Protein AF-C3YFE3-F1 (afdb_monomer)

Nearest PDB structures (foldseek):
  8gus-assembly1_R  TM=7.938E-01  e=3.347E-06  Homo sapiens
  6pt0-assembly1_R  TM=7.634E-01  e=8.789E-06  Homo sapiens
  9iya-assembly1_A  TM=7.754E-01  e=4.484E-03  Homo sapiens
  8zx5-assembly1_R  TM=6.875E-01  e=1.640E-03  Homo sapiens
  9iy8-assembly1_R  TM=5.965E-01  e=1.238E-03  Homo sapiens

Foldseek 3Di:
DDDDDDDDDDDDDPVPPPPVVPPDDDDDPLRVLLVVLQVVLVVLVVDVCCVVPVVLQCDAWEEEEDQCQLNNVQSNSCVSNVNHQAGEYEDQDPVSLVSNLVSCCVNPVPNSVRYHYYYDDQQDDCPVVCVVRNAGPYYDYDPHDLDPVCVVSNVVRVCNRPDPDDDDDDPDDPPDPDPDDDDLCLQVVQLVVQCLVPVDDSVVSSSVSSPPDPVSSVVLLVLLVVLLVQLVCLQVVLVVLLVCLVPDPPNQDLVSVLSNLLSVLSNLVSVLSNVSSCSSPVDDDPLCPPLVNQLSVLLSLLSNLVSLLLVLVLLLCCQVPVVCCVPPPDSVVSNVVNVVSNVVSNCLSCVLVVVPQPPPDPPVCSSPDDDLVSLVVSLVSSVVSLVSSVVSLVVRLVSLVVVLVVLDQDDDDDPPDDPVVVVVNVVSNVVNVVSVVSNVVSVVSVVSSVVSCVVCVVVSVVSVVSSVVVVVVVVVVPPPPPDD

Mean predicted aligned error: 18.57 Å

Solvent-accessible surface area (backbone atoms only — not comparable to full-atom values): 27680 Å² total; per-residue (Å²): 140,89,86,87,81,84,83,76,86,76,80,81,60,84,79,64,78,74,54,76,83,69,80,66,79,88,70,54,74,65,55,50,52,48,46,53,46,50,54,53,48,51,53,56,67,75,47,70,50,66,80,80,39,51,73,60,31,67,34,67,43,28,37,33,20,48,51,29,56,76,29,56,69,53,53,43,47,54,64,53,14,70,49,42,66,33,40,36,38,21,30,72,46,74,70,40,50,52,47,30,53,54,36,41,52,72,75,34,68,93,53,50,87,36,53,44,76,43,82,47,57,68,61,53,81,56,65,66,54,36,73,75,70,49,77,57,80,41,81,45,71,64,92,62,74,92,46,78,81,50,45,63,24,43,52,50,36,51,50,60,65,72,50,92,68,95,74,80,86,79,91,67,86,82,83,86,83,67,101,67,94,77,65,95,63,71,45,47,69,64,16,49,49,51,17,72,74,64,77,48,60,63,72,57,22,39,66,63,40,68,72,57,66,70,67,60,47,54,44,44,48,50,49,18,53,50,26,38,52,51,11,50,53,32,33,52,55,24,48,48,53,37,49,53,55,75,70,39,88,84,60,79,52,61,68,47,58,55,51,38,50,51,25,52,45,42,28,50,42,12,52,48,24,38,48,50,17,38,59,56,72,61,78,58,62,74,71,58,44,60,58,43,50,52,26,52,51,48,26,45,50,49,47,46,46,51,51,52,37,52,52,44,50,53,52,40,37,54,70,77,38,46,68,57,34,72,75,69,60,47,60,66,58,53,53,50,54,52,64,50,48,53,58,52,35,46,53,67,33,42,32,60,83,75,48,65,49,42,81,88,44,62,83,87,60,26,67,79,51,82,52,67,68,56,55,51,50,54,52,49,53,52,50,53,43,51,53,48,39,53,52,49,49,51,54,46,50,55,53,50,52,55,53,48,70,70,47,64,83,76,74,79,84,66,86,90,54,61,71,68,58,54,51,53,50,54,49,53,50,49,50,42,53,50,51,52,51,53,46,54,56,48,49,51,52,47,52,53,50,49,51,51,49,67,72,43,48,63,57,55,50,53,51,53,51,49,54,53,50,53,52,54,53,46,59,76,66,58,70,78,84,79,80,129

pLDDT: mean 74.75, std 19.51, range [27.84, 97.0]

Structure (mmCIF, N/CA/C/O backbone):
data_AF-C3YFE3-F1
#
_entry.id   AF-C3YFE3-F1
#
loop_
_atom_site.group_PDB
_atom_site.id
_atom_site.type_symbol
_atom_site.label_atom_id
_atom_site.label_alt_id
_atom_site.label_comp_id
_atom_site.label_asym_id
_atom_site.label_entity_id
_atom_site.label_seq_id
_atom_site.pdbx_PDB_ins_code
_atom_site.Cartn_x
_atom_site.Cartn_y
_atom_site.Cartn_z
_atom_site.occupancy
_atom_site.B_iso_or_equiv
_atom_site.auth_seq_id
_atom_site.auth_comp_id
_atom_site.auth_asym_id
_atom_site.auth_atom_id
_atom_site.pdbx_PDB_model_num
ATOM 1 N N . MET A 1 1 ? 7.284 -58.960 -45.337 1.00 30.89 1 MET A N 1
ATOM 2 C CA . MET A 1 1 ? 8.679 -58.760 -44.885 1.00 30.89 1 MET A CA 1
ATOM 3 C C . MET A 1 1 ? 8.989 -57.273 -45.052 1.00 30.89 1 MET A C 1
ATOM 5 O O . MET A 1 1 ? 9.173 -56.844 -46.174 1.00 30.89 1 MET A O 1
ATOM 9 N N . THR A 1 2 ? 8.575 -56.422 -44.105 1.00 31.69 2 THR A N 1
ATOM 10 C CA . THR A 1 2 ? 9.277 -55.948 -42.880 1.00 31.69 2 THR A CA 1
ATOM 11 C C . THR A 1 2 ? 10.215 -54.760 -43.121 1.00 31.69 2 THR A C 1
ATOM 13 O O . THR A 1 2 ? 11.301 -54.973 -43.641 1.00 31.69 2 THR A O 1
ATOM 16 N N . ALA A 1 3 ? 9.804 -53.566 -42.658 1.00 27.84 3 ALA A N 1
ATOM 17 C CA . ALA A 1 3 ? 10.580 -52.558 -41.894 1.00 27.84 3 ALA A CA 1
ATOM 18 C C . ALA A 1 3 ? 9.772 -51.234 -41.851 1.00 27.84 3 ALA A C 1
ATOM 20 O O . ALA A 1 3 ? 9.566 -50.616 -42.883 1.00 27.84 3 ALA A O 1
ATOM 21 N N . LYS A 1 4 ? 9.058 -50.950 -40.751 1.00 29.31 4 LYS A N 1
ATOM 22 C CA . LYS A 1 4 ? 9.417 -50.020 -39.649 1.00 29.31 4 LYS A CA 1
ATOM 23 C C . LYS A 1 4 ? 9.135 -48.538 -39.972 1.00 29.31 4 LYS A C 1
ATOM 25 O O . LYS A 1 4 ? 10.030 -47.815 -40.383 1.00 29.31 4 LYS A O 1
ATOM 30 N N . ASP A 1 5 ? 7.905 -48.111 -39.672 1.00 30.06 5 ASP A N 1
ATOM 31 C CA . ASP A 1 5 ? 7.547 -46.705 -39.447 1.00 30.06 5 ASP A CA 1
ATOM 32 C C . ASP A 1 5 ? 7.595 -46.397 -37.943 1.00 30.06 5 ASP A C 1
ATOM 34 O O . ASP A 1 5 ? 6.895 -47.024 -37.138 1.00 30.06 5 ASP A O 1
ATOM 38 N N . ASP A 1 6 ? 8.419 -45.421 -37.565 1.00 30.69 6 ASP A N 1
ATOM 39 C CA . ASP A 1 6 ? 8.490 -44.866 -36.216 1.00 30.69 6 ASP A CA 1
ATOM 40 C C . ASP A 1 6 ? 7.228 -44.046 -35.902 1.00 30.69 6 ASP A C 1
ATOM 42 O O . ASP A 1 6 ? 7.024 -42.931 -36.390 1.00 30.69 6 ASP A O 1
ATOM 46 N N . LYS A 1 7 ? 6.379 -44.577 -35.016 1.00 34.97 7 LYS A N 1
ATOM 47 C CA . LYS A 1 7 ? 5.304 -43.817 -34.366 1.00 34.97 7 LYS A CA 1
ATOM 48 C C . LYS A 1 7 ? 5.904 -42.809 -33.381 1.00 34.97 7 LYS A C 1
ATOM 50 O O . LYS A 1 7 ? 6.183 -43.155 -32.235 1.00 34.97 7 LYS A O 1
ATOM 55 N N . LYS A 1 8 ? 6.009 -41.537 -33.776 1.00 33.34 8 LYS A N 1
ATOM 56 C CA . LYS A 1 8 ? 6.052 -40.422 -32.815 1.00 33.34 8 LYS A CA 1
ATOM 57 C C . LYS A 1 8 ? 4.634 -40.101 -32.339 1.00 33.34 8 LYS A C 1
ATOM 59 O O . LYS A 1 8 ? 3.749 -39.785 -33.131 1.00 33.34 8 LYS A O 1
ATOM 64 N N . SER A 1 9 ? 4.428 -40.195 -31.029 1.00 33.53 9 SER A N 1
ATOM 65 C CA . SER A 1 9 ? 3.211 -39.802 -30.322 1.00 33.53 9 SER A CA 1
ATOM 66 C C . SER A 1 9 ? 2.971 -38.297 -30.455 1.00 33.53 9 SER A C 1
ATOM 68 O O . SER A 1 9 ? 3.574 -37.494 -29.745 1.00 33.53 9 SER A O 1
ATOM 70 N N . GLY A 1 10 ? 2.087 -37.917 -31.375 1.00 30.39 10 GLY A N 1
ATOM 71 C CA . GLY A 1 10 ? 1.547 -36.567 -31.464 1.00 30.39 10 GLY A CA 1
ATOM 72 C C . GLY A 1 10 ? 0.571 -36.312 -30.320 1.00 30.39 10 GLY A C 1
ATOM 73 O O . GLY A 1 10 ? -0.540 -36.842 -30.312 1.00 30.39 10 GLY A O 1
ATOM 74 N N . THR A 1 11 ? 0.976 -35.490 -29.358 1.00 35.22 11 THR A N 1
ATOM 75 C CA . THR A 1 11 ? 0.054 -34.806 -28.452 1.00 35.22 11 THR A CA 1
ATOM 76 C C . THR A 1 11 ? -0.843 -33.903 -29.294 1.00 35.22 11 THR A C 1
ATOM 78 O O . THR A 1 11 ? -0.368 -32.946 -29.904 1.00 35.22 11 THR A O 1
ATOM 81 N N . LYS A 1 12 ? -2.133 -34.243 -29.386 1.00 37.22 12 LYS A N 1
ATOM 82 C CA . LYS A 1 12 ? -3.136 -33.406 -30.050 1.00 37.22 12 LYS A CA 1
ATOM 83 C C . LYS A 1 12 ? -3.337 -32.135 -29.229 1.00 37.22 12 LYS A C 1
ATOM 85 O O . LYS A 1 12 ? -3.839 -32.193 -28.113 1.00 37.22 12 LYS A O 1
ATOM 90 N N . ASP A 1 13 ? -2.938 -31.013 -29.806 1.00 41.84 13 ASP A N 1
ATOM 91 C CA . ASP A 1 13 ? -3.161 -29.670 -29.282 1.00 41.84 13 ASP A CA 1
ATOM 92 C C . ASP A 1 13 ? -4.669 -29.317 -29.382 1.00 41.84 13 ASP A C 1
ATOM 94 O O . ASP A 1 13 ? -5.228 -29.422 -30.487 1.00 41.84 13 ASP A O 1
ATOM 98 N N . PRO A 1 14 ? -5.364 -28.933 -28.287 1.00 39.03 14 PRO A N 1
ATOM 99 C CA . PRO A 1 14 ? -6.819 -28.717 -28.273 1.00 39.03 14 PRO A CA 1
ATOM 100 C C . PRO A 1 14 ? -7.299 -27.647 -29.264 1.00 39.03 14 PRO A C 1
ATOM 102 O O . PRO A 1 14 ? -8.443 -27.682 -29.720 1.00 39.03 14 PRO A O 1
ATOM 105 N N . TRP A 1 15 ? -6.406 -26.742 -29.671 1.00 35.97 15 TRP A N 1
ATOM 106 C CA . TRP A 1 15 ? -6.685 -25.647 -30.602 1.00 35.97 15 TRP A CA 1
ATOM 107 C C . TRP A 1 15 ? -6.762 -26.067 -32.077 1.00 35.97 15 TRP A C 1
ATOM 109 O O . TRP A 1 15 ? -7.195 -25.285 -32.922 1.00 35.97 15 TRP A O 1
ATOM 119 N N . THR A 1 16 ? -6.352 -27.291 -32.422 1.00 4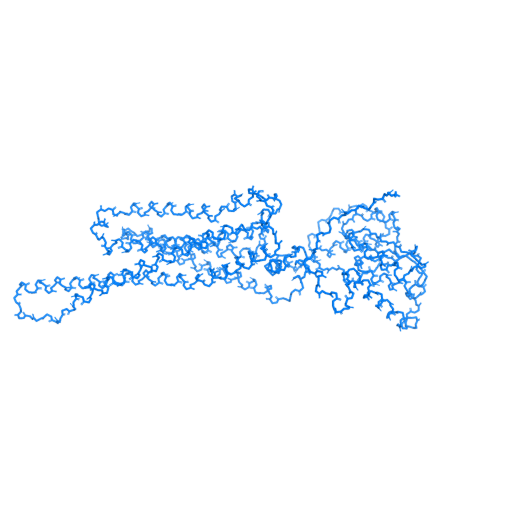3.19 16 THR A N 1
ATOM 120 C CA . THR A 1 16 ? -6.249 -27.736 -33.827 1.00 43.19 16 THR A CA 1
ATOM 121 C C . THR A 1 16 ? -7.542 -28.319 -34.402 1.00 43.19 16 THR A C 1
ATOM 123 O O . THR A 1 16 ? -7.688 -28.391 -35.620 1.00 43.19 16 THR A O 1
ATOM 126 N N . SER A 1 17 ? -8.512 -28.698 -33.563 1.00 43.72 17 SER A N 1
ATOM 127 C CA . SER A 1 17 ? -9.689 -29.458 -34.020 1.00 43.72 17 SER A CA 1
ATOM 128 C C . SER A 1 17 ? -10.833 -28.609 -34.596 1.00 43.72 17 SER A C 1
ATOM 130 O O . SER A 1 17 ? -11.623 -29.122 -35.387 1.00 43.72 17 SER A O 1
ATOM 132 N N . ASN A 1 18 ? -10.902 -27.311 -34.272 1.00 42.28 18 ASN A N 1
ATOM 133 C CA . ASN A 1 18 ? -12.036 -26.453 -34.650 1.00 42.28 18 ASN A CA 1
ATOM 134 C C . ASN A 1 18 ? -11.746 -25.416 -35.748 1.00 42.28 18 ASN A C 1
ATOM 136 O O . ASN A 1 18 ? -12.683 -24.822 -36.274 1.00 42.28 18 ASN A O 1
ATOM 140 N N . LEU A 1 19 ? -10.488 -25.221 -36.155 1.00 39.66 19 LEU A N 1
ATOM 141 C CA . LEU A 1 19 ? -10.120 -24.209 -37.162 1.00 39.66 19 LEU A CA 1
ATOM 142 C C . LEU A 1 19 ? -10.112 -24.738 -38.608 1.00 39.66 19 LEU A C 1
ATOM 144 O O . LEU A 1 19 ? -10.235 -23.958 -39.548 1.00 39.66 19 LEU A O 1
ATOM 148 N N . GLY A 1 20 ? -10.056 -26.060 -38.808 1.00 38.69 20 GLY A N 1
ATOM 149 C CA . GLY A 1 20 ? -10.066 -26.676 -40.144 1.00 38.69 20 GLY A CA 1
ATOM 150 C C . GLY A 1 20 ? -11.391 -26.549 -40.911 1.00 38.69 20 GLY A C 1
ATOM 151 O O . GLY A 1 20 ? -11.437 -26.859 -42.096 1.00 38.69 20 GLY A O 1
ATOM 152 N N . LYS A 1 21 ? -12.470 -26.079 -40.267 1.00 40.50 21 LYS A N 1
ATOM 153 C CA . LYS A 1 21 ? -13.803 -25.946 -40.883 1.00 40.50 21 LYS A CA 1
ATOM 154 C C . LYS A 1 21 ? -14.034 -24.624 -41.634 1.00 40.50 21 LYS A C 1
ATOM 156 O O . LYS A 1 21 ? -15.066 -24.503 -42.281 1.00 40.50 21 LYS A O 1
ATOM 161 N N . ILE A 1 22 ? -13.108 -23.656 -41.571 1.00 39.94 22 ILE A N 1
ATOM 162 C CA . ILE A 1 22 ? -13.320 -22.287 -42.102 1.00 39.94 22 ILE A CA 1
ATOM 163 C C . ILE A 1 22 ? -12.329 -21.909 -43.226 1.00 39.94 22 ILE A C 1
ATOM 165 O O . ILE A 1 22 ? -12.280 -20.764 -43.652 1.00 39.94 22 ILE A O 1
ATOM 169 N N . GLY A 1 23 ? -11.520 -22.842 -43.742 1.00 34.34 23 GLY A N 1
ATOM 170 C CA . GLY A 1 23 ? -10.684 -22.589 -44.933 1.00 34.34 23 GLY A CA 1
ATOM 171 C C . GLY A 1 23 ? -9.624 -21.477 -44.803 1.00 34.34 23 GLY A C 1
ATOM 172 O O . GLY A 1 23 ? -9.032 -21.082 -45.803 1.00 34.34 23 GLY A O 1
ATOM 173 N N . LEU A 1 24 ? -9.355 -20.977 -43.596 1.00 37.06 24 LEU A N 1
ATOM 174 C CA . LEU A 1 24 ? -8.315 -19.983 -43.334 1.00 37.06 24 LEU A CA 1
ATOM 175 C C . LEU A 1 24 ? -6.954 -20.681 -43.225 1.00 37.06 24 LEU A C 1
ATOM 177 O O . LEU A 1 24 ? -6.703 -21.427 -42.277 1.00 37.06 24 LEU A O 1
ATOM 181 N N . GLN A 1 25 ? -6.063 -20.437 -44.190 1.00 45.88 25 GLN A N 1
ATOM 182 C CA . GLN A 1 25 ? -4.653 -20.806 -44.049 1.00 45.88 25 GLN A CA 1
ATOM 183 C C . GLN A 1 25 ? -4.036 -20.007 -42.889 1.00 45.88 25 GLN A C 1
ATOM 185 O O . GLN A 1 25 ? -4.155 -18.784 -42.831 1.00 45.88 25 GLN A O 1
ATOM 190 N N . ARG A 1 26 ? -3.390 -20.705 -41.946 1.00 43.44 26 ARG A N 1
ATOM 191 C CA . ARG A 1 26 ? -2.615 -20.084 -40.862 1.00 43.44 26 ARG A CA 1
ATOM 192 C C . ARG A 1 26 ? -1.360 -19.454 -41.469 1.00 43.44 26 ARG A C 1
ATOM 194 O O . ARG A 1 26 ? -0.535 -20.188 -41.999 1.00 43.44 26 ARG A O 1
ATOM 201 N N . TYR A 1 27 ? -1.214 -18.137 -41.346 1.00 51.31 27 TYR A N 1
ATOM 202 C CA . TYR A 1 27 ? 0.054 -17.450 -41.586 1.00 51.31 27 TYR A CA 1
ATOM 203 C C . TYR A 1 27 ? 0.729 -17.153 -40.246 1.00 51.31 27 TYR A C 1
ATOM 205 O O . TYR A 1 27 ? 0.085 -16.716 -39.292 1.00 51.31 27 TYR A O 1
ATOM 213 N N . THR A 1 28 ? 2.028 -17.398 -40.169 1.00 58.72 28 THR A N 1
ATOM 214 C CA . THR A 1 28 ? 2.896 -16.922 -39.089 1.00 58.72 28 THR A CA 1
ATOM 215 C C . THR A 1 28 ? 3.059 -15.401 -39.170 1.00 58.72 28 THR A C 1
ATOM 217 O O . THR A 1 28 ? 2.891 -14.803 -40.234 1.00 58.72 28 THR A O 1
ATOM 220 N N . VAL A 1 29 ? 3.421 -14.753 -38.057 1.00 52.81 29 VAL A N 1
ATOM 221 C CA . VAL A 1 29 ? 3.684 -13.298 -38.023 1.00 52.81 29 VAL A CA 1
ATOM 222 C C . VAL A 1 29 ? 4.753 -12.903 -39.053 1.00 52.81 29 VAL A C 1
ATOM 224 O O . VAL A 1 29 ? 4.610 -11.894 -39.738 1.00 52.81 29 VAL A O 1
ATOM 227 N N . GLU A 1 30 ? 5.776 -13.744 -39.236 1.00 55.56 30 GLU A N 1
ATOM 228 C CA . GLU A 1 30 ? 6.811 -13.562 -40.260 1.00 55.56 30 GLU A CA 1
ATOM 229 C C . GLU A 1 30 ? 6.243 -13.598 -41.687 1.00 55.56 30 GLU A C 1
ATOM 231 O O . GLU A 1 30 ? 6.643 -12.802 -42.531 1.00 55.56 30 GLU A O 1
ATOM 236 N N . GLU A 1 31 ? 5.299 -14.498 -41.974 1.00 62.97 31 GLU A N 1
ATOM 237 C CA . GLU A 1 31 ? 4.666 -14.602 -43.295 1.00 62.97 31 GLU A CA 1
ATOM 238 C C . GLU A 1 31 ? 3.743 -13.418 -43.592 1.00 62.97 31 GLU A C 1
ATOM 240 O O . GLU A 1 31 ? 3.683 -12.966 -44.738 1.00 62.97 31 GLU A O 1
ATOM 245 N N . ILE A 1 32 ? 3.061 -12.888 -42.573 1.00 63.72 32 ILE A N 1
ATOM 246 C CA . ILE A 1 32 ? 2.241 -11.676 -42.692 1.00 63.72 32 ILE A CA 1
ATOM 247 C C . ILE A 1 32 ? 3.140 -10.469 -42.973 1.00 63.72 32 ILE A C 1
ATOM 249 O O . ILE A 1 32 ? 2.903 -9.756 -43.948 1.00 63.72 32 ILE A O 1
ATOM 253 N N . ALA A 1 33 ? 4.210 -10.287 -42.194 1.00 60.25 33 ALA A N 1
ATOM 254 C CA . ALA A 1 33 ? 5.170 -9.204 -42.398 1.00 60.25 33 ALA A CA 1
ATOM 255 C C . ALA A 1 33 ? 5.833 -9.287 -43.784 1.00 60.25 33 ALA A C 1
ATOM 257 O O . ALA A 1 33 ? 5.888 -8.302 -44.516 1.00 60.25 33 ALA A O 1
ATOM 258 N N . ALA A 1 34 ? 6.252 -10.482 -44.206 1.00 66.06 34 ALA A N 1
ATOM 259 C CA . ALA A 1 34 ? 6.830 -10.703 -45.530 1.00 66.06 34 ALA A CA 1
ATOM 260 C C . ALA A 1 34 ? 5.838 -10.489 -46.683 1.00 66.06 34 ALA A C 1
ATOM 262 O O . ALA A 1 34 ? 6.226 -10.259 -47.832 1.00 66.06 34 ALA A O 1
ATOM 263 N N . ARG A 1 35 ? 4.535 -10.636 -46.431 1.00 66.88 35 ARG A N 1
ATOM 264 C CA . ARG A 1 35 ? 3.488 -10.330 -47.410 1.00 66.88 35 ARG A CA 1
ATOM 265 C C . ARG A 1 35 ? 3.233 -8.830 -47.501 1.00 66.88 35 ARG A C 1
ATOM 267 O O . ARG A 1 35 ? 3.154 -8.338 -48.619 1.00 66.88 35 ARG A O 1
ATOM 274 N N . ASP A 1 36 ? 3.164 -8.132 -46.374 1.00 70.00 36 ASP A N 1
ATOM 275 C CA . ASP A 1 36 ? 2.994 -6.676 -46.335 1.00 70.00 36 ASP A CA 1
ATOM 276 C C . ASP A 1 36 ? 4.154 -5.948 -47.033 1.00 70.00 36 ASP A C 1
ATOM 278 O O . ASP A 1 36 ? 3.926 -5.139 -47.929 1.00 70.00 36 ASP A O 1
ATOM 282 N N . VAL A 1 37 ? 5.401 -6.323 -46.722 1.00 76.81 37 VAL A N 1
ATOM 283 C CA . VAL A 1 37 ? 6.593 -5.769 -47.391 1.00 76.81 37 VAL A CA 1
ATOM 284 C C . VAL A 1 37 ? 6.538 -5.997 -48.895 1.00 76.81 37 VAL A C 1
ATOM 286 O O . VAL A 1 37 ? 6.772 -5.070 -49.658 1.00 76.81 37 VAL A O 1
ATOM 289 N N . HIS A 1 38 ? 6.202 -7.212 -49.333 1.00 75.50 38 HIS A N 1
ATOM 290 C CA . HIS A 1 38 ? 6.117 -7.530 -50.758 1.00 75.50 38 HIS A CA 1
ATOM 291 C C . HIS A 1 38 ? 5.093 -6.653 -51.489 1.00 75.50 38 HIS A C 1
ATOM 293 O O . HIS A 1 38 ? 5.396 -6.126 -52.554 1.00 75.50 38 HIS A O 1
ATOM 299 N N . LEU A 1 39 ? 3.910 -6.447 -50.899 1.00 76.44 39 LEU A N 1
ATOM 300 C CA . LEU A 1 39 ? 2.877 -5.586 -51.479 1.00 76.44 39 LEU A CA 1
ATOM 301 C C . LEU A 1 39 ? 3.322 -4.120 -51.545 1.00 76.44 39 LEU A C 1
ATOM 303 O O . LEU A 1 39 ? 3.084 -3.455 -52.547 1.00 76.44 39 LEU A O 1
ATOM 307 N N . LYS A 1 40 ? 4.000 -3.619 -50.508 1.00 81.12 40 LYS A N 1
ATOM 308 C CA . LYS A 1 40 ? 4.531 -2.247 -50.490 1.00 81.12 40 LYS A CA 1
ATOM 309 C C . LYS A 1 40 ? 5.659 -2.052 -51.501 1.00 81.12 40 LYS A C 1
ATOM 311 O O . LYS A 1 40 ? 5.695 -1.029 -52.170 1.00 81.12 40 LYS A O 1
ATOM 316 N N . ILE A 1 41 ? 6.537 -3.039 -51.663 1.00 80.81 41 ILE A N 1
ATOM 317 C CA . ILE A 1 41 ? 7.592 -3.023 -52.685 1.00 80.81 41 ILE A CA 1
ATOM 318 C C . ILE A 1 41 ? 7.000 -3.048 -54.099 1.00 80.81 41 ILE A C 1
ATOM 320 O O . ILE A 1 41 ? 7.461 -2.309 -54.966 1.00 80.81 41 ILE A O 1
ATOM 324 N N . GLN A 1 42 ? 5.944 -3.832 -54.328 1.00 79.94 42 GLN A N 1
ATOM 325 C CA . GLN A 1 42 ? 5.198 -3.785 -55.587 1.00 79.94 42 GLN A CA 1
ATOM 326 C C . GLN A 1 42 ? 4.569 -2.409 -55.816 1.00 79.94 42 GLN A C 1
ATOM 328 O O . GLN A 1 42 ? 4.734 -1.848 -56.887 1.00 79.94 42 GLN A O 1
ATOM 333 N N . ALA A 1 43 ? 3.947 -1.810 -54.800 1.00 78.81 43 ALA A N 1
ATOM 334 C CA . ALA A 1 43 ? 3.387 -0.466 -54.930 1.00 78.81 43 ALA A CA 1
ATOM 335 C C . ALA A 1 43 ? 4.457 0.592 -55.263 1.00 78.81 43 ALA A C 1
ATOM 337 O O . ALA A 1 43 ? 4.190 1.495 -56.044 1.00 78.81 43 ALA A O 1
ATOM 338 N N . VAL A 1 44 ? 5.678 0.465 -54.726 1.00 75.56 44 VAL A N 1
ATOM 339 C CA . VAL A 1 44 ? 6.809 1.342 -55.081 1.00 75.56 44 VAL A CA 1
ATOM 340 C C . VAL A 1 44 ? 7.219 1.187 -56.549 1.00 75.56 44 VAL A C 1
ATOM 342 O O . VAL A 1 44 ? 7.638 2.166 -57.154 1.00 75.56 44 VAL A O 1
ATOM 345 N N . HIS A 1 45 ? 7.080 -0.005 -57.141 1.00 71.25 45 HIS A N 1
ATOM 346 C CA . HIS A 1 45 ? 7.307 -0.208 -58.580 1.00 71.25 45 HIS A CA 1
ATOM 347 C C . HIS A 1 45 ? 6.327 0.608 -59.433 1.00 71.25 45 HIS A C 1
ATOM 349 O O . HIS A 1 45 ? 6.680 1.073 -60.512 1.00 71.25 45 HIS A O 1
ATOM 355 N N . ASP A 1 46 ? 5.099 0.767 -58.946 1.00 72.81 46 ASP A N 1
ATOM 356 C CA . ASP A 1 46 ? 4.027 1.449 -59.667 1.00 72.81 46 ASP A CA 1
ATOM 357 C C . ASP A 1 46 ? 4.093 2.981 -59.511 1.00 72.81 46 ASP A C 1
ATOM 359 O O . ASP A 1 46 ? 3.361 3.708 -60.186 1.00 72.81 46 ASP A O 1
ATOM 363 N N . LEU A 1 47 ? 4.976 3.487 -58.641 1.00 71.94 47 LEU A N 1
ATOM 364 C CA . LEU A 1 47 ? 5.269 4.912 -58.520 1.00 71.94 47 LEU A CA 1
ATOM 365 C C . LEU A 1 47 ? 6.252 5.327 -59.621 1.00 71.94 47 LEU A C 1
ATOM 367 O O . LEU A 1 47 ? 7.318 4.736 -59.779 1.00 71.94 47 LEU A O 1
ATOM 371 N N . ASN A 1 48 ? 5.921 6.390 -60.354 1.00 68.62 48 ASN A N 1
ATOM 372 C CA . ASN A 1 48 ? 6.706 6.905 -61.479 1.00 68.62 48 ASN A CA 1
ATOM 373 C C . ASN A 1 48 ? 7.944 7.717 -61.027 1.00 68.62 48 ASN A C 1
ATOM 375 O O . ASN A 1 48 ? 8.192 8.830 -61.486 1.00 68.62 48 ASN A O 1
ATOM 379 N N . ILE A 1 49 ? 8.711 7.161 -60.085 1.00 67.62 49 ILE A N 1
ATOM 380 C CA . ILE A 1 49 ? 9.866 7.806 -59.437 1.00 67.62 49 ILE A CA 1
ATOM 381 C C . ILE A 1 49 ? 10.979 8.103 -60.456 1.00 67.62 49 ILE A C 1
ATOM 383 O O . ILE A 1 49 ? 11.731 9.058 -60.282 1.00 67.62 49 ILE A O 1
ATOM 387 N N . GLU A 1 50 ? 11.054 7.329 -61.544 1.00 64.69 50 GLU A N 1
ATOM 388 C CA . GLU A 1 50 ? 12.008 7.546 -62.641 1.00 64.69 50 GLU A CA 1
ATOM 389 C C . GLU A 1 50 ? 11.830 8.906 -63.333 1.00 64.69 50 GLU A C 1
ATOM 391 O O . GLU A 1 50 ? 12.817 9.485 -63.786 1.00 64.69 50 GLU A O 1
ATOM 396 N N . GLU A 1 51 ? 10.603 9.436 -63.386 1.00 65.56 51 GLU A N 1
ATOM 397 C CA . GLU A 1 51 ? 10.313 10.720 -64.032 1.00 65.56 51 GLU A CA 1
ATOM 398 C C . GLU A 1 51 ? 10.509 11.910 -63.075 1.00 65.56 51 GLU A C 1
ATOM 400 O O . GLU A 1 51 ? 10.956 12.976 -63.498 1.00 65.56 51 GLU A O 1
ATOM 405 N N . GLU A 1 52 ? 10.233 11.726 -61.779 1.00 66.62 52 GLU A N 1
ATOM 406 C CA . GLU A 1 52 ? 10.365 12.786 -60.766 1.00 66.62 52 GLU A CA 1
ATOM 407 C C . GLU A 1 52 ? 11.800 12.951 -60.231 1.00 66.62 52 GLU A C 1
ATOM 409 O O . GLU A 1 52 ? 12.211 14.073 -59.927 1.00 66.62 52 GLU A O 1
ATOM 414 N N . HIS A 1 53 ? 12.576 11.863 -60.132 1.00 68.25 53 HIS A N 1
ATOM 415 C CA . HIS A 1 53 ? 13.898 11.841 -59.485 1.00 68.25 53 HIS A CA 1
ATOM 416 C C . HIS A 1 53 ? 14.924 10.970 -60.248 1.00 68.25 53 HIS A C 1
ATOM 418 O O . HIS A 1 53 ? 15.371 9.930 -59.746 1.00 68.25 53 HIS A O 1
ATOM 424 N N . PRO A 1 54 ? 15.329 11.372 -61.470 1.00 65.50 54 PRO A N 1
ATOM 425 C CA . PRO A 1 54 ? 16.216 10.577 -62.331 1.00 65.50 54 PRO A CA 1
ATOM 426 C C . PRO A 1 54 ? 17.631 10.384 -61.754 1.00 65.50 54 PRO A C 1
ATOM 428 O O . PRO A 1 54 ? 18.305 9.400 -62.055 1.00 65.50 54 PRO A O 1
ATOM 431 N N . ASP A 1 55 ? 18.075 11.300 -60.896 1.00 65.81 55 ASP A N 1
ATOM 432 C CA . ASP A 1 55 ? 19.347 11.264 -60.172 1.00 65.81 55 ASP A CA 1
ATOM 433 C C . ASP A 1 55 ? 19.405 10.156 -59.108 1.00 65.81 55 ASP A C 1
ATOM 435 O O . ASP A 1 55 ? 20.459 9.557 -58.891 1.00 65.81 55 ASP A O 1
ATOM 439 N N . VAL A 1 56 ? 18.269 9.834 -58.484 1.00 64.44 56 VAL A N 1
ATOM 440 C CA . VAL A 1 56 ? 18.156 8.755 -57.488 1.00 64.44 56 VAL A CA 1
ATOM 441 C C . VAL A 1 56 ? 18.133 7.378 -58.159 1.00 64.44 56 VAL A C 1
ATOM 443 O O . VAL A 1 56 ? 18.683 6.412 -57.628 1.00 64.44 56 VAL A O 1
ATOM 446 N N . VAL A 1 57 ? 17.526 7.272 -59.342 1.00 64.31 57 VAL A N 1
ATOM 447 C CA . VAL A 1 57 ? 17.401 6.006 -60.085 1.00 64.31 57 VAL A CA 1
ATOM 448 C C . VAL A 1 57 ? 18.733 5.553 -60.680 1.00 64.31 57 VAL A C 1
ATOM 450 O O . VAL A 1 57 ? 19.034 4.355 -60.676 1.00 64.31 57 VAL A O 1
ATOM 453 N N . ASP A 1 58 ? 19.563 6.497 -61.134 1.00 66.00 58 ASP A N 1
ATOM 454 C CA . ASP A 1 58 ? 20.866 6.189 -61.735 1.00 66.00 58 ASP A CA 1
ATOM 455 C C . ASP A 1 58 ? 22.011 6.038 -60.718 1.00 66.00 58 ASP A C 1
ATOM 457 O O . ASP A 1 58 ? 23.178 5.898 -61.091 1.00 66.00 58 ASP A O 1
ATOM 461 N N . PHE A 1 59 ? 21.683 6.025 -59.423 1.00 73.94 59 PHE A N 1
ATOM 462 C CA . PHE A 1 59 ? 22.648 5.868 -58.345 1.00 73.94 59 PHE A CA 1
ATOM 463 C C . PHE A 1 59 ? 23.387 4.519 -58.426 1.00 73.94 59 PHE A C 1
ATOM 465 O O . PHE A 1 59 ? 22.802 3.444 -58.247 1.00 73.94 59 PHE A O 1
ATOM 472 N N . ALA A 1 60 ? 24.700 4.587 -58.662 1.00 65.75 60 ALA A N 1
ATOM 473 C CA . ALA A 1 60 ? 25.632 3.471 -58.554 1.00 65.75 60 ALA A CA 1
ATOM 474 C C . ALA A 1 60 ? 26.429 3.615 -57.253 1.00 65.75 60 ALA A C 1
ATOM 476 O O . ALA A 1 60 ? 27.133 4.606 -57.061 1.00 65.75 60 ALA A O 1
ATOM 477 N N . GLY A 1 61 ? 26.302 2.642 -56.353 1.00 80.75 61 GLY A N 1
ATOM 478 C CA . GLY A 1 61 ? 26.972 2.689 -55.060 1.00 80.75 61 GLY A CA 1
ATOM 479 C C . GLY A 1 61 ? 26.478 1.643 -54.071 1.00 80.75 61 GLY A C 1
ATOM 480 O O . GLY A 1 61 ? 25.711 0.731 -54.399 1.00 80.75 61 GLY A O 1
ATOM 481 N N . SER A 1 62 ? 26.952 1.787 -52.843 1.00 88.50 62 SER A N 1
ATOM 482 C CA . SER A 1 62 ? 26.700 0.901 -51.716 1.00 88.50 62 SER A CA 1
ATOM 483 C C . SER A 1 62 ? 25.739 1.543 -50.715 1.00 88.50 62 SER A C 1
ATOM 485 O O . SER A 1 62 ? 25.959 2.654 -50.233 1.00 88.50 62 SER A O 1
ATOM 487 N N . VAL A 1 63 ? 24.664 0.831 -50.387 1.00 91.31 63 VAL A N 1
ATOM 488 C CA . VAL A 1 63 ? 23.606 1.302 -49.486 1.00 91.31 63 VAL A CA 1
ATOM 489 C C . VAL A 1 63 ? 23.657 0.512 -48.185 1.00 91.31 63 VAL A C 1
ATOM 491 O O . VAL A 1 63 ? 23.757 -0.716 -48.211 1.00 91.31 63 VAL A O 1
ATOM 494 N N . LEU A 1 64 ? 23.560 1.200 -47.051 1.00 93.56 64 LEU A N 1
ATOM 495 C CA . LEU A 1 64 ? 23.324 0.598 -45.742 1.00 93.56 64 LEU A CA 1
ATOM 496 C C . LEU A 1 64 ? 21.981 1.057 -45.194 1.00 93.56 64 LEU A C 1
ATOM 498 O O . LEU A 1 64 ? 21.752 2.248 -45.051 1.00 93.56 64 LEU A O 1
ATOM 502 N N . GLU A 1 65 ? 21.133 0.124 -44.796 1.00 94.50 65 GLU A N 1
ATOM 503 C CA . GLU A 1 65 ? 19.980 0.402 -43.951 1.00 94.50 65 GLU A CA 1
ATOM 504 C C . GLU A 1 65 ? 20.329 0.100 -42.486 1.00 94.50 65 GLU A C 1
ATOM 506 O O . GLU A 1 65 ? 20.717 -1.024 -42.137 1.00 94.50 65 GLU A O 1
ATOM 511 N N . LEU A 1 66 ? 20.218 1.115 -41.630 1.00 92.81 66 LEU A N 1
ATOM 512 C CA . LEU A 1 66 ? 20.308 0.973 -40.176 1.00 92.81 66 LEU A CA 1
ATOM 513 C C . LEU A 1 66 ? 18.939 0.589 -39.622 1.00 92.81 66 LEU A C 1
ATOM 515 O O . LEU A 1 66 ? 17.948 1.129 -40.086 1.00 92.81 66 LEU A O 1
ATOM 519 N N . GLY A 1 67 ? 18.878 -0.316 -38.639 1.00 91.31 67 GLY A N 1
ATOM 520 C CA . GLY A 1 67 ? 17.616 -0.700 -37.986 1.00 91.31 67 GLY A CA 1
ATOM 521 C C . GLY A 1 67 ? 16.554 -1.182 -38.971 1.00 91.31 67 GLY A C 1
ATOM 522 O O . GLY A 1 67 ? 15.422 -0.712 -38.943 1.00 91.31 67 GLY A O 1
ATOM 523 N N . ALA A 1 68 ? 16.941 -2.071 -39.885 1.00 89.06 68 ALA A N 1
ATOM 524 C CA . ALA A 1 68 ? 16.155 -2.377 -41.071 1.00 89.06 68 ALA A CA 1
ATOM 525 C C . ALA A 1 68 ? 14.795 -3.021 -40.763 1.00 89.06 68 ALA A C 1
ATOM 527 O O . ALA A 1 68 ? 13.881 -2.935 -41.584 1.00 89.06 68 ALA A O 1
ATOM 528 N N . GLY A 1 69 ? 14.635 -3.699 -39.617 1.00 87.62 69 GLY A N 1
ATOM 529 C CA . GLY A 1 69 ? 13.377 -4.363 -39.293 1.00 87.62 69 GLY A CA 1
ATOM 530 C C . GLY A 1 69 ? 12.958 -5.322 -40.424 1.00 87.62 69 GLY A C 1
ATOM 531 O O . GLY A 1 69 ? 13.701 -6.238 -40.779 1.00 87.62 69 GLY A O 1
ATOM 532 N N . PRO A 1 70 ? 11.785 -5.135 -41.052 1.00 85.00 70 PRO A N 1
ATOM 533 C CA . PRO A 1 70 ? 11.368 -5.955 -42.185 1.00 85.00 70 PRO A CA 1
ATOM 534 C C . PRO A 1 70 ? 12.086 -5.624 -43.519 1.00 85.00 70 PRO A C 1
ATOM 536 O O . PRO A 1 70 ? 11.938 -6.388 -44.475 1.00 85.00 70 PRO A O 1
ATOM 539 N N . GLY A 1 71 ? 12.872 -4.543 -43.594 1.00 88.44 71 GLY A N 1
ATOM 540 C CA . GLY A 1 71 ? 13.777 -4.196 -44.703 1.00 88.44 71 GLY A CA 1
ATOM 541 C C . GLY A 1 71 ? 13.150 -3.400 -45.841 1.00 88.44 71 GLY A C 1
ATOM 542 O O . GLY A 1 71 ? 13.634 -3.454 -46.968 1.00 88.44 71 GLY A O 1
ATOM 543 N N . LEU A 1 72 ? 12.021 -2.731 -45.595 1.00 85.31 72 LEU A N 1
ATOM 544 C CA . LEU A 1 72 ? 11.272 -2.043 -46.647 1.00 85.31 72 LEU A CA 1
ATOM 545 C C . LEU A 1 72 ? 12.094 -0.916 -47.317 1.00 85.31 72 LEU A C 1
ATOM 547 O O . LEU A 1 72 ? 12.196 -0.958 -48.543 1.00 85.31 72 LEU A O 1
ATOM 551 N N . PRO A 1 73 ? 12.710 0.038 -46.587 1.00 88.25 73 PRO A N 1
ATOM 552 C CA . PRO A 1 73 ? 13.579 1.054 -47.185 1.00 88.25 73 PRO A CA 1
ATOM 553 C C . PRO A 1 73 ? 14.729 0.488 -48.025 1.00 88.25 73 PRO A C 1
ATOM 555 O O . PRO A 1 73 ? 14.929 0.938 -49.151 1.00 88.25 73 PRO A O 1
ATOM 558 N N . GLY A 1 74 ? 15.465 -0.510 -47.531 1.00 88.69 74 GLY A N 1
ATOM 559 C CA . GLY A 1 74 ? 16.596 -1.098 -48.250 1.00 88.69 74 GLY A CA 1
ATOM 560 C C . GLY A 1 74 ? 16.169 -1.870 -49.497 1.00 88.69 74 GLY A C 1
ATOM 561 O O . GLY A 1 74 ? 16.808 -1.762 -50.545 1.00 88.69 74 GLY A O 1
ATOM 562 N N . LEU A 1 75 ? 15.058 -2.607 -49.426 1.00 90.50 75 LEU A N 1
ATOM 563 C CA . LEU A 1 75 ? 14.480 -3.298 -50.583 1.00 90.50 75 LEU A CA 1
ATOM 564 C C . LEU A 1 75 ? 13.919 -2.307 -51.615 1.00 90.50 75 LEU A C 1
ATOM 566 O O . LEU A 1 75 ? 14.104 -2.512 -52.813 1.00 90.50 75 LEU A O 1
ATOM 570 N N . ALA A 1 76 ? 13.283 -1.221 -51.169 1.00 87.38 76 ALA A N 1
ATOM 571 C CA . ALA A 1 76 ? 12.786 -0.168 -52.051 1.00 87.38 76 ALA A CA 1
ATOM 572 C C . ALA A 1 76 ? 13.947 0.554 -52.746 1.00 87.38 76 ALA A C 1
ATOM 574 O O . ALA A 1 76 ? 13.925 0.719 -53.964 1.00 87.38 76 ALA A O 1
ATOM 575 N N . ALA A 1 77 ? 15.004 0.892 -52.003 1.00 85.38 77 ALA A N 1
ATOM 576 C CA . ALA A 1 77 ? 16.218 1.479 -52.558 1.00 85.38 77 ALA A CA 1
ATOM 577 C C . ALA A 1 77 ? 16.874 0.558 -53.594 1.00 85.38 77 ALA A C 1
ATOM 579 O O . ALA A 1 77 ? 17.284 1.022 -54.649 1.00 85.38 77 ALA A O 1
ATOM 580 N N . ALA A 1 78 ? 16.913 -0.757 -53.359 1.00 87.44 78 ALA A N 1
ATOM 581 C CA . ALA A 1 78 ? 17.446 -1.708 -54.336 1.00 87.44 78 ALA A CA 1
ATOM 582 C C . ALA A 1 78 ? 16.627 -1.785 -55.638 1.00 87.44 78 ALA A C 1
ATOM 584 O O . ALA A 1 78 ? 17.187 -2.095 -56.694 1.00 87.44 78 ALA A O 1
ATOM 585 N N . GLN A 1 79 ? 15.314 -1.538 -55.551 1.00 83.81 79 GLN A N 1
ATOM 586 C CA . GLN A 1 79 ? 14.398 -1.538 -56.691 1.00 83.81 79 GLN A CA 1
ATOM 587 C C . GLN A 1 79 ? 14.475 -0.242 -57.502 1.00 83.81 79 GLN A C 1
ATOM 589 O O . GLN A 1 79 ? 14.470 -0.293 -58.732 1.00 83.81 79 GLN A O 1
ATOM 594 N N . ILE A 1 80 ? 14.544 0.899 -56.810 1.00 80.88 80 ILE A N 1
ATOM 595 C CA . ILE A 1 80 ? 14.625 2.234 -57.414 1.00 80.88 80 ILE A CA 1
ATOM 596 C C . ILE A 1 80 ? 16.031 2.454 -57.986 1.00 80.88 80 ILE A C 1
ATOM 598 O O . ILE A 1 80 ? 16.183 2.807 -59.151 1.00 80.88 80 ILE A O 1
ATOM 602 N N . CYS A 1 81 ? 17.073 2.170 -57.204 1.00 77.88 81 CYS A N 1
ATOM 603 C CA . CYS A 1 81 ? 18.468 2.329 -57.603 1.00 77.88 81 CYS A CA 1
ATOM 604 C C . CYS A 1 81 ? 18.962 1.049 -58.295 1.00 77.88 81 CYS A C 1
ATOM 606 O O . CYS A 1 81 ? 19.660 0.212 -57.708 1.00 77.88 81 CYS A O 1
ATOM 608 N N . ARG A 1 82 ? 18.601 0.875 -59.572 1.00 70.19 82 ARG A N 1
ATOM 609 C CA . ARG A 1 82 ? 18.927 -0.339 -60.350 1.00 70.19 82 ARG A CA 1
ATOM 610 C C . ARG A 1 82 ? 20.432 -0.593 -60.491 1.00 70.19 82 ARG A C 1
ATOM 612 O O . ARG A 1 82 ? 20.836 -1.738 -60.671 1.00 70.19 82 ARG A O 1
ATOM 619 N N . LYS A 1 83 ? 21.256 0.454 -60.372 1.00 71.00 83 LYS A N 1
ATOM 620 C CA . LYS A 1 83 ? 22.725 0.381 -60.414 1.00 71.00 83 LYS A CA 1
ATOM 621 C C . LYS A 1 83 ? 23.391 0.213 -59.043 1.00 71.00 83 LYS A C 1
ATOM 623 O O . LYS A 1 83 ? 24.612 0.091 -58.996 1.00 71.00 83 LYS A O 1
ATOM 628 N N . ALA A 1 84 ? 22.642 0.169 -57.936 1.00 74.38 84 ALA A N 1
ATOM 629 C CA . ALA A 1 84 ? 23.236 -0.058 -56.619 1.00 74.38 84 ALA A CA 1
ATOM 630 C C . ALA A 1 84 ? 23.925 -1.434 -56.578 1.00 74.38 84 ALA A C 1
ATOM 632 O O . ALA A 1 84 ? 23.275 -2.476 -56.718 1.00 74.38 84 ALA A O 1
ATOM 633 N N . GLU A 1 85 ? 25.243 -1.444 -56.386 1.00 81.19 85 GLU A N 1
ATOM 634 C CA . GLU A 1 85 ? 26.067 -2.657 -56.451 1.00 81.19 85 GLU A CA 1
ATOM 635 C C . GLU A 1 85 ? 25.842 -3.556 -55.233 1.00 81.19 85 GLU A C 1
ATOM 637 O O . GLU A 1 85 ? 25.952 -4.782 -55.314 1.00 81.19 85 GLU A O 1
ATOM 642 N N . LYS A 1 86 ? 25.514 -2.940 -54.091 1.00 90.75 86 LYS A N 1
ATOM 643 C CA . LYS A 1 86 ? 25.416 -3.621 -52.805 1.00 90.75 86 LYS A CA 1
ATOM 644 C C . LYS A 1 86 ? 24.423 -2.937 -51.876 1.00 90.75 86 LYS A C 1
ATOM 646 O O . LYS A 1 86 ? 24.518 -1.736 -51.647 1.00 90.75 86 LYS A O 1
ATOM 651 N N . VAL A 1 87 ? 23.549 -3.728 -51.259 1.00 94.06 87 VAL A N 1
ATOM 652 C CA . VAL A 1 87 ? 22.619 -3.274 -50.219 1.00 94.06 87 VAL A CA 1
ATOM 653 C C . VAL A 1 87 ? 22.831 -4.099 -48.956 1.00 94.06 87 VAL A C 1
ATOM 655 O O . VAL A 1 87 ? 22.658 -5.318 -48.941 1.00 94.06 87 VAL A O 1
ATOM 658 N N . VAL A 1 88 ? 23.241 -3.442 -47.878 1.00 95.31 88 VAL A N 1
ATOM 659 C CA . VAL A 1 88 ? 23.411 -4.054 -46.561 1.00 95.31 88 VAL A CA 1
ATOM 660 C C . VAL A 1 88 ? 22.265 -3.603 -45.677 1.00 95.31 88 VAL A C 1
ATOM 662 O O . VAL A 1 88 ? 22.026 -2.414 -45.541 1.00 95.31 88 VAL A O 1
ATOM 665 N N . MET A 1 89 ? 21.557 -4.543 -45.067 1.00 95.75 89 MET A N 1
ATOM 666 C CA . MET A 1 89 ? 20.476 -4.255 -44.125 1.00 95.75 89 MET A CA 1
ATOM 667 C C . MET A 1 89 ? 20.882 -4.772 -42.755 1.00 95.75 89 MET A C 1
ATOM 669 O O . MET A 1 89 ? 21.224 -5.954 -42.613 1.00 95.75 89 MET A O 1
ATOM 673 N N . SER A 1 90 ? 20.901 -3.876 -41.771 1.00 95.31 90 SER A N 1
ATOM 674 C CA . SER A 1 90 ? 21.440 -4.156 -40.445 1.00 95.31 90 SER A CA 1
ATOM 675 C C . SER A 1 90 ? 20.403 -4.054 -39.338 1.00 95.31 90 SER A C 1
ATOM 677 O O . SER A 1 90 ? 19.539 -3.183 -39.372 1.00 95.31 90 SER A O 1
ATOM 679 N N . ASP A 1 91 ? 20.493 -4.961 -38.367 1.00 92.75 91 ASP A N 1
ATOM 680 C CA . ASP A 1 91 ? 19.619 -5.006 -37.192 1.00 92.75 91 ASP A CA 1
ATOM 681 C C . ASP A 1 91 ? 20.329 -5.721 -36.025 1.00 92.75 91 ASP A C 1
ATOM 683 O O . ASP A 1 91 ? 21.325 -6.418 -36.244 1.00 92.75 91 ASP A O 1
ATOM 687 N N . ASN A 1 92 ? 19.828 -5.579 -34.797 1.00 87.69 92 ASN A N 1
ATOM 688 C CA . ASN A 1 92 ? 20.395 -6.203 -33.598 1.00 87.69 92 ASN A CA 1
ATOM 689 C C . ASN A 1 92 ? 19.653 -7.473 -33.144 1.00 87.69 92 ASN A C 1
ATOM 691 O O . ASN A 1 92 ? 20.050 -8.104 -32.164 1.00 87.69 92 ASN A O 1
ATOM 695 N N . LYS A 1 93 ? 18.560 -7.865 -33.814 1.00 82.12 93 LYS A N 1
ATOM 696 C CA . LYS A 1 93 ? 17.812 -9.089 -33.483 1.00 82.12 93 LYS A CA 1
ATOM 697 C C . LYS A 1 93 ? 17.977 -10.164 -34.554 1.00 82.12 93 LYS A C 1
ATOM 699 O O . LYS A 1 93 ? 17.565 -10.006 -35.702 1.00 82.12 93 LYS A O 1
ATOM 704 N N . ASP A 1 94 ? 18.429 -11.353 -34.155 1.00 81.25 94 ASP A N 1
ATOM 705 C CA . ASP A 1 94 ? 18.567 -12.508 -35.061 1.00 81.25 94 ASP A CA 1
ATOM 706 C C . ASP A 1 94 ? 17.253 -12.932 -35.736 1.00 81.25 94 ASP A C 1
ATOM 708 O O . ASP A 1 94 ? 17.247 -13.422 -36.870 1.00 81.25 94 ASP A O 1
ATOM 712 N N . LEU A 1 95 ? 16.119 -12.755 -35.049 1.00 75.50 95 LEU A N 1
ATOM 713 C CA . LEU A 1 95 ? 14.797 -13.006 -35.624 1.00 75.50 95 LEU A CA 1
ATOM 714 C C . LEU A 1 95 ? 14.525 -12.077 -36.815 1.00 75.50 95 LEU A C 1
ATOM 716 O O . LEU A 1 95 ? 14.099 -12.542 -37.871 1.00 75.50 95 LEU A O 1
ATOM 720 N N . VAL A 1 96 ? 14.852 -10.795 -36.669 1.00 83.31 96 VAL A N 1
ATOM 721 C CA . VAL A 1 96 ? 14.699 -9.785 -37.717 1.00 83.31 96 VAL A CA 1
ATOM 722 C C . VAL A 1 96 ? 15.632 -10.087 -38.889 1.00 83.31 96 VAL A C 1
ATOM 724 O O . VAL A 1 96 ? 15.195 -10.129 -40.035 1.00 83.31 96 VAL A O 1
ATOM 727 N N . LEU A 1 97 ? 16.887 -10.461 -38.621 1.00 88.69 97 LEU A N 1
ATOM 728 C CA . LEU A 1 97 ? 17.824 -10.882 -39.671 1.00 88.69 97 LEU A CA 1
ATOM 729 C C . LEU A 1 97 ? 17.347 -12.128 -40.443 1.00 88.69 97 LEU A C 1
ATOM 731 O O . LEU A 1 97 ? 17.687 -12.302 -41.616 1.00 88.69 97 LEU A O 1
ATOM 735 N N . ARG A 1 98 ? 16.587 -13.039 -39.819 1.00 83.56 98 ARG A N 1
ATOM 736 C CA . ARG A 1 98 ? 15.952 -14.169 -40.526 1.00 83.56 98 ARG A CA 1
ATOM 737 C C . ARG A 1 98 ? 14.790 -13.706 -41.404 1.00 83.56 98 ARG A C 1
ATOM 739 O O . ARG A 1 98 ? 14.689 -14.174 -42.539 1.00 83.56 98 ARG A O 1
ATOM 746 N N . LEU A 1 99 ? 13.964 -12.781 -40.915 1.00 85.06 99 LEU A N 1
ATOM 747 C CA . LEU A 1 99 ? 12.877 -12.174 -41.686 1.00 85.06 99 LEU A CA 1
ATOM 748 C C . LEU A 1 99 ? 13.407 -11.411 -42.910 1.00 85.06 99 LEU A C 1
ATOM 750 O O . LEU A 1 99 ? 12.928 -11.637 -44.018 1.00 85.06 99 LEU A O 1
ATOM 754 N N . LEU A 1 100 ? 14.453 -10.597 -42.742 1.00 89.94 100 LEU A N 1
ATOM 755 C CA . LEU A 1 100 ? 15.106 -9.868 -43.834 1.00 89.94 100 LEU A CA 1
ATOM 756 C C . LEU A 1 100 ? 15.561 -10.802 -44.957 1.00 89.94 100 LEU A C 1
ATOM 758 O O . LEU A 1 100 ? 15.273 -10.551 -46.126 1.00 89.94 100 LEU A O 1
ATOM 762 N N . ARG A 1 101 ? 16.208 -11.927 -44.619 1.00 92.88 101 ARG A N 1
ATOM 763 C CA . ARG A 1 101 ? 16.639 -12.921 -45.618 1.00 92.88 101 ARG A CA 1
ATOM 764 C C . ARG A 1 101 ? 15.466 -13.477 -46.419 1.00 92.88 101 ARG A C 1
ATOM 766 O O . ARG A 1 101 ? 15.589 -13.581 -47.639 1.00 92.88 101 ARG A O 1
ATOM 773 N N . LYS A 1 102 ? 14.345 -13.785 -45.752 1.00 86.00 102 LYS A N 1
ATOM 774 C CA . LYS A 1 102 ? 13.108 -14.242 -46.407 1.00 86.00 102 LYS A CA 1
ATOM 775 C C . LYS A 1 102 ? 12.522 -13.164 -47.323 1.00 86.00 102 LYS A C 1
ATOM 777 O O . LYS A 1 102 ? 12.090 -13.481 -48.428 1.00 86.00 102 LYS A O 1
ATOM 782 N N . ASN A 1 103 ? 12.538 -11.901 -46.899 1.00 90.56 103 ASN A N 1
ATOM 783 C CA . ASN A 1 103 ? 12.033 -10.788 -47.704 1.00 90.56 103 ASN A CA 1
ATOM 784 C C . ASN A 1 103 ? 12.901 -10.530 -48.939 1.00 90.56 103 ASN A C 1
ATOM 786 O O . ASN A 1 103 ? 12.355 -10.302 -50.017 1.00 90.56 103 ASN A O 1
ATOM 790 N N . ILE A 1 104 ? 14.225 -10.657 -48.822 1.00 92.94 104 ILE A N 1
ATOM 791 C CA . ILE A 1 104 ? 15.133 -10.624 -49.977 1.00 92.94 104 ILE A CA 1
ATOM 792 C C . ILE A 1 104 ? 14.821 -11.778 -50.933 1.00 92.94 104 ILE A C 1
ATOM 794 O O . ILE A 1 104 ? 14.637 -11.541 -52.121 1.00 92.94 104 ILE A O 1
ATOM 798 N N . ASP A 1 105 ? 14.736 -13.017 -50.428 1.00 90.88 105 ASP A N 1
ATOM 799 C CA . ASP A 1 105 ? 14.464 -14.207 -51.254 1.00 90.88 105 ASP A CA 1
ATOM 800 C C . ASP A 1 105 ? 13.166 -14.070 -52.054 1.00 90.88 105 ASP A C 1
ATOM 802 O O . ASP A 1 105 ? 13.083 -14.488 -53.207 1.00 90.88 105 ASP A O 1
ATOM 806 N N . LYS A 1 106 ? 12.152 -13.463 -51.435 1.00 88.38 106 LYS A N 1
ATOM 807 C CA . LYS A 1 106 ? 10.831 -13.291 -52.029 1.00 88.38 106 LYS A CA 1
ATOM 808 C C . LYS A 1 106 ? 10.778 -12.188 -53.087 1.00 88.38 106 LYS A C 1
ATOM 810 O O . LYS A 1 106 ? 10.083 -12.359 -54.083 1.00 88.38 106 LYS A O 1
ATOM 815 N N . ASN A 1 107 ? 11.466 -11.067 -52.868 1.00 88.94 107 ASN A N 1
ATOM 816 C CA . ASN A 1 107 ? 11.381 -9.897 -53.751 1.00 88.94 107 ASN A CA 1
ATOM 817 C C . ASN A 1 107 ? 12.483 -9.872 -54.822 1.00 88.94 107 ASN A C 1
ATOM 819 O O . ASN A 1 107 ? 12.239 -9.417 -55.933 1.00 88.94 107 ASN A O 1
ATOM 823 N N . PHE A 1 108 ? 13.667 -10.416 -54.526 1.00 90.50 108 PHE A N 1
ATOM 824 C CA . PHE A 1 108 ? 14.843 -10.376 -55.403 1.00 90.50 108 PHE A CA 1
ATOM 825 C C . PHE A 1 108 ? 15.486 -11.764 -55.591 1.00 90.50 108 PHE A C 1
ATOM 827 O O . PHE A 1 108 ? 16.688 -11.933 -55.362 1.00 90.50 108 PHE A O 1
ATOM 834 N N . PRO A 1 109 ? 14.737 -12.788 -56.048 1.00 89.06 109 PRO A N 1
ATOM 835 C CA . PRO A 1 109 ? 15.243 -14.163 -56.133 1.00 89.06 109 PRO A CA 1
ATOM 836 C C . PRO A 1 109 ? 16.435 -14.325 -57.091 1.00 89.06 109 PRO A C 1
ATOM 838 O O . PRO A 1 109 ? 17.289 -15.182 -56.874 1.00 89.06 109 PRO A O 1
ATOM 841 N N . LYS A 1 110 ? 16.518 -13.500 -58.145 1.00 88.44 110 LYS A N 1
ATOM 842 C CA . LYS A 1 110 ? 17.605 -13.534 -59.146 1.00 88.44 110 LYS A CA 1
ATOM 843 C C . LYS A 1 110 ? 18.817 -12.685 -58.760 1.00 88.44 110 LYS A C 1
ATOM 845 O O . LYS A 1 110 ? 19.892 -12.861 -59.319 1.00 88.44 110 LYS A O 1
ATOM 850 N N . GLU A 1 111 ? 18.644 -11.785 -57.799 1.00 88.00 111 GLU A N 1
ATOM 851 C CA . GLU A 1 111 ? 19.603 -10.729 -57.462 1.00 88.00 111 GLU A CA 1
ATOM 852 C C . GLU A 1 111 ? 20.022 -10.774 -55.989 1.00 88.00 111 GLU A C 1
ATOM 854 O O . GLU A 1 111 ? 20.636 -9.844 -55.472 1.00 88.00 111 GLU A O 1
ATOM 859 N N . ARG A 1 112 ? 19.750 -11.895 -55.309 1.00 86.75 112 ARG A N 1
ATOM 860 C CA . ARG A 1 112 ? 20.063 -12.109 -53.891 1.00 86.75 112 ARG A CA 1
ATOM 861 C C . ARG A 1 112 ? 21.511 -11.777 -53.526 1.00 86.75 112 ARG A C 1
ATOM 863 O O . ARG A 1 112 ? 21.757 -11.309 -52.420 1.00 86.75 112 ARG A O 1
ATOM 870 N N . ALA A 1 113 ? 22.456 -11.999 -54.440 1.00 87.06 113 ALA A N 1
ATOM 871 C CA . ALA A 1 113 ? 23.875 -11.713 -54.229 1.00 87.06 113 ALA A CA 1
ATOM 872 C C . ALA A 1 113 ? 24.179 -10.221 -53.975 1.00 87.06 113 ALA A C 1
ATOM 874 O O . ALA A 1 113 ? 25.206 -9.919 -53.368 1.00 87.06 113 ALA A O 1
ATOM 875 N N . ARG A 1 114 ? 23.286 -9.303 -54.381 1.00 89.44 114 ARG A N 1
ATOM 876 C CA . ARG A 1 114 ? 23.393 -7.858 -54.108 1.00 89.44 114 ARG A CA 1
ATOM 877 C C . ARG A 1 114 ? 23.137 -7.513 -52.636 1.00 89.44 114 ARG A C 1
ATOM 879 O O . ARG A 1 114 ? 23.543 -6.444 -52.186 1.00 89.44 114 ARG A O 1
ATOM 886 N N . PHE A 1 115 ? 22.490 -8.399 -51.875 1.00 94.12 115 PHE A N 1
ATOM 887 C CA . PHE A 1 115 ? 22.031 -8.113 -50.517 1.00 94.12 115 PHE A CA 1
ATOM 888 C C . PHE A 1 115 ? 22.871 -8.807 -49.444 1.00 94.12 115 PHE A C 1
ATOM 890 O O . PHE A 1 115 ? 23.265 -9.966 -49.582 1.00 94.12 115 PHE A O 1
ATOM 897 N N . GLN A 1 116 ? 23.084 -8.127 -48.316 1.00 94.75 116 GLN A N 1
ATOM 898 C CA . GLN A 1 116 ? 23.659 -8.730 -47.111 1.00 94.75 116 GLN A CA 1
ATOM 899 C C . GLN A 1 116 ? 22.846 -8.337 -45.878 1.00 94.75 116 GLN A C 1
ATOM 901 O O . GLN A 1 116 ? 22.606 -7.160 -45.636 1.00 94.75 116 GLN A O 1
ATOM 906 N N . CYS A 1 117 ? 22.468 -9.322 -45.063 1.00 95.25 117 CYS A N 1
ATOM 907 C CA . CYS A 1 117 ? 21.916 -9.072 -43.731 1.00 95.25 117 CYS A CA 1
ATOM 908 C C . CYS A 1 117 ? 23.054 -9.104 -42.713 1.00 95.25 117 CYS A C 1
ATOM 910 O O . CYS A 1 117 ? 23.766 -10.112 -42.626 1.00 95.25 117 CYS A O 1
ATOM 912 N N . ALA A 1 118 ? 23.217 -8.029 -41.949 1.00 94.94 118 ALA A N 1
ATOM 913 C CA . ALA A 1 118 ? 24.322 -7.873 -41.015 1.00 94.94 118 ALA A CA 1
ATOM 914 C C . ALA A 1 118 ? 23.813 -7.584 -39.601 1.00 94.94 118 ALA A C 1
ATOM 916 O O . ALA A 1 118 ? 22.881 -6.813 -39.418 1.00 94.94 118 ALA A O 1
ATOM 917 N N . HIS A 1 119 ? 24.431 -8.198 -38.596 1.00 94.31 119 HIS A N 1
ATOM 918 C CA . HIS A 1 119 ? 24.143 -7.835 -37.214 1.00 94.31 119 HIS A CA 1
ATOM 919 C C . HIS A 1 119 ? 24.872 -6.532 -36.872 1.00 94.31 119 HIS A C 1
ATOM 921 O O . HIS A 1 119 ? 26.082 -6.446 -37.098 1.00 94.31 119 HIS A O 1
ATOM 927 N N . LEU A 1 120 ? 24.161 -5.549 -36.324 1.00 92.00 120 LEU A N 1
ATOM 928 C CA . LEU A 1 120 ? 24.737 -4.299 -35.832 1.00 92.00 120 LEU A CA 1
ATOM 929 C C . LEU A 1 120 ? 23.915 -3.788 -34.648 1.00 92.00 120 LEU A C 1
ATOM 931 O O . LEU A 1 120 ? 22.729 -3.504 -34.794 1.00 92.00 120 LEU A O 1
ATOM 935 N N . GLN A 1 121 ? 24.560 -3.658 -33.492 1.00 89.50 121 GLN A N 1
ATOM 936 C CA . GLN A 1 121 ? 24.010 -2.964 -32.334 1.00 89.50 121 GLN A CA 1
ATOM 937 C C . GLN A 1 121 ? 24.500 -1.515 -32.371 1.00 89.50 121 GLN A C 1
ATOM 939 O O . GLN A 1 121 ? 25.678 -1.258 -32.618 1.00 89.50 121 GLN A O 1
ATOM 944 N N . TRP A 1 122 ? 23.603 -0.556 -32.156 1.00 89.19 122 TRP A N 1
ATOM 945 C CA . TRP A 1 122 ? 24.005 0.847 -32.100 1.00 89.19 122 TRP A CA 1
ATOM 946 C C . TRP A 1 122 ? 24.833 1.124 -30.845 1.00 89.19 122 TRP A C 1
ATOM 948 O O . TRP A 1 122 ? 24.497 0.6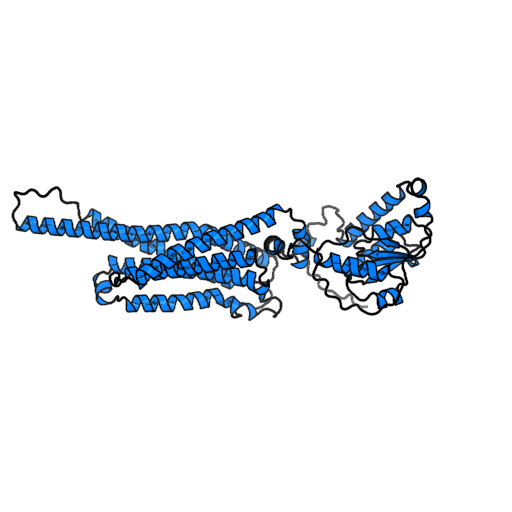50 -29.760 1.00 89.19 122 TRP A O 1
ATOM 958 N N . GLY A 1 123 ? 25.899 1.906 -31.007 1.00 81.75 123 GLY A N 1
ATOM 959 C CA . GLY A 1 123 ? 26.887 2.211 -29.972 1.00 81.75 123 GLY A CA 1
ATOM 960 C C . GLY A 1 123 ? 28.083 1.254 -29.947 1.00 81.75 123 GLY A C 1
ATOM 961 O O . GLY A 1 123 ? 29.050 1.520 -29.235 1.00 81.75 123 GLY A O 1
ATOM 962 N N . ASP A 1 124 ? 28.047 0.164 -30.719 1.00 85.50 124 ASP A N 1
ATOM 963 C CA . ASP A 1 124 ? 29.194 -0.732 -30.872 1.00 85.50 124 ASP A CA 1
ATOM 964 C C . ASP A 1 124 ? 30.262 -0.139 -31.805 1.00 85.50 124 ASP A C 1
ATOM 966 O O . ASP A 1 124 ? 29.961 0.606 -32.737 1.00 85.50 124 ASP A O 1
ATOM 970 N N . ASP A 1 125 ? 31.517 -0.566 -31.614 1.00 85.00 125 ASP A N 1
ATOM 971 C CA . ASP A 1 125 ? 32.624 -0.235 -32.519 1.00 85.00 125 ASP A CA 1
ATOM 972 C C . ASP A 1 125 ? 32.375 -0.788 -33.933 1.00 85.00 125 ASP A C 1
ATOM 974 O O . ASP A 1 125 ? 32.450 -1.998 -34.196 1.00 85.00 125 ASP A O 1
ATOM 978 N N . VAL A 1 126 ? 32.157 0.122 -34.883 1.00 89.94 126 VAL A N 1
ATOM 979 C CA . VAL A 1 126 ? 31.852 -0.219 -36.279 1.00 89.94 126 VAL A CA 1
ATOM 980 C C . VAL A 1 126 ? 33.077 -0.665 -37.085 1.00 89.94 126 VAL A C 1
ATOM 982 O O . VAL A 1 126 ? 32.950 -0.996 -38.266 1.00 89.94 126 VAL A O 1
ATOM 985 N N . THR A 1 127 ? 34.277 -0.711 -36.495 1.00 87.19 127 THR A N 1
ATOM 986 C CA . THR A 1 127 ? 35.515 -1.091 -37.199 1.00 87.19 127 THR A CA 1
ATOM 987 C C . THR A 1 127 ? 35.424 -2.494 -37.801 1.00 87.19 127 THR A C 1
ATOM 989 O O . THR A 1 127 ? 35.766 -2.696 -38.971 1.00 87.19 127 THR A O 1
ATOM 992 N N . SER A 1 128 ? 34.931 -3.465 -37.027 1.00 85.44 128 SER A N 1
ATOM 993 C CA . SER A 1 128 ? 34.754 -4.851 -37.486 1.00 85.44 128 SER A CA 1
ATOM 994 C C . SER A 1 128 ? 33.655 -4.964 -38.550 1.00 85.44 128 SER A C 1
ATOM 996 O O . SER A 1 128 ? 33.820 -5.665 -39.554 1.00 85.44 128 SER A O 1
ATOM 998 N N . PHE A 1 129 ? 32.574 -4.200 -38.377 1.00 91.25 129 PHE A N 1
ATOM 999 C CA . PHE A 1 129 ? 31.467 -4.111 -39.322 1.00 91.25 129 PHE A CA 1
ATOM 1000 C C . PHE A 1 129 ? 31.938 -3.564 -40.674 1.00 91.25 129 PHE A C 1
ATOM 1002 O O . PHE A 1 129 ? 31.697 -4.180 -41.711 1.00 91.25 129 PHE A O 1
ATOM 1009 N N . ARG A 1 130 ? 32.705 -2.469 -40.669 1.00 89.44 130 ARG A N 1
ATOM 1010 C CA . ARG A 1 130 ? 33.292 -1.851 -41.866 1.00 89.44 130 ARG A CA 1
ATOM 1011 C C . ARG A 1 130 ? 34.332 -2.748 -42.534 1.00 89.44 130 ARG A C 1
ATOM 1013 O O . ARG A 1 130 ? 34.379 -2.809 -43.758 1.00 89.44 130 ARG A O 1
ATOM 1020 N N . ALA A 1 131 ? 35.145 -3.471 -41.762 1.00 87.50 131 ALA A N 1
ATOM 1021 C CA . ALA A 1 131 ? 36.102 -4.429 -42.320 1.00 87.50 131 ALA A CA 1
ATOM 1022 C C . ALA A 1 131 ? 35.403 -5.561 -43.091 1.00 87.50 131 ALA A C 1
ATOM 1024 O O . ALA A 1 131 ? 35.912 -6.025 -44.108 1.00 87.50 131 ALA A O 1
ATOM 1025 N N . LYS A 1 132 ? 34.224 -5.986 -42.623 1.00 90.69 132 LYS A N 1
ATOM 1026 C CA . LYS A 1 132 ? 33.449 -7.078 -43.220 1.00 90.69 132 LYS A CA 1
ATOM 1027 C C . LYS A 1 132 ? 32.528 -6.626 -44.354 1.00 90.69 132 LYS A C 1
ATOM 1029 O O . LYS A 1 132 ? 32.379 -7.338 -45.345 1.00 90.69 132 LYS A O 1
ATOM 1034 N N . HIS A 1 133 ? 31.888 -5.470 -44.206 1.00 90.56 133 HIS A N 1
ATOM 1035 C CA . HIS A 1 133 ? 30.831 -5.013 -45.107 1.00 90.56 133 HIS A CA 1
ATOM 1036 C C . HIS A 1 133 ? 31.229 -3.815 -45.978 1.00 90.56 133 HIS A C 1
ATOM 1038 O O . HIS A 1 133 ? 30.495 -3.497 -46.911 1.00 90.56 133 HIS A O 1
ATOM 1044 N N . GLY A 1 134 ? 32.414 -3.240 -45.784 1.00 87.44 134 GLY A N 1
ATOM 1045 C CA . GLY A 1 134 ? 32.906 -2.112 -46.569 1.00 87.44 134 GLY A CA 1
ATOM 1046 C C . GLY A 1 134 ? 32.366 -0.768 -46.084 1.00 87.44 134 GLY A C 1
ATOM 1047 O O . GLY A 1 134 ? 31.856 -0.645 -44.969 1.00 87.44 134 GLY A O 1
ATOM 1048 N N . ARG A 1 135 ? 32.544 0.258 -46.918 1.00 87.69 135 ARG A N 1
ATOM 1049 C CA . ARG A 1 135 ? 31.947 1.586 -46.728 1.00 87.69 135 ARG A CA 1
ATOM 1050 C C . ARG A 1 135 ? 30.626 1.672 -47.485 1.00 87.69 135 ARG A C 1
ATOM 1052 O O . ARG A 1 135 ? 30.347 0.800 -48.304 1.00 87.69 135 ARG A O 1
ATOM 1059 N N . PHE A 1 136 ? 29.854 2.701 -47.157 1.00 87.94 136 PHE A N 1
ATOM 1060 C CA . PHE A 1 136 ? 28.538 2.951 -47.722 1.00 87.94 136 PHE A CA 1
ATOM 1061 C C . PHE A 1 136 ? 28.463 4.380 -48.218 1.00 87.94 136 PHE A C 1
ATOM 1063 O O . PHE A 1 136 ? 28.865 5.301 -47.508 1.00 87.94 136 PHE A O 1
ATOM 1070 N N . ASP A 1 137 ? 27.951 4.530 -49.427 1.00 83.56 137 ASP A N 1
ATOM 1071 C CA . ASP A 1 137 ? 27.744 5.812 -50.091 1.00 83.56 137 ASP A CA 1
ATOM 1072 C C . ASP A 1 137 ? 26.427 6.448 -49.624 1.00 83.56 137 ASP A C 1
ATOM 1074 O O . ASP A 1 137 ? 26.315 7.668 -49.523 1.00 83.56 137 ASP A O 1
ATOM 1078 N N . VAL A 1 138 ? 25.440 5.613 -49.276 1.00 84.62 138 VAL A N 1
ATOM 1079 C CA . VAL A 1 138 ? 24.147 6.038 -48.729 1.00 84.62 138 VAL A CA 1
ATOM 1080 C C . VAL A 1 138 ? 23.826 5.235 -47.474 1.00 84.62 138 VAL A C 1
ATOM 1082 O O . VAL A 1 138 ? 23.894 4.005 -47.473 1.00 84.62 138 VAL A O 1
ATOM 1085 N N . ILE A 1 139 ? 23.433 5.939 -46.411 1.00 88.06 139 ILE A N 1
ATOM 1086 C CA . ILE A 1 139 ? 22.871 5.335 -45.203 1.00 88.06 139 ILE A CA 1
ATOM 1087 C C . ILE A 1 139 ? 21.401 5.730 -45.108 1.00 88.06 139 ILE A C 1
ATOM 1089 O O . ILE A 1 139 ? 21.067 6.912 -45.076 1.00 88.06 139 ILE A O 1
ATOM 1093 N N . LEU A 1 140 ? 20.535 4.726 -45.062 1.00 87.69 140 LEU A N 1
ATOM 1094 C CA . LEU A 1 140 ? 19.096 4.852 -44.930 1.00 87.69 140 LEU A CA 1
ATOM 1095 C C . LEU A 1 140 ? 18.660 4.459 -43.525 1.00 87.69 140 LEU A C 1
ATOM 1097 O O . LEU A 1 140 ? 19.264 3.606 -42.870 1.00 87.69 140 LEU A O 1
ATOM 1101 N N . GLY A 1 141 ? 17.551 5.048 -43.106 1.00 84.50 141 GLY A N 1
ATOM 1102 C CA . GLY A 1 141 ? 16.835 4.609 -41.931 1.00 84.50 141 GLY A CA 1
ATOM 1103 C C . GLY A 1 141 ? 15.448 5.224 -41.887 1.00 84.50 141 GLY A C 1
ATOM 1104 O O . GLY A 1 141 ? 15.295 6.433 -42.056 1.00 84.50 141 GLY A O 1
ATOM 1105 N N . ALA A 1 142 ? 14.445 4.383 -41.678 1.00 81.06 142 ALA A N 1
ATOM 1106 C CA . ALA A 1 142 ? 13.063 4.791 -41.481 1.00 81.06 142 ALA A CA 1
ATOM 1107 C C . ALA A 1 142 ? 12.567 4.134 -40.198 1.00 81.06 142 ALA A C 1
ATOM 1109 O O . ALA A 1 142 ? 12.894 2.978 -39.948 1.00 81.06 142 ALA A O 1
ATOM 1110 N N . ASP A 1 143 ? 11.822 4.882 -39.387 1.00 78.62 143 ASP A N 1
ATOM 1111 C CA . ASP A 1 143 ? 11.253 4.386 -38.130 1.00 78.62 143 ASP A CA 1
ATOM 1112 C C . ASP A 1 143 ? 12.305 3.691 -37.239 1.00 78.62 143 ASP A C 1
ATOM 1114 O O . ASP A 1 143 ? 12.168 2.535 -36.856 1.00 78.62 143 ASP A O 1
ATOM 1118 N N . LEU A 1 144 ? 13.413 4.386 -36.961 1.00 72.88 144 LEU A N 1
ATOM 1119 C CA . LEU A 1 144 ? 14.588 3.796 -36.306 1.00 72.88 144 LEU A CA 1
ATOM 1120 C C . LEU A 1 144 ? 14.473 3.756 -34.780 1.00 72.88 144 LEU A C 1
ATOM 1122 O O . LEU A 1 144 ? 14.655 2.719 -34.150 1.00 72.88 144 LEU A O 1
ATOM 1126 N N . ALA A 1 145 ? 14.220 4.903 -34.157 1.00 67.88 145 ALA A N 1
ATOM 1127 C CA . ALA A 1 145 ? 14.343 5.040 -32.712 1.00 67.88 145 ALA A CA 1
ATOM 1128 C C . ALA A 1 145 ? 12.973 4.975 -32.032 1.00 67.88 145 ALA A C 1
ATOM 1130 O O . ALA A 1 145 ? 12.258 5.972 -31.952 1.00 67.88 145 ALA A O 1
ATOM 1131 N N . TYR A 1 146 ? 12.642 3.799 -31.502 1.00 57.25 146 TYR A N 1
ATOM 1132 C CA . TYR A 1 146 ? 11.454 3.579 -30.668 1.00 57.25 146 TYR A CA 1
ATOM 1133 C C . TYR A 1 146 ? 11.718 3.876 -29.183 1.00 57.25 146 TYR A C 1
ATOM 1135 O O . TYR A 1 146 ? 10.783 4.102 -28.415 1.00 57.25 146 TYR A O 1
ATOM 1143 N N . PHE A 1 147 ? 12.996 3.922 -28.789 1.00 50.50 147 PHE A N 1
ATOM 1144 C CA . PHE A 1 147 ? 13.449 4.213 -27.432 1.00 50.50 147 PHE A CA 1
ATOM 1145 C C . PHE A 1 147 ? 14.409 5.404 -27.424 1.00 50.50 147 PHE A C 1
ATOM 1147 O O . PHE A 1 147 ? 15.356 5.489 -28.203 1.00 50.50 147 PHE A O 1
ATOM 1154 N N . ARG A 1 148 ? 14.171 6.350 -26.510 1.00 53.12 148 ARG A N 1
ATOM 1155 C CA . ARG A 1 148 ? 14.971 7.578 -26.379 1.00 53.12 148 ARG A CA 1
ATOM 1156 C C . ARG A 1 148 ? 16.469 7.346 -26.072 1.00 53.12 148 ARG A C 1
ATOM 1158 O O . ARG A 1 148 ? 17.271 8.099 -26.622 1.00 53.12 148 ARG A O 1
ATOM 1165 N N . PRO A 1 149 ? 16.871 6.352 -25.252 1.00 57.22 149 PRO A N 1
ATOM 1166 C CA . PRO A 1 149 ? 18.283 6.042 -24.987 1.00 57.22 149 PRO A CA 1
ATOM 1167 C C . PRO A 1 149 ? 19.061 5.577 -26.220 1.00 57.22 149 PRO A C 1
ATOM 1169 O O . PRO A 1 149 ? 20.270 5.777 -26.288 1.00 57.22 149 PRO A O 1
ATOM 1172 N N . ASP A 1 150 ? 18.372 5.015 -27.214 1.00 67.62 150 ASP A N 1
ATOM 1173 C CA . ASP A 1 150 ? 19.001 4.521 -28.439 1.00 67.62 150 ASP A CA 1
ATOM 1174 C C . ASP A 1 150 ? 19.343 5.656 -29.410 1.00 67.62 150 ASP A C 1
ATOM 1176 O O . ASP A 1 150 ? 20.188 5.487 -30.282 1.00 67.62 150 ASP A O 1
ATOM 1180 N N . ILE A 1 151 ? 18.739 6.841 -29.253 1.00 74.25 151 ILE A N 1
ATOM 1181 C CA . ILE A 1 151 ? 18.987 8.011 -30.108 1.00 74.25 151 ILE A CA 1
ATOM 1182 C C . ILE A 1 151 ? 20.466 8.440 -30.101 1.00 74.25 151 ILE A C 1
ATOM 1184 O O . ILE A 1 151 ? 21.032 8.577 -31.188 1.00 74.25 151 ILE A O 1
ATOM 1188 N N . PRO A 1 152 ? 21.132 8.672 -28.949 1.00 65.88 152 PRO A N 1
ATOM 1189 C CA . PRO A 1 152 ? 22.552 9.018 -28.950 1.00 65.88 152 PRO A CA 1
ATOM 1190 C C . PRO A 1 152 ? 23.421 7.912 -29.563 1.00 65.88 152 PRO A C 1
ATOM 1192 O O . PRO A 1 152 ? 24.315 8.234 -30.342 1.00 65.88 152 PRO A O 1
ATOM 1195 N N . LEU A 1 153 ? 23.117 6.637 -29.292 1.00 79.81 153 LEU A N 1
ATOM 1196 C CA . LEU A 1 153 ? 23.850 5.488 -29.836 1.00 79.81 153 LEU A CA 1
ATOM 1197 C C . LEU A 1 153 ? 23.683 5.372 -31.357 1.00 79.81 153 LEU A C 1
ATOM 1199 O O . LEU A 1 153 ? 24.650 5.132 -32.078 1.00 79.81 153 LEU A O 1
ATOM 1203 N N . LEU A 1 154 ? 22.469 5.591 -31.867 1.00 83.81 154 LEU A N 1
ATOM 1204 C CA . LEU A 1 154 ? 22.157 5.648 -33.293 1.00 83.81 154 LEU A CA 1
ATOM 1205 C C . LEU A 1 154 ? 22.931 6.779 -33.976 1.00 83.81 154 LEU A C 1
ATOM 1207 O O . LEU A 1 154 ? 23.550 6.560 -35.016 1.00 83.81 154 LEU A O 1
ATOM 1211 N N . ILE A 1 155 ? 22.922 7.980 -33.388 1.00 80.56 155 ILE A N 1
ATOM 1212 C CA . ILE A 1 155 ? 23.638 9.143 -33.928 1.00 80.56 155 ILE A CA 1
ATOM 1213 C C . ILE A 1 155 ? 25.149 8.894 -33.931 1.00 80.56 155 ILE A C 1
ATOM 1215 O O . ILE A 1 155 ? 25.815 9.243 -34.905 1.00 80.56 155 ILE A O 1
ATOM 1219 N N . GLU A 1 156 ? 25.697 8.311 -32.866 1.00 82.38 156 GLU A N 1
ATOM 1220 C CA . GLU A 1 156 ? 27.112 7.944 -32.777 1.00 82.38 156 GLU A CA 1
ATOM 1221 C C . GLU A 1 156 ? 27.480 6.919 -33.851 1.00 82.38 156 GLU A C 1
ATOM 1223 O O . GLU A 1 156 ? 28.362 7.179 -34.665 1.00 82.38 156 GLU A O 1
ATOM 1228 N N . THR A 1 157 ? 26.715 5.832 -33.955 1.00 89.00 157 THR A N 1
ATOM 1229 C CA . THR A 1 157 ? 26.913 4.787 -34.971 1.00 89.00 157 THR A CA 1
ATOM 1230 C C . THR A 1 157 ? 26.846 5.361 -36.386 1.00 89.00 157 THR A C 1
ATOM 1232 O O . THR A 1 157 ? 27.716 5.090 -37.212 1.00 89.00 157 THR A O 1
ATOM 1235 N N . ALA A 1 158 ? 25.848 6.201 -36.680 1.00 87.19 158 ALA A N 1
ATOM 1236 C CA . ALA A 1 158 ? 25.713 6.847 -37.981 1.00 87.19 158 ALA A CA 1
ATOM 1237 C C . ALA A 1 158 ? 26.900 7.778 -38.277 1.00 87.19 158 ALA A C 1
ATOM 1239 O O . ALA A 1 158 ? 27.456 7.734 -39.373 1.00 87.19 158 ALA A O 1
ATOM 1240 N N . LYS A 1 159 ? 27.349 8.578 -37.299 1.00 83.44 159 LYS A N 1
ATOM 1241 C CA . LYS A 1 159 ? 28.544 9.428 -37.438 1.00 83.44 159 LYS A CA 1
ATOM 1242 C C . LYS A 1 159 ? 29.800 8.601 -37.695 1.00 83.44 159 LYS A C 1
ATOM 1244 O O . LYS A 1 159 ? 30.587 8.942 -38.577 1.00 83.44 159 LYS A O 1
ATOM 1249 N N . GLU A 1 160 ? 30.001 7.515 -36.960 1.00 86.12 160 GLU A N 1
ATOM 1250 C CA . GLU A 1 160 ? 31.149 6.637 -37.170 1.00 86.12 160 GLU A CA 1
ATOM 1251 C C . GLU A 1 160 ? 31.113 5.993 -38.556 1.00 86.12 160 GLU A C 1
ATOM 1253 O O . GLU A 1 160 ? 32.133 5.965 -39.244 1.00 86.12 160 GLU A O 1
ATOM 1258 N N . LEU A 1 161 ? 29.940 5.558 -39.021 1.00 87.31 161 LEU A N 1
ATOM 1259 C CA . LEU A 1 161 ? 29.765 4.981 -40.352 1.00 87.31 161 LEU A CA 1
ATOM 1260 C C . LEU A 1 161 ? 29.982 5.998 -41.482 1.00 87.31 161 LEU A C 1
ATOM 1262 O O . LEU A 1 161 ? 30.565 5.612 -42.497 1.00 87.31 161 LEU A O 1
ATOM 1266 N N . LEU A 1 162 ? 29.608 7.267 -41.280 1.00 82.62 162 LEU A N 1
ATOM 1267 C CA . LEU A 1 162 ? 29.789 8.370 -42.237 1.00 82.62 162 LEU A CA 1
ATOM 1268 C C . LEU A 1 162 ? 31.209 8.966 -42.253 1.00 82.62 162 LEU A C 1
ATOM 1270 O O . LEU A 1 162 ? 31.588 9.629 -43.215 1.00 82.62 162 LEU A O 1
ATOM 1274 N N . THR A 1 163 ? 32.015 8.776 -41.204 1.00 77.75 163 THR A N 1
ATOM 1275 C CA . THR A 1 163 ? 33.346 9.408 -41.113 1.00 77.75 163 THR A CA 1
ATOM 1276 C C . THR A 1 163 ? 34.429 8.671 -41.911 1.00 77.75 163 THR A C 1
ATOM 1278 O O . THR A 1 163 ? 34.619 7.454 -41.814 1.00 77.75 163 THR A O 1
ATOM 1281 N N . GLU A 1 164 ? 35.218 9.442 -42.671 1.00 59.53 164 GLU A N 1
ATOM 1282 C CA . GLU A 1 164 ? 36.244 8.929 -43.592 1.00 59.53 164 GLU A CA 1
ATOM 1283 C C . GLU A 1 164 ? 37.584 8.548 -42.932 1.00 59.53 164 GLU A C 1
ATOM 1285 O O . GLU A 1 164 ? 38.389 7.838 -43.548 1.00 59.53 164 GLU A O 1
ATOM 1290 N N . LYS A 1 165 ? 37.847 8.971 -41.687 1.00 44.06 165 LYS A N 1
ATOM 1291 C CA . LYS A 1 165 ? 39.143 8.782 -41.008 1.00 44.06 165 LYS A CA 1
ATOM 1292 C C . LYS A 1 165 ? 39.091 7.717 -39.911 1.00 44.06 165 LYS A C 1
ATOM 1294 O O . LYS A 1 165 ? 38.212 7.736 -39.060 1.00 44.06 165 LYS A O 1
ATOM 1299 N N . LYS A 1 166 ? 40.112 6.850 -39.866 1.00 46.84 166 LYS A N 1
ATOM 1300 C CA . LYS A 1 166 ? 40.484 6.126 -38.638 1.00 46.84 166 LYS A CA 1
ATOM 1301 C C . LYS A 1 166 ? 40.959 7.164 -37.620 1.00 46.84 166 LYS A C 1
ATOM 1303 O O . LYS A 1 166 ? 42.025 7.736 -37.828 1.00 46.84 166 LYS A O 1
ATOM 1308 N N . HIS A 1 167 ? 40.219 7.398 -36.541 1.00 38.94 167 HIS A N 1
ATOM 1309 C CA . HIS A 1 167 ? 40.771 8.091 -35.380 1.00 38.94 167 HIS A CA 1
ATOM 1310 C C . HIS A 1 167 ? 40.304 7.474 -34.066 1.00 38.94 167 HIS A C 1
ATOM 1312 O O . HIS A 1 167 ? 39.170 7.038 -33.918 1.00 38.94 167 HIS A O 1
ATOM 1318 N N . HIS A 1 168 ? 41.266 7.422 -33.148 1.00 39.94 168 HIS A N 1
ATOM 1319 C CA . HIS A 1 168 ? 41.184 6.899 -31.797 1.00 39.94 168 HIS A CA 1
ATOM 1320 C C . HIS A 1 168 ? 39.982 7.419 -31.000 1.00 39.94 168 HIS A C 1
ATOM 1322 O O . HIS A 1 168 ? 39.720 8.619 -30.964 1.00 39.94 168 HIS A O 1
ATOM 1328 N N . LYS A 1 169 ? 39.358 6.469 -30.296 1.00 35.66 169 LYS A N 1
ATOM 1329 C CA . LYS A 1 169 ? 38.418 6.595 -29.175 1.00 35.66 169 LYS A CA 1
ATOM 1330 C C . LYS A 1 169 ? 38.545 7.937 -28.430 1.00 35.66 169 LYS A C 1
ATOM 1332 O O . LYS A 1 169 ? 39.540 8.168 -27.741 1.00 35.66 169 LYS A O 1
ATOM 1337 N N . MET A 1 170 ? 37.533 8.801 -28.537 1.00 32.91 170 MET A N 1
ATOM 1338 C CA . MET A 1 170 ? 37.392 9.962 -27.655 1.00 32.91 170 MET A CA 1
ATOM 1339 C C . MET A 1 170 ? 36.673 9.533 -26.376 1.00 32.91 170 MET A C 1
ATOM 1341 O O . MET A 1 170 ? 35.466 9.329 -26.365 1.00 32.91 170 MET A O 1
ATOM 1345 N N . ASN A 1 171 ? 37.421 9.447 -25.277 1.00 38.75 171 ASN A N 1
ATOM 1346 C CA . ASN A 1 171 ? 36.844 9.572 -23.943 1.00 38.75 171 ASN A CA 1
ATOM 1347 C C . ASN A 1 171 ? 36.451 11.044 -23.749 1.00 38.75 171 ASN A C 1
ATOM 1349 O O . ASN A 1 171 ? 37.315 11.886 -23.511 1.00 38.75 171 ASN A O 1
ATOM 1353 N N . GLY A 1 172 ? 35.164 11.358 -23.867 1.00 34.47 172 GLY A N 1
ATOM 1354 C CA . GLY A 1 172 ? 34.630 12.688 -23.596 1.00 34.47 172 GLY A CA 1
ATOM 1355 C C . GLY A 1 172 ? 33.229 12.582 -23.015 1.00 34.47 172 GLY A C 1
ATOM 1356 O O . GLY A 1 172 ? 32.303 12.186 -23.712 1.00 34.47 172 GLY A O 1
ATOM 1357 N N . ASN A 1 173 ? 33.087 12.919 -21.731 1.00 35.88 173 ASN A N 1
ATOM 1358 C CA . ASN A 1 173 ? 31.807 13.000 -21.031 1.00 35.88 173 ASN A CA 1
ATOM 1359 C C . ASN A 1 173 ? 30.816 13.875 -21.813 1.00 35.88 173 ASN A C 1
ATOM 1361 O O . ASN A 1 173 ? 30.947 15.098 -21.833 1.00 35.88 173 ASN A O 1
ATOM 1365 N N . MET A 1 174 ? 29.787 13.255 -22.392 1.00 31.23 174 MET A N 1
ATOM 1366 C CA . MET A 1 174 ? 28.658 13.945 -23.021 1.00 31.23 174 MET A CA 1
ATOM 1367 C C . MET A 1 174 ? 27.547 14.231 -22.000 1.00 31.23 174 MET A C 1
ATOM 1369 O O . MET A 1 174 ? 26.369 13.987 -22.235 1.00 31.23 174 MET A O 1
ATOM 1373 N N . SER A 1 175 ? 27.916 14.764 -20.839 1.00 33.41 175 SER A N 1
ATOM 1374 C CA . SER A 1 175 ? 26.973 15.397 -19.922 1.00 33.41 175 SER A CA 1
ATOM 1375 C C . SER A 1 175 ? 26.967 16.889 -20.245 1.00 33.41 175 SER A C 1
ATOM 1377 O O . SER A 1 175 ? 27.836 17.586 -19.732 1.00 33.41 175 SER A O 1
ATOM 1379 N N . ASN A 1 176 ? 26.101 17.347 -21.166 1.00 29.80 176 ASN A N 1
ATOM 1380 C CA . ASN A 1 176 ? 25.554 18.728 -21.215 1.00 29.80 176 ASN A CA 1
ATOM 1381 C C . ASN A 1 176 ? 24.752 19.085 -22.490 1.00 29.80 176 ASN A C 1
ATOM 1383 O O . ASN A 1 176 ? 24.715 20.250 -22.872 1.00 29.80 176 ASN A O 1
ATOM 1387 N N . PHE A 1 177 ? 24.056 18.147 -23.145 1.00 29.88 177 PHE A N 1
ATOM 1388 C CA . PHE A 1 177 ? 23.125 18.522 -24.226 1.00 29.88 177 PHE A CA 1
ATOM 1389 C C . PHE A 1 177 ? 21.815 17.722 -24.224 1.00 29.88 177 PHE A C 1
ATOM 1391 O O . PHE A 1 177 ? 21.404 17.162 -25.230 1.00 29.88 177 PHE A O 1
ATOM 1398 N N . THR A 1 178 ? 21.109 17.727 -23.092 1.00 34.47 178 THR A N 1
ATOM 1399 C CA . THR A 1 178 ? 19.669 17.421 -23.036 1.00 34.47 178 THR A CA 1
ATOM 1400 C C . THR A 1 178 ? 19.007 18.278 -21.958 1.00 34.47 178 THR A C 1
ATOM 1402 O O . THR A 1 178 ? 18.776 17.848 -20.835 1.00 34.47 178 THR A O 1
ATOM 1405 N N . GLY A 1 179 ? 18.664 19.520 -22.301 1.00 29.81 179 GLY A N 1
ATOM 1406 C CA . GLY A 1 179 ? 17.879 20.419 -21.445 1.00 29.81 179 GLY A CA 1
ATOM 1407 C C . GLY A 1 179 ? 16.403 20.028 -21.296 1.00 29.81 179 GLY A C 1
ATOM 1408 O O . GLY A 1 179 ? 15.569 20.919 -21.201 1.00 29.81 179 GLY A O 1
ATOM 1409 N N . VAL A 1 180 ? 16.066 18.732 -21.314 1.00 34.06 180 VAL A N 1
ATOM 1410 C CA . VAL A 1 180 ? 14.735 18.214 -20.966 1.00 34.06 180 VAL A CA 1
ATOM 1411 C C . VAL A 1 180 ? 14.879 16.789 -20.407 1.00 34.06 180 VAL A C 1
ATOM 1413 O O . VAL A 1 180 ? 15.074 15.829 -21.166 1.00 34.06 180 VAL A O 1
ATOM 1416 N N . ASN A 1 181 ? 14.800 16.674 -19.077 1.00 32.94 181 ASN A N 1
ATOM 1417 C CA . ASN A 1 181 ? 14.697 15.414 -18.338 1.00 32.94 181 ASN A CA 1
ATOM 1418 C C . ASN A 1 181 ? 13.317 14.795 -18.589 1.00 32.94 181 ASN A C 1
ATOM 1420 O O . ASN A 1 181 ? 12.328 15.257 -18.032 1.00 32.94 181 ASN A O 1
ATOM 1424 N N . TRP A 1 182 ? 13.271 13.747 -19.402 1.00 37.22 182 TRP A N 1
ATOM 1425 C CA . TRP A 1 182 ? 12.206 12.748 -19.350 1.00 37.22 182 TRP A CA 1
ATOM 1426 C C . TRP A 1 182 ? 12.918 11.420 -19.164 1.00 37.22 182 TRP A C 1
ATOM 1428 O O . TRP A 1 182 ? 13.786 11.079 -19.975 1.00 37.22 182 TRP A O 1
ATOM 1438 N N . THR A 1 183 ? 12.634 10.742 -18.063 1.00 38.12 183 THR A N 1
ATOM 1439 C CA . THR A 1 183 ? 13.348 9.537 -17.652 1.00 38.12 183 THR A CA 1
ATOM 1440 C C . THR A 1 183 ? 12.558 8.287 -18.010 1.00 38.12 183 THR A C 1
ATOM 1442 O O . THR A 1 183 ? 11.333 8.300 -18.104 1.00 38.12 183 THR A O 1
ATOM 1445 N N . GLU A 1 184 ? 13.279 7.194 -18.267 1.00 39.84 184 GLU A N 1
ATOM 1446 C CA . GLU A 1 184 ? 12.792 5.911 -18.808 1.00 39.84 184 GLU A CA 1
ATOM 1447 C C . GLU A 1 184 ? 11.659 5.235 -18.003 1.00 39.84 184 GLU A C 1
ATOM 1449 O O . GLU A 1 184 ? 11.139 4.198 -18.408 1.00 39.84 184 GLU A O 1
ATOM 1454 N N . HIS A 1 185 ? 11.258 5.789 -16.859 1.00 43.75 185 HIS A N 1
ATOM 1455 C CA . HIS A 1 185 ? 10.388 5.140 -15.875 1.00 43.75 185 HIS A CA 1
ATOM 1456 C C . HIS A 1 185 ? 8.978 5.720 -15.784 1.00 43.75 185 HIS A C 1
ATOM 1458 O O . HIS A 1 185 ? 8.120 5.176 -15.088 1.00 43.75 185 HIS A O 1
ATOM 1464 N N . GLU A 1 186 ? 8.696 6.759 -16.559 1.00 41.72 186 GLU A N 1
ATOM 1465 C CA . GLU A 1 186 ? 7.369 7.353 -16.678 1.00 41.72 186 GLU A CA 1
ATOM 1466 C C . GLU A 1 186 ? 6.309 6.390 -17.269 1.00 41.72 186 GLU A C 1
ATOM 1468 O O . GLU A 1 186 ? 5.103 6.574 -17.077 1.00 41.72 186 GLU A O 1
ATOM 1473 N N . THR A 1 187 ? 6.758 5.306 -17.911 1.00 48.31 187 THR A N 1
ATOM 1474 C CA . THR A 1 187 ? 5.939 4.251 -18.526 1.00 48.31 187 THR A CA 1
ATOM 1475 C C . THR A 1 187 ? 5.797 2.989 -17.657 1.00 48.31 187 THR A C 1
ATOM 1477 O O . THR A 1 187 ? 5.014 2.106 -18.000 1.00 48.31 187 THR A O 1
ATOM 1480 N N . PHE A 1 188 ? 6.464 2.890 -16.495 1.00 49.00 188 PHE A N 1
ATOM 1481 C CA . PHE A 1 188 ? 6.553 1.646 -15.707 1.00 49.00 188 PHE A CA 1
ATOM 1482 C C . PHE A 1 188 ? 5.188 1.046 -15.331 1.00 49.00 188 PHE A C 1
ATOM 1484 O O . PHE A 1 188 ? 4.946 -0.134 -15.579 1.00 49.00 188 PHE A O 1
ATOM 1491 N N . TRP A 1 189 ? 4.271 1.829 -14.751 1.00 50.78 189 TRP A N 1
ATOM 1492 C CA . TRP A 1 189 ? 2.975 1.305 -14.288 1.00 50.78 189 TRP A CA 1
ATOM 1493 C C . TRP A 1 189 ? 2.037 0.884 -15.437 1.00 50.78 189 TRP A C 1
ATOM 1495 O O . TRP A 1 189 ? 1.463 -0.204 -15.355 1.00 50.78 189 TRP A O 1
ATOM 1505 N N . PRO A 1 190 ? 1.915 1.665 -16.532 1.00 52.41 190 PRO A N 1
ATOM 1506 C CA . PRO A 1 190 ? 1.205 1.238 -17.739 1.00 52.41 190 PRO A CA 1
ATOM 1507 C C . PRO A 1 190 ? 1.795 -0.021 -18.392 1.00 52.41 190 PRO A C 1
ATOM 1509 O O . PRO A 1 190 ? 1.048 -0.962 -18.653 1.00 52.41 190 PRO A O 1
ATOM 1512 N N . CYS A 1 191 ? 3.120 -0.080 -18.582 1.00 53.66 191 CYS A N 1
ATOM 1513 C CA . CYS A 1 191 ? 3.809 -1.232 -19.178 1.00 53.66 191 CYS A CA 1
ATOM 1514 C C . CYS A 1 191 ? 3.663 -2.483 -18.314 1.00 53.66 191 CYS A C 1
ATOM 1516 O O . CYS A 1 191 ? 3.407 -3.566 -18.824 1.00 53.66 191 CYS A O 1
ATOM 1518 N N . THR A 1 192 ? 3.792 -2.332 -16.993 1.00 52.38 192 THR A N 1
ATOM 1519 C CA . THR A 1 192 ? 3.664 -3.442 -16.043 1.00 52.38 192 THR A CA 1
ATOM 1520 C C . THR A 1 192 ? 2.226 -3.944 -15.984 1.00 52.38 192 THR A C 1
ATOM 1522 O O . THR A 1 192 ? 2.007 -5.149 -15.962 1.00 52.38 192 THR A O 1
ATOM 1525 N N . ARG A 1 193 ? 1.223 -3.055 -16.013 1.00 54.72 193 ARG A N 1
ATOM 1526 C CA . ARG A 1 193 ? -0.184 -3.470 -16.100 1.00 54.72 193 ARG A CA 1
ATOM 1527 C C . ARG A 1 193 ? -0.451 -4.229 -17.397 1.00 54.72 193 ARG A C 1
ATOM 1529 O O . ARG A 1 193 ? -1.034 -5.303 -17.346 1.00 54.72 193 ARG A O 1
ATOM 1536 N N . TRP A 1 194 ? 0.014 -3.711 -18.532 1.00 52.78 194 TRP A N 1
ATOM 1537 C CA . TRP A 1 194 ? -0.191 -4.350 -19.831 1.00 52.78 194 TRP A CA 1
ATOM 1538 C C . TRP A 1 194 ? 0.557 -5.689 -19.943 1.00 52.78 194 TRP A C 1
ATOM 1540 O O . TRP A 1 194 ? -0.007 -6.659 -20.444 1.00 52.78 194 TRP A O 1
ATOM 1550 N N . HIS A 1 195 ? 1.769 -5.775 -19.381 1.00 56.53 195 HIS A N 1
ATOM 1551 C CA . HIS A 1 195 ? 2.528 -7.014 -19.178 1.00 56.53 195 HIS A CA 1
ATOM 1552 C C . HIS A 1 195 ? 1.728 -8.042 -18.369 1.00 56.53 195 HIS A C 1
ATOM 1554 O O . HIS A 1 195 ? 1.556 -9.172 -18.812 1.00 56.53 195 HIS A O 1
ATOM 1560 N N . LEU A 1 196 ? 1.196 -7.639 -17.210 1.00 52.28 196 LEU A N 1
ATOM 1561 C CA . LEU A 1 196 ? 0.433 -8.518 -16.319 1.00 52.28 196 LEU A CA 1
ATOM 1562 C C . LEU A 1 196 ? -0.917 -8.945 -16.914 1.00 52.28 196 LEU A C 1
ATOM 1564 O O . LEU A 1 196 ? -1.381 -10.047 -16.638 1.00 52.28 196 LEU A O 1
ATOM 1568 N N . GLU A 1 197 ? -1.556 -8.088 -17.712 1.00 54.59 197 GLU A N 1
ATOM 1569 C CA . GLU A 1 197 ? -2.833 -8.389 -18.367 1.00 54.59 197 GLU A CA 1
ATOM 1570 C C . GLU A 1 197 ? -2.676 -9.302 -19.590 1.00 54.59 197 GLU A C 1
ATOM 1572 O O . GLU A 1 197 ? -3.584 -10.083 -19.873 1.00 54.59 197 GLU A O 1
ATOM 1577 N N . ASN A 1 198 ? -1.547 -9.221 -20.305 1.00 54.81 198 ASN A N 1
ATOM 1578 C CA . ASN A 1 198 ? -1.358 -9.896 -21.595 1.00 54.81 198 ASN A CA 1
ATOM 1579 C C . ASN A 1 198 ? -0.281 -10.995 -21.591 1.00 54.81 198 ASN A C 1
ATOM 1581 O O . ASN A 1 198 ? -0.116 -11.654 -22.613 1.00 54.81 198 ASN A O 1
ATOM 1585 N N . ASP A 1 199 ? 0.415 -11.216 -20.470 1.00 49.97 199 ASP A N 1
ATOM 1586 C CA . ASP A 1 199 ? 1.427 -12.275 -20.279 1.00 49.97 199 ASP A CA 1
ATOM 1587 C C . ASP A 1 199 ? 2.511 -12.301 -21.380 1.00 49.97 199 ASP A C 1
ATOM 1589 O O . ASP A 1 199 ? 2.893 -13.334 -21.923 1.00 49.97 199 ASP A O 1
ATOM 1593 N N . ILE A 1 200 ? 2.973 -11.111 -21.757 1.00 55.38 200 ILE A N 1
ATOM 1594 C CA . ILE A 1 200 ? 3.975 -10.842 -22.805 1.00 55.38 200 ILE A CA 1
ATOM 1595 C C . ILE A 1 200 ? 5.313 -10.468 -22.172 1.00 55.38 200 ILE A C 1
ATOM 1597 O O . ILE A 1 200 ? 5.322 -9.980 -21.055 1.00 55.38 200 ILE A O 1
ATOM 1601 N N . ASP A 1 201 ? 6.448 -10.605 -22.857 1.00 49.25 201 ASP A N 1
ATOM 1602 C CA . ASP A 1 201 ? 7.733 -10.171 -22.285 1.00 49.25 201 ASP A CA 1
ATOM 1603 C C . ASP A 1 201 ? 7.728 -8.685 -21.897 1.00 49.25 201 ASP A C 1
ATOM 1605 O O . ASP A 1 201 ? 7.196 -7.844 -22.621 1.00 49.25 201 ASP A O 1
ATOM 1609 N N . TYR A 1 202 ? 8.329 -8.352 -20.752 1.00 47.25 202 TYR A N 1
ATOM 1610 C CA . TYR A 1 202 ? 8.327 -6.983 -20.220 1.00 47.25 202 TYR A CA 1
ATOM 1611 C C . TYR A 1 202 ? 8.947 -5.981 -21.207 1.00 47.25 202 TYR A C 1
ATOM 1613 O O . TYR A 1 202 ? 8.413 -4.891 -21.382 1.00 47.25 202 TYR A O 1
ATOM 1621 N N . ASP A 1 203 ? 9.989 -6.381 -21.939 1.00 45.47 203 ASP A N 1
ATOM 1622 C CA . ASP A 1 203 ? 10.621 -5.547 -22.970 1.00 45.47 203 ASP A CA 1
ATOM 1623 C C . ASP A 1 203 ? 9.669 -5.262 -24.146 1.00 45.47 203 ASP A C 1
ATOM 1625 O O . ASP A 1 203 ? 9.642 -4.157 -24.689 1.00 45.47 203 ASP A O 1
ATOM 1629 N N . LEU A 1 204 ? 8.819 -6.233 -24.499 1.00 48.25 204 LEU A N 1
ATOM 1630 C CA . LEU A 1 204 ? 7.772 -6.078 -25.511 1.00 48.25 204 LEU A CA 1
ATOM 1631 C C . LEU A 1 204 ? 6.594 -5.247 -24.978 1.00 48.25 204 LEU A C 1
ATOM 1633 O O . LEU A 1 204 ? 5.990 -4.472 -25.719 1.00 48.25 204 LEU A O 1
ATOM 1637 N N . ALA A 1 205 ? 6.294 -5.369 -23.683 1.00 50.28 205 ALA A N 1
ATOM 1638 C CA . ALA A 1 205 ? 5.291 -4.557 -23.011 1.00 50.28 205 ALA A CA 1
ATOM 1639 C C . ALA A 1 205 ? 5.697 -3.081 -22.952 1.00 50.28 205 ALA A C 1
ATOM 1641 O O . ALA A 1 205 ? 4.871 -2.209 -23.211 1.00 50.28 205 ALA A O 1
ATOM 1642 N N . ILE A 1 206 ? 6.978 -2.799 -22.695 1.00 50.22 206 ILE A N 1
ATOM 1643 C CA . ILE A 1 206 ? 7.532 -1.446 -22.775 1.00 50.22 206 ILE A CA 1
ATOM 1644 C C . ILE A 1 206 ? 7.469 -0.922 -24.210 1.00 50.22 206 ILE A C 1
ATOM 1646 O O . ILE A 1 206 ? 7.035 0.210 -24.402 1.00 50.22 206 ILE A O 1
ATOM 1650 N N . ALA A 1 207 ? 7.833 -1.733 -25.210 1.00 52.00 207 ALA A N 1
ATOM 1651 C CA . ALA A 1 207 ? 7.789 -1.337 -26.621 1.00 52.00 207 ALA A CA 1
ATOM 1652 C C . ALA A 1 207 ? 6.382 -0.938 -27.101 1.00 52.00 207 ALA A C 1
ATOM 1654 O O . ALA A 1 207 ? 6.235 -0.050 -27.934 1.00 52.00 207 ALA A O 1
ATOM 1655 N N . ALA A 1 208 ? 5.335 -1.581 -26.583 1.00 45.50 208 ALA A N 1
ATOM 1656 C CA . ALA A 1 208 ? 3.959 -1.241 -26.932 1.00 45.50 208 ALA A CA 1
ATOM 1657 C C . ALA A 1 208 ? 3.406 -0.067 -26.114 1.00 45.50 208 ALA A C 1
ATOM 1659 O O . ALA A 1 208 ? 2.597 0.718 -26.612 1.00 45.50 208 ALA A O 1
ATOM 1660 N N . CYS A 1 209 ? 3.822 0.057 -24.852 1.00 51.03 209 CYS A N 1
ATOM 1661 C CA . CYS A 1 209 ? 3.307 1.077 -23.947 1.00 51.03 209 CYS A CA 1
ATOM 1662 C C . CYS A 1 209 ? 4.076 2.407 -23.993 1.00 51.03 209 CYS A C 1
ATOM 1664 O O . CYS A 1 209 ? 3.546 3.420 -23.538 1.00 51.03 209 CYS A O 1
ATOM 1666 N N . SER A 1 210 ? 5.274 2.442 -24.586 1.00 46.62 210 SER A N 1
ATOM 1667 C CA . SER A 1 210 ? 6.045 3.665 -24.860 1.00 46.62 210 SER A CA 1
ATOM 1668 C C . SER A 1 210 ? 5.334 4.630 -25.817 1.00 46.62 210 SER A C 1
ATOM 1670 O O . SER A 1 210 ? 5.640 5.821 -25.828 1.00 46.62 210 SER A O 1
ATOM 1672 N N . HIS A 1 211 ? 4.349 4.137 -26.574 1.00 45.97 211 HIS A N 1
ATOM 1673 C CA . HIS A 1 211 ? 3.505 4.920 -27.476 1.00 45.97 211 HIS A CA 1
ATOM 1674 C C . HIS A 1 211 ? 2.184 5.401 -26.843 1.00 45.97 211 HIS A C 1
ATOM 1676 O O . HIS A 1 211 ? 1.370 6.011 -27.542 1.00 45.97 211 HIS A O 1
ATOM 1682 N N . LEU A 1 212 ? 1.931 5.152 -25.545 1.00 42.91 212 LEU A N 1
ATOM 1683 C CA . LEU A 1 212 ? 0.735 5.699 -24.895 1.00 42.91 212 LEU A CA 1
ATOM 1684 C C . LEU A 1 212 ? 0.819 7.235 -24.827 1.00 42.91 212 LEU A C 1
ATOM 1686 O O . LEU A 1 212 ? 1.870 7.791 -24.505 1.00 42.91 212 LEU A O 1
ATOM 1690 N N . PRO A 1 213 ? -0.287 7.944 -25.103 1.00 40.84 213 PRO A N 1
ATOM 1691 C CA . PRO A 1 213 ? -0.279 9.394 -25.139 1.00 40.84 213 PRO A CA 1
ATOM 1692 C C . PRO A 1 213 ? 0.021 9.976 -23.742 1.00 40.84 213 PRO A C 1
ATOM 1694 O O . PRO A 1 213 ? -0.367 9.422 -22.709 1.00 40.84 213 PRO A O 1
ATOM 1697 N N . THR A 1 214 ? 0.662 11.150 -23.742 1.00 51.84 214 THR A N 1
ATOM 1698 C CA . THR A 1 214 ? 0.972 12.061 -22.616 1.00 51.84 214 THR A CA 1
ATOM 1699 C C . THR A 1 214 ? -0.004 12.124 -21.412 1.00 51.84 214 THR A C 1
ATOM 1701 O O . THR A 1 214 ? 0.490 12.348 -20.304 1.00 51.84 214 THR A O 1
ATOM 1704 N N . PRO A 1 215 ? -1.336 11.904 -21.516 1.00 48.09 215 PRO A N 1
ATOM 1705 C CA . PRO A 1 215 ? -2.258 11.824 -20.375 1.00 48.09 215 PRO A CA 1
ATOM 1706 C C . PRO A 1 215 ? -1.861 10.892 -19.218 1.00 48.09 215 PRO A C 1
ATOM 1708 O O . PRO A 1 215 ? -2.054 11.276 -18.067 1.00 48.09 215 PRO A O 1
ATOM 1711 N N . PHE A 1 216 ? -1.296 9.705 -19.465 1.00 45.09 216 PHE A N 1
ATOM 1712 C CA . PHE A 1 216 ? -0.986 8.737 -18.385 1.00 45.09 216 PHE A CA 1
ATOM 1713 C C . PHE A 1 216 ? 0.196 9.158 -17.511 1.00 45.09 216 PHE A C 1
ATOM 1715 O O . PHE A 1 216 ? 0.265 8.909 -16.308 1.00 45.09 216 PHE A O 1
ATOM 1722 N N . LEU A 1 217 ? 1.130 9.831 -18.153 1.00 51.72 217 LEU A N 1
ATOM 1723 C CA . LEU A 1 217 ? 2.335 10.369 -17.570 1.00 51.72 217 LEU A CA 1
ATOM 1724 C C . LEU A 1 217 ? 2.005 11.547 -16.643 1.00 51.72 217 LEU A C 1
ATOM 1726 O O . LEU A 1 217 ? 2.478 11.664 -15.509 1.00 51.72 217 LEU A O 1
ATOM 1730 N N . GLU A 1 218 ? 1.072 12.372 -17.108 1.00 60.31 218 GLU A N 1
ATOM 1731 C CA . GLU A 1 218 ? 0.463 13.421 -16.316 1.00 60.31 218 GLU A CA 1
ATOM 1732 C C . GLU A 1 218 ? -0.383 12.865 -15.155 1.00 60.31 218 GLU A C 1
ATOM 1734 O O . GLU A 1 218 ? -0.380 13.453 -14.072 1.00 60.31 218 GLU A O 1
ATOM 1739 N N . GLU A 1 219 ? -1.063 11.726 -15.334 1.00 64.62 219 GLU A N 1
ATOM 1740 C CA . GLU A 1 219 ? -1.775 11.022 -14.257 1.00 64.62 219 GLU A CA 1
ATOM 1741 C C . GLU A 1 219 ? -0.834 10.506 -13.166 1.00 64.62 219 GLU A C 1
ATOM 1743 O O . GLU A 1 219 ? -1.075 10.794 -11.996 1.00 64.62 219 GLU A O 1
ATOM 1748 N N . ASN A 1 220 ? 0.262 9.818 -13.502 1.00 67.88 220 ASN A N 1
ATOM 1749 C CA . ASN A 1 220 ? 1.230 9.338 -12.505 1.00 67.88 220 ASN A CA 1
ATOM 1750 C C . ASN A 1 220 ? 1.831 10.498 -11.703 1.00 67.88 220 ASN A C 1
ATOM 1752 O O . ASN A 1 220 ? 1.940 10.423 -10.476 1.00 67.88 220 ASN A O 1
ATOM 1756 N N . ARG A 1 221 ? 2.131 11.618 -12.373 1.00 73.38 221 ARG A N 1
ATOM 1757 C CA . ARG A 1 221 ? 2.574 12.849 -11.711 1.00 73.38 221 ARG A CA 1
ATOM 1758 C C . ARG A 1 221 ? 1.502 13.401 -10.768 1.00 73.38 221 ARG A C 1
ATOM 1760 O O . ARG A 1 221 ? 1.822 13.744 -9.630 1.00 73.38 221 ARG A O 1
ATOM 1767 N N . LYS A 1 222 ? 0.235 13.461 -11.201 1.00 79.06 222 LYS A N 1
ATOM 1768 C CA . LYS A 1 222 ? -0.907 13.891 -10.367 1.00 79.06 222 LYS A CA 1
ATOM 1769 C C . LYS A 1 222 ? -1.086 12.984 -9.147 1.00 79.06 222 LYS A C 1
ATOM 1771 O O . LYS A 1 222 ? -1.247 13.497 -8.042 1.00 79.06 222 LYS A O 1
ATOM 1776 N N . VAL A 1 223 ? -1.002 11.664 -9.322 1.00 81.06 223 VAL A N 1
ATOM 1777 C CA . VAL A 1 223 ? -1.105 10.673 -8.239 1.00 81.06 223 VAL A CA 1
ATOM 1778 C C . VAL A 1 223 ? 0.069 10.796 -7.269 1.00 81.06 223 VAL A C 1
ATOM 1780 O O . VAL A 1 223 ? -0.154 10.804 -6.063 1.00 81.06 223 VAL A O 1
ATOM 1783 N N . GLY A 1 224 ? 1.298 10.967 -7.761 1.00 84.00 224 GLY A N 1
ATOM 1784 C CA . GLY A 1 224 ? 2.476 11.193 -6.920 1.00 84.00 224 GLY A CA 1
ATOM 1785 C C . GLY A 1 224 ? 2.353 12.463 -6.073 1.00 84.00 224 GLY A C 1
ATOM 1786 O O . GLY A 1 224 ? 2.553 12.417 -4.861 1.00 84.00 224 GLY A O 1
ATOM 1787 N N . ILE A 1 225 ? 1.922 13.580 -6.675 1.00 86.12 225 ILE A N 1
ATOM 1788 C CA . ILE A 1 225 ? 1.667 14.836 -5.948 1.00 86.12 225 ILE A CA 1
ATOM 1789 C C . ILE A 1 225 ? 0.560 14.637 -4.905 1.00 86.12 225 ILE A C 1
ATOM 1791 O O . ILE A 1 225 ? 0.717 15.043 -3.754 1.00 86.12 225 ILE A O 1
ATOM 1795 N N . ALA A 1 226 ? -0.545 13.984 -5.273 1.00 89.06 226 ALA A N 1
ATOM 1796 C CA . ALA A 1 226 ? -1.627 13.684 -4.340 1.00 89.06 226 ALA A CA 1
ATOM 1797 C C . ALA A 1 226 ? -1.141 12.809 -3.170 1.00 89.06 226 ALA A C 1
ATOM 1799 O O . ALA A 1 226 ? -1.462 13.097 -2.017 1.00 89.06 226 ALA A O 1
ATOM 1800 N N . ALA A 1 227 ? -0.311 11.798 -3.439 1.00 89.44 227 ALA A N 1
ATOM 1801 C CA . ALA A 1 227 ? 0.289 10.939 -2.424 1.00 89.44 227 ALA A CA 1
ATOM 1802 C C . ALA A 1 227 ? 1.224 11.721 -1.485 1.00 89.44 227 ALA A C 1
ATOM 1804 O O . ALA A 1 227 ? 1.189 11.500 -0.273 1.00 89.44 227 ALA A O 1
ATOM 1805 N N . ALA A 1 228 ? 2.001 12.683 -1.990 1.00 91.56 228 ALA A N 1
ATOM 1806 C CA . ALA A 1 228 ? 2.808 13.570 -1.149 1.00 91.56 228 ALA A CA 1
ATOM 1807 C C . ALA A 1 228 ? 1.941 14.460 -0.247 1.00 91.56 228 ALA A C 1
ATOM 1809 O O . ALA A 1 228 ? 2.226 14.602 0.943 1.00 91.56 228 ALA A O 1
ATOM 1810 N N . VAL A 1 229 ? 0.855 15.029 -0.781 1.00 94.75 229 VAL A N 1
ATOM 1811 C CA . VAL A 1 229 ? -0.082 15.860 -0.006 1.00 94.75 229 VAL A CA 1
ATOM 1812 C C . VAL A 1 229 ? -0.742 15.038 1.102 1.00 94.75 229 VAL A C 1
ATOM 1814 O O . VAL A 1 229 ? -0.719 15.445 2.265 1.00 94.75 229 VAL A O 1
ATOM 1817 N N . VAL A 1 230 ? -1.268 13.855 0.773 1.00 93.56 230 VAL A N 1
ATOM 1818 C CA . VAL A 1 230 ? -1.869 12.933 1.750 1.00 93.56 230 VAL A CA 1
ATOM 1819 C C . VAL A 1 230 ? -0.841 12.497 2.795 1.00 93.56 230 VAL A C 1
ATOM 1821 O O . VAL A 1 230 ? -1.130 12.539 3.991 1.00 93.56 230 VAL A O 1
ATOM 1824 N N . GLY A 1 231 ? 0.374 12.148 2.366 1.00 95.44 231 GLY A N 1
ATOM 1825 C CA . GLY A 1 231 ? 1.471 11.772 3.256 1.00 95.44 231 GLY A CA 1
ATOM 1826 C C . GLY A 1 231 ? 1.834 12.889 4.230 1.00 95.44 231 GLY A C 1
ATOM 1827 O O . GLY A 1 231 ? 1.953 12.648 5.430 1.00 95.44 231 GLY A O 1
ATOM 1828 N N . THR A 1 232 ? 1.922 14.127 3.738 1.00 95.75 232 THR A N 1
ATOM 1829 C CA . THR A 1 232 ? 2.214 15.313 4.555 1.00 95.75 232 THR A CA 1
ATOM 1830 C C . THR A 1 232 ? 1.131 15.537 5.603 1.00 95.75 232 THR A C 1
ATOM 1832 O O . THR A 1 232 ? 1.436 15.675 6.788 1.00 95.75 232 THR A O 1
ATOM 1835 N N . ILE A 1 233 ? -0.141 15.534 5.191 1.00 96.62 233 ILE A N 1
ATOM 1836 C CA . ILE A 1 233 ? -1.269 15.721 6.111 1.00 96.62 233 ILE A CA 1
ATOM 1837 C C . ILE A 1 233 ? -1.276 14.610 7.164 1.00 96.62 233 ILE A C 1
ATOM 1839 O O . ILE A 1 233 ? -1.406 14.906 8.354 1.00 96.62 233 ILE A O 1
ATOM 1843 N N . SER A 1 234 ? -1.085 13.351 6.757 1.00 95.19 234 SER A N 1
ATOM 1844 C CA . SER A 1 234 ? -1.065 12.215 7.681 1.00 95.19 234 SER A CA 1
ATOM 1845 C C . SER A 1 234 ? 0.059 12.335 8.710 1.00 95.19 234 SER A C 1
ATOM 1847 O O . SER A 1 234 ? -0.199 12.224 9.907 1.00 95.19 234 SER A O 1
ATOM 1849 N N . LEU A 1 235 ? 1.289 12.633 8.278 1.00 96.81 235 LEU A N 1
ATOM 1850 C CA . LEU A 1 235 ? 2.434 12.773 9.182 1.00 96.81 235 LEU A CA 1
ATOM 1851 C C . LEU A 1 235 ? 2.274 13.941 10.153 1.00 96.81 235 LEU A C 1
ATOM 1853 O O . LEU A 1 235 ? 2.553 13.789 11.340 1.00 96.81 235 LEU A O 1
ATOM 1857 N N . LEU A 1 236 ? 1.817 15.099 9.673 1.00 97.00 236 LEU A N 1
ATOM 1858 C CA . LEU A 1 236 ? 1.650 16.274 10.525 1.00 97.00 236 LEU A CA 1
ATOM 1859 C C . LEU A 1 236 ? 0.547 16.049 11.560 1.00 97.00 236 LEU A C 1
ATOM 1861 O O . LEU A 1 236 ? 0.767 16.246 12.754 1.00 97.00 236 LEU A O 1
ATOM 1865 N N . THR A 1 237 ? -0.631 15.607 11.124 1.00 95.81 237 THR A N 1
ATOM 1866 C CA . THR A 1 237 ? -1.782 15.429 12.020 1.00 95.81 237 THR A CA 1
ATOM 1867 C C . THR A 1 237 ? -1.536 14.327 13.049 1.00 95.81 237 THR A C 1
ATOM 1869 O O . THR A 1 237 ? -1.706 14.561 14.247 1.00 95.81 237 THR A O 1
ATOM 1872 N N . ASN A 1 238 ? -1.053 13.158 12.625 1.00 96.25 238 ASN A N 1
ATOM 1873 C CA . ASN A 1 238 ? -0.798 12.041 13.532 1.00 96.25 238 ASN A CA 1
ATOM 1874 C C . ASN A 1 238 ? 0.469 12.233 14.374 1.00 96.25 238 ASN A C 1
ATOM 1876 O O . ASN A 1 238 ? 0.484 11.869 15.552 1.00 96.25 238 ASN A O 1
ATOM 1880 N N . GLY A 1 239 ? 1.499 12.889 13.834 1.00 96.31 239 GLY A N 1
ATOM 1881 C CA . GLY A 1 239 ? 2.688 13.281 14.590 1.00 96.31 239 GLY A CA 1
ATOM 1882 C C . GLY A 1 239 ? 2.367 14.267 15.717 1.00 96.31 239 GLY A C 1
ATOM 1883 O O . GLY A 1 239 ? 2.891 14.129 16.827 1.00 96.31 239 GLY A O 1
ATOM 1884 N N . LEU A 1 240 ? 1.456 15.218 15.480 1.00 95.94 240 LEU A N 1
ATOM 1885 C CA . LEU A 1 240 ? 0.947 16.123 16.515 1.00 95.94 240 LEU A CA 1
ATOM 1886 C C . LEU 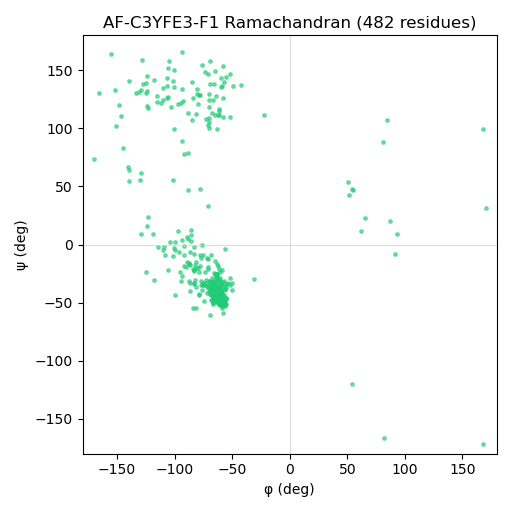A 1 240 ? 0.159 15.367 17.590 1.00 95.94 240 LEU A C 1
ATOM 1888 O O . LEU A 1 240 ? 0.421 15.566 18.776 1.00 95.94 240 LEU A O 1
ATOM 1892 N N . VAL A 1 241 ? -0.748 14.463 17.201 1.00 93.75 241 VAL A N 1
ATOM 1893 C CA . VAL A 1 241 ? -1.501 13.621 18.150 1.00 93.75 241 VAL A CA 1
ATOM 1894 C C . VAL A 1 241 ? -0.549 12.822 19.039 1.00 93.75 241 VAL A C 1
ATOM 1896 O O . VAL A 1 241 ? -0.681 12.851 20.265 1.00 93.75 241 VAL A O 1
ATOM 1899 N N . LEU A 1 242 ? 0.447 12.161 18.444 1.00 94.00 242 LEU A N 1
ATOM 1900 C CA . LEU A 1 242 ? 1.437 11.382 19.181 1.00 94.00 242 LEU A CA 1
ATOM 1901 C C . LEU A 1 242 ? 2.252 12.272 20.129 1.00 94.00 242 LEU A C 1
ATOM 1903 O O . LEU A 1 242 ? 2.412 11.944 21.303 1.00 94.00 242 LEU A O 1
ATOM 1907 N N . SER A 1 243 ? 2.691 13.441 19.659 1.00 92.25 243 SER A N 1
ATOM 1908 C CA . SER A 1 243 ? 3.428 14.417 20.470 1.00 92.25 243 SER A CA 1
ATOM 1909 C C . SER A 1 243 ? 2.618 14.911 21.672 1.00 92.25 243 SER A C 1
ATOM 1911 O O . SER A 1 243 ? 3.157 15.024 22.774 1.00 92.25 243 SER A O 1
ATOM 1913 N N . CYS A 1 244 ? 1.323 15.183 21.491 1.00 91.88 244 CYS A N 1
ATOM 1914 C CA . CYS A 1 244 ? 0.423 15.585 22.571 1.00 91.88 244 CYS A CA 1
ATOM 1915 C C . CYS A 1 244 ? 0.250 14.478 23.617 1.00 91.88 244 CYS A C 1
ATOM 1917 O O . CYS A 1 244 ? 0.271 14.766 24.814 1.00 91.88 244 CYS A O 1
ATOM 1919 N N . ILE A 1 245 ? 0.108 13.220 23.185 1.00 91.38 245 ILE A N 1
ATOM 1920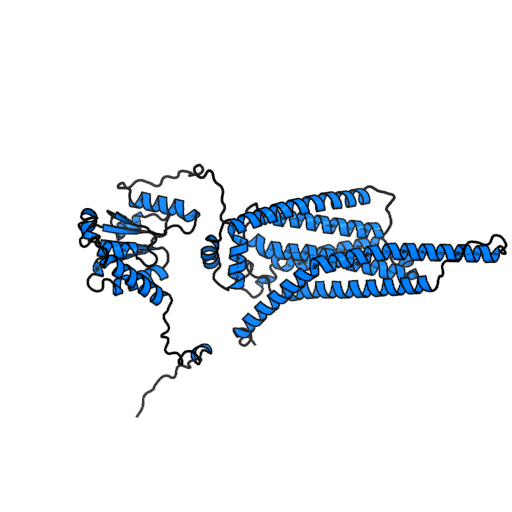 C CA . ILE A 1 245 ? -0.027 12.076 24.096 1.00 91.38 245 ILE A CA 1
ATOM 1921 C C . ILE A 1 245 ? 1.267 11.869 24.890 1.00 91.38 245 ILE A C 1
ATOM 1923 O O . ILE A 1 245 ? 1.211 11.726 26.107 1.00 91.38 245 ILE A O 1
ATOM 1927 N N . LEU A 1 246 ? 2.427 11.910 24.227 1.00 88.31 246 LEU A N 1
ATOM 1928 C CA . LEU A 1 246 ? 3.726 11.679 24.868 1.00 88.31 246 LEU A CA 1
ATOM 1929 C C . LEU A 1 246 ? 4.119 12.788 25.855 1.00 88.31 246 LEU A C 1
ATOM 1931 O O . LEU A 1 246 ? 4.765 12.508 26.862 1.00 88.31 246 LEU A O 1
ATOM 1935 N N . LYS A 1 247 ? 3.738 14.045 25.588 1.00 88.69 247 LYS A N 1
ATOM 1936 C CA . LYS A 1 247 ? 4.054 15.185 26.468 1.00 88.69 247 LYS A CA 1
ATOM 1937 C C . LYS A 1 247 ? 3.079 15.351 27.633 1.00 88.69 247 LYS A C 1
ATOM 1939 O O . LYS A 1 247 ? 3.423 15.996 28.622 1.00 88.69 247 LYS A O 1
ATOM 1944 N N . SER A 1 248 ? 1.864 14.817 27.534 1.00 85.38 248 SER A N 1
ATOM 1945 C CA . SER A 1 248 ? 0.844 15.037 28.556 1.00 85.38 248 SER A CA 1
ATOM 1946 C C . SER A 1 248 ? 0.920 14.006 29.680 1.00 85.38 248 SER A C 1
ATOM 1948 O O . SER A 1 248 ? 0.561 12.844 29.509 1.00 85.38 248 SER A O 1
ATOM 1950 N N . GLN A 1 249 ? 1.283 14.457 30.882 1.00 72.44 249 GLN A N 1
ATOM 1951 C CA . GLN A 1 249 ? 1.270 13.621 32.092 1.00 72.44 249 GLN A CA 1
ATOM 1952 C C . GLN A 1 249 ? -0.148 13.299 32.598 1.00 72.44 249 GLN A C 1
ATOM 1954 O O . GLN A 1 249 ? -0.323 12.430 33.450 1.00 72.44 249 GLN A O 1
ATOM 1959 N N . HIS A 1 250 ? -1.177 13.971 32.072 1.00 70.56 250 HIS A N 1
ATOM 1960 C CA . HIS A 1 250 ? -2.570 13.801 32.498 1.00 70.56 250 HIS A CA 1
ATOM 1961 C C . HIS A 1 250 ? -3.341 12.740 31.689 1.00 70.56 250 HIS A C 1
ATOM 1963 O O . HIS A 1 250 ? -4.458 12.376 32.059 1.00 70.56 250 HIS A O 1
ATOM 1969 N N . LEU A 1 251 ? -2.765 12.218 30.599 1.00 71.88 251 LEU A N 1
ATOM 1970 C CA . LEU A 1 251 ? -3.405 11.251 29.697 1.00 71.88 251 LEU A CA 1
ATOM 1971 C C . LEU A 1 251 ? -2.914 9.811 29.967 1.00 71.88 251 LEU A C 1
ATOM 1973 O O . LEU A 1 251 ? -2.437 9.122 29.074 1.00 71.88 251 LEU A O 1
ATOM 1977 N N . THR A 1 252 ? -3.042 9.323 31.206 1.00 63.72 252 THR A N 1
ATOM 1978 C CA . THR A 1 252 ? -2.489 8.019 31.658 1.00 63.72 252 THR A CA 1
ATOM 1979 C C . THR A 1 252 ? -3.404 6.802 31.446 1.00 63.72 252 THR A C 1
ATOM 1981 O O . THR A 1 252 ? -3.098 5.688 31.868 1.00 63.72 252 THR A O 1
ATOM 1984 N N . GLY A 1 253 ? -4.554 6.984 30.796 1.00 76.44 253 GLY A N 1
ATOM 1985 C CA . GLY A 1 253 ? -5.506 5.904 30.520 1.00 76.44 253 GLY A CA 1
ATOM 1986 C C . GLY A 1 253 ? -5.063 4.935 29.413 1.00 76.44 253 GLY A C 1
ATOM 1987 O O . GLY A 1 253 ? -4.469 5.337 28.418 1.00 76.44 253 GLY A O 1
ATOM 1988 N N . ILE A 1 254 ? -5.473 3.664 29.526 1.00 82.12 254 ILE A N 1
ATOM 1989 C CA . ILE A 1 254 ? -5.223 2.596 28.530 1.00 82.12 254 ILE A CA 1
ATOM 1990 C C . ILE A 1 254 ? -5.684 3.003 27.115 1.00 82.12 254 ILE A C 1
ATOM 1992 O O . ILE A 1 254 ? -5.049 2.669 26.120 1.00 82.12 254 ILE A O 1
ATOM 1996 N N . MET A 1 255 ? -6.759 3.790 27.024 1.00 80.44 255 MET A N 1
ATOM 1997 C CA . MET A 1 255 ? -7.291 4.329 25.767 1.00 80.44 255 MET A CA 1
ATOM 1998 C C . MET A 1 255 ? -6.263 5.162 24.981 1.00 80.44 255 MET A C 1
ATOM 2000 O O . MET A 1 255 ? -6.278 5.134 23.753 1.00 80.44 255 MET A O 1
ATOM 2004 N N . TYR A 1 256 ? -5.356 5.872 25.660 1.00 86.19 256 TYR A N 1
ATOM 2005 C CA . TYR A 1 256 ? -4.339 6.688 24.992 1.00 86.19 256 TYR A CA 1
ATOM 2006 C C . TYR A 1 256 ? -3.228 5.842 24.364 1.00 86.19 256 TYR A C 1
ATOM 2008 O O . TYR A 1 256 ? -2.650 6.278 23.376 1.00 86.19 256 TYR A O 1
ATOM 2016 N N . LEU A 1 257 ? -2.985 4.614 24.846 1.00 89.12 257 LEU A N 1
ATOM 2017 C CA . LEU A 1 257 ? -2.062 3.674 24.193 1.00 89.12 257 LEU A CA 1
ATOM 2018 C C . LEU A 1 257 ? -2.609 3.200 22.841 1.00 89.12 257 LEU A C 1
ATOM 2020 O O . LEU A 1 257 ? -1.867 3.134 21.867 1.00 89.12 257 LEU A O 1
ATOM 2024 N N . PHE A 1 258 ? -3.915 2.928 22.753 1.00 87.56 258 PHE A N 1
ATOM 2025 C CA . PHE A 1 258 ? -4.553 2.595 21.476 1.00 87.56 258 PHE A CA 1
ATOM 2026 C C . PHE A 1 258 ? -4.586 3.784 20.517 1.00 87.56 258 PHE A C 1
ATOM 2028 O O . PHE A 1 258 ? -4.337 3.607 19.328 1.00 87.56 258 PHE A O 1
ATOM 2035 N N . MET A 1 259 ? -4.846 4.990 21.031 1.00 87.75 259 MET A N 1
ATOM 2036 C CA . MET A 1 259 ? -4.794 6.211 20.225 1.00 87.75 259 MET A CA 1
ATOM 2037 C C . MET A 1 259 ? -3.375 6.481 19.703 1.00 87.75 259 MET A C 1
ATOM 2039 O O . MET A 1 259 ? -3.209 6.821 18.537 1.00 87.75 259 MET A O 1
ATOM 2043 N N . ALA A 1 260 ? -2.353 6.276 20.540 1.00 90.56 260 ALA A N 1
ATOM 2044 C CA . ALA A 1 260 ? -0.955 6.389 20.139 1.00 90.56 260 ALA A CA 1
ATOM 2045 C C . ALA A 1 260 ? -0.577 5.338 19.085 1.00 90.56 260 ALA A C 1
ATOM 2047 O O . ALA A 1 260 ? 0.111 5.672 18.128 1.00 90.56 260 ALA A O 1
ATOM 2048 N N . ASN A 1 261 ? -1.056 4.095 19.216 1.00 91.50 261 ASN A N 1
ATOM 2049 C CA . ASN A 1 261 ? -0.841 3.063 18.201 1.00 91.50 261 ASN A CA 1
ATOM 2050 C C . ASN A 1 261 ? -1.484 3.423 16.860 1.00 91.50 261 ASN A C 1
ATOM 2052 O O . ASN A 1 261 ? -0.847 3.245 15.828 1.00 91.50 261 ASN A O 1
ATOM 2056 N N . LEU A 1 262 ? -2.727 3.916 16.875 1.00 88.31 262 LEU A N 1
ATOM 2057 C CA . LEU A 1 262 ? -3.416 4.339 15.656 1.00 88.31 262 LEU A CA 1
ATOM 2058 C C . LEU A 1 262 ? -2.646 5.478 14.972 1.00 88.31 262 LEU A C 1
ATOM 2060 O O . LEU A 1 262 ? -2.285 5.348 13.811 1.00 88.31 262 LEU A O 1
ATOM 2064 N N . ALA A 1 263 ? -2.263 6.511 15.731 1.00 93.12 263 ALA A N 1
ATOM 2065 C CA . ALA A 1 263 ? -1.452 7.612 15.215 1.00 93.12 263 ALA A CA 1
ATOM 2066 C C . ALA A 1 263 ? -0.088 7.139 14.672 1.00 93.12 263 ALA A C 1
ATOM 2068 O O . ALA A 1 263 ? 0.362 7.605 13.630 1.00 93.12 263 ALA A O 1
ATOM 2069 N N . ALA A 1 264 ? 0.578 6.193 15.341 1.00 93.94 264 ALA A N 1
ATOM 2070 C CA . ALA A 1 264 ? 1.840 5.635 14.861 1.00 93.94 264 ALA A CA 1
ATOM 2071 C C . ALA A 1 264 ? 1.668 4.839 13.554 1.00 93.94 264 ALA A C 1
ATOM 2073 O O . ALA A 1 264 ? 2.475 4.999 12.640 1.00 93.94 264 ALA A O 1
ATOM 2074 N N . ALA A 1 265 ? 0.617 4.020 13.441 1.00 93.38 265 ALA A N 1
ATOM 2075 C CA . ALA A 1 265 ? 0.298 3.291 12.214 1.00 93.38 265 ALA A CA 1
ATOM 2076 C C . ALA A 1 265 ? -0.035 4.249 11.055 1.00 93.38 265 ALA A C 1
ATOM 2078 O O . ALA A 1 265 ? 0.463 4.064 9.946 1.00 93.38 265 ALA A O 1
ATOM 2079 N N . ASP A 1 266 ? -0.782 5.321 11.321 1.00 92.56 266 ASP A N 1
ATOM 2080 C CA . ASP A 1 266 ? -1.118 6.339 10.321 1.00 92.56 266 ASP A CA 1
ATOM 2081 C C . ASP A 1 266 ? 0.105 7.179 9.905 1.00 92.56 266 ASP A C 1
ATOM 2083 O O . ASP A 1 266 ? 0.231 7.567 8.740 1.00 92.56 266 ASP A O 1
ATOM 2087 N N . CYS A 1 267 ? 1.068 7.403 10.808 1.00 95.38 267 CYS A N 1
ATOM 2088 C CA . CYS A 1 267 ? 2.369 7.967 10.443 1.00 95.38 267 CYS A CA 1
ATOM 2089 C C . CYS A 1 267 ? 3.131 7.042 9.483 1.00 95.38 267 CYS A C 1
ATOM 2091 O O . CYS A 1 267 ? 3.676 7.512 8.487 1.00 95.38 267 CYS A O 1
ATOM 2093 N N . VAL A 1 268 ? 3.141 5.728 9.734 1.00 94.75 268 VAL A N 1
ATOM 2094 C CA . VAL A 1 268 ? 3.745 4.750 8.811 1.00 94.75 268 VAL A CA 1
ATOM 2095 C C . VAL A 1 268 ? 3.010 4.735 7.470 1.00 94.75 268 VAL A C 1
ATOM 2097 O O . VAL A 1 268 ? 3.662 4.704 6.430 1.00 94.75 268 VAL A O 1
ATOM 2100 N N . ALA A 1 269 ? 1.680 4.847 7.465 1.00 92.25 269 ALA A N 1
ATOM 2101 C CA . ALA A 1 269 ? 0.898 5.023 6.241 1.00 92.25 269 ALA A CA 1
ATOM 2102 C C . ALA A 1 269 ? 1.282 6.313 5.494 1.00 92.25 269 ALA A C 1
ATOM 2104 O O . ALA A 1 269 ? 1.394 6.315 4.270 1.00 92.25 269 ALA A O 1
ATOM 2105 N N . GLY A 1 270 ? 1.545 7.401 6.225 1.00 94.25 270 GLY A N 1
ATOM 2106 C CA . GLY A 1 270 ? 2.043 8.659 5.673 1.00 94.25 270 GLY A CA 1
ATOM 2107 C C . GLY A 1 270 ? 3.428 8.516 5.035 1.00 94.25 270 GLY A C 1
ATOM 2108 O O . GLY A 1 270 ? 3.631 8.979 3.914 1.00 94.25 270 GLY A O 1
ATOM 2109 N N . LEU A 1 271 ? 4.355 7.814 5.698 1.00 93.25 271 LEU A N 1
ATOM 2110 C CA . LEU A 1 271 ? 5.669 7.471 5.136 1.00 93.25 271 LEU A CA 1
ATOM 2111 C C . LEU A 1 271 ? 5.539 6.592 3.889 1.00 93.25 271 LEU A C 1
ATOM 2113 O O . LEU A 1 271 ? 6.227 6.830 2.902 1.00 93.25 271 LEU A O 1
ATOM 2117 N N . PHE A 1 272 ? 4.633 5.613 3.902 1.00 91.19 272 PHE A N 1
ATOM 2118 C CA . PHE A 1 272 ? 4.326 4.801 2.728 1.00 91.19 272 PHE A CA 1
ATOM 2119 C C . PHE A 1 272 ? 3.762 5.652 1.579 1.00 91.19 272 PHE A C 1
ATOM 2121 O O . PHE A 1 272 ? 4.157 5.471 0.433 1.00 91.19 272 PHE A O 1
ATOM 2128 N N . SER A 1 273 ? 2.911 6.638 1.866 1.00 90.81 273 SER A N 1
ATOM 2129 C CA . SER A 1 273 ? 2.409 7.584 0.862 1.00 90.81 273 SER A CA 1
ATOM 2130 C C . SER A 1 273 ? 3.539 8.414 0.232 1.00 90.81 273 SER A C 1
ATOM 2132 O O . SER A 1 273 ? 3.560 8.628 -0.979 1.00 90.81 273 SER A O 1
ATOM 2134 N N . PHE A 1 274 ? 4.538 8.818 1.024 1.00 88.19 274 PHE A N 1
ATOM 2135 C CA . PHE A 1 274 ? 5.763 9.435 0.502 1.00 88.19 274 PHE A CA 1
ATOM 2136 C C . PHE A 1 274 ? 6.631 8.463 -0.290 1.00 88.19 274 PHE A C 1
ATOM 2138 O O . PHE A 1 274 ? 7.209 8.860 -1.297 1.00 88.19 274 PHE A O 1
ATOM 2145 N N . PHE A 1 275 ? 6.703 7.200 0.124 1.00 86.44 275 PHE A N 1
ATOM 2146 C CA . PHE A 1 275 ? 7.375 6.165 -0.649 1.00 86.44 275 PHE A CA 1
ATOM 2147 C C . PHE A 1 275 ? 6.712 5.997 -2.021 1.00 86.44 275 PHE A C 1
ATOM 2149 O O . PHE A 1 275 ? 7.417 6.000 -3.020 1.00 86.44 275 PHE A O 1
ATOM 2156 N N . ILE A 1 276 ? 5.376 5.973 -2.100 1.00 82.62 276 ILE A N 1
ATOM 2157 C CA . ILE A 1 276 ? 4.641 5.978 -3.376 1.00 82.62 276 ILE A CA 1
ATOM 2158 C C . ILE A 1 276 ? 4.983 7.216 -4.207 1.00 82.62 276 ILE A C 1
ATOM 2160 O O . ILE A 1 276 ? 5.269 7.086 -5.392 1.00 82.62 276 ILE A O 1
ATOM 2164 N N . CYS A 1 277 ? 5.023 8.406 -3.602 1.00 85.12 277 CYS A N 1
ATOM 2165 C CA . CYS A 1 277 ? 5.477 9.607 -4.304 1.00 85.12 277 CYS A CA 1
ATOM 2166 C C . CYS A 1 277 ? 6.909 9.449 -4.839 1.00 85.12 277 CYS A C 1
ATOM 2168 O O . CYS A 1 277 ? 7.158 9.769 -5.994 1.00 85.12 277 CYS A O 1
ATOM 2170 N N . GLY A 1 278 ? 7.840 8.933 -4.035 1.00 78.12 278 GLY A N 1
ATOM 2171 C CA . GLY A 1 278 ? 9.226 8.703 -4.443 1.00 78.12 278 GLY A CA 1
ATOM 2172 C C . GLY A 1 278 ? 9.351 7.663 -5.558 1.00 78.12 278 GLY A C 1
ATOM 2173 O O . GLY A 1 278 ? 10.116 7.857 -6.493 1.00 78.12 278 GLY A O 1
ATOM 2174 N N . VAL A 1 279 ? 8.549 6.599 -5.521 1.00 74.75 279 VAL A N 1
ATOM 2175 C CA . VAL A 1 279 ? 8.477 5.604 -6.602 1.00 74.75 279 VAL A CA 1
ATOM 2176 C C . VAL A 1 279 ? 7.933 6.228 -7.888 1.00 74.75 279 VAL A C 1
ATOM 2178 O O . VAL A 1 279 ? 8.442 5.934 -8.964 1.00 74.75 279 VAL A O 1
ATOM 2181 N N . LEU A 1 280 ? 6.929 7.104 -7.788 1.00 73.25 280 LEU A N 1
ATOM 2182 C CA . LEU A 1 280 ? 6.296 7.746 -8.944 1.00 73.25 280 LEU A CA 1
ATOM 2183 C C . LEU A 1 280 ? 7.057 8.974 -9.476 1.00 73.25 280 LEU A C 1
ATOM 2185 O O . LEU A 1 280 ? 6.779 9.392 -10.596 1.00 73.25 280 LEU A O 1
ATOM 2189 N N . GLN A 1 281 ? 7.965 9.577 -8.696 1.00 71.19 281 GLN A N 1
ATOM 2190 C CA . GLN A 1 281 ? 8.640 10.837 -9.052 1.00 71.19 281 GLN A CA 1
ATOM 2191 C C . GLN A 1 281 ? 10.176 10.794 -9.047 1.00 71.19 281 GLN A C 1
ATOM 2193 O O . GLN A 1 281 ? 10.780 11.660 -9.669 1.00 71.19 281 GLN A O 1
ATOM 2198 N N . TRP A 1 282 ? 10.815 9.881 -8.309 1.00 57.97 282 TRP A N 1
ATOM 2199 C CA . TRP A 1 282 ? 12.253 9.926 -7.971 1.00 57.97 282 TRP A CA 1
ATOM 2200 C C . TRP A 1 282 ? 13.043 8.680 -8.416 1.00 57.97 282 TRP A C 1
ATOM 2202 O O . TRP A 1 282 ? 14.110 8.406 -7.876 1.00 57.97 282 TRP A O 1
ATOM 2212 N N . GLU A 1 283 ? 12.549 7.946 -9.419 1.00 53.88 283 GLU A N 1
ATOM 2213 C CA . GLU A 1 283 ? 13.341 6.945 -10.165 1.00 53.88 283 GLU A CA 1
ATOM 2214 C C . GLU A 1 283 ? 14.027 5.882 -9.280 1.00 53.88 283 GLU A C 1
ATOM 2216 O O . GLU A 1 283 ? 15.217 5.590 -9.405 1.00 53.88 283 GLU A O 1
ATOM 2221 N N . LEU A 1 284 ? 13.277 5.283 -8.347 1.00 53.12 284 LEU A N 1
ATOM 2222 C CA . LEU A 1 284 ? 13.788 4.185 -7.517 1.00 53.12 284 LEU A CA 1
ATOM 2223 C C . LEU A 1 284 ? 13.973 2.880 -8.335 1.00 53.12 284 LEU A C 1
ATOM 2225 O O . LEU A 1 284 ? 13.163 2.602 -9.221 1.00 53.12 284 LEU A O 1
ATOM 2229 N N . PRO A 1 285 ? 14.976 2.027 -8.018 1.00 51.53 285 PRO A N 1
ATOM 2230 C CA . PRO A 1 285 ? 15.301 0.833 -8.807 1.00 51.53 285 PRO A CA 1
ATOM 2231 C C . PRO A 1 285 ? 14.143 -0.182 -8.949 1.00 51.53 285 PRO A C 1
ATOM 2233 O O . PRO A 1 285 ? 13.532 -0.552 -7.941 1.00 51.53 285 PRO A O 1
ATOM 2236 N N . PRO A 1 286 ? 13.901 -0.747 -10.151 1.00 51.78 286 PRO A N 1
ATOM 2237 C CA . PRO A 1 286 ? 12.683 -1.497 -10.500 1.00 51.78 286 PRO A CA 1
ATOM 2238 C C . PRO A 1 286 ? 12.437 -2.794 -9.706 1.00 51.78 286 PRO A C 1
ATOM 2240 O O . PRO A 1 286 ? 11.294 -3.215 -9.544 1.00 51.78 286 PRO A O 1
ATOM 2243 N N . TYR A 1 287 ? 13.481 -3.435 -9.173 1.00 50.44 287 TYR A N 1
ATOM 2244 C CA . TYR A 1 287 ? 13.337 -4.653 -8.359 1.00 50.44 287 TYR A CA 1
ATOM 2245 C C . TYR A 1 287 ? 12.891 -4.359 -6.917 1.00 50.44 287 TYR A C 1
ATOM 2247 O O . TYR A 1 287 ? 12.319 -5.222 -6.253 1.00 50.44 287 TYR A O 1
ATOM 2255 N N . LEU A 1 288 ? 13.146 -3.142 -6.427 1.00 54.31 288 LEU A N 1
ATOM 2256 C CA . LEU A 1 288 ? 12.752 -2.700 -5.092 1.00 54.31 288 LEU A CA 1
ATOM 2257 C C . LEU A 1 288 ? 11.353 -2.055 -5.104 1.00 54.31 288 LEU A C 1
ATOM 2259 O O . LEU A 1 288 ? 10.709 -1.984 -4.059 1.00 54.31 288 LEU A O 1
ATOM 2263 N N . THR A 1 289 ? 10.855 -1.615 -6.267 1.00 64.81 289 THR A N 1
ATOM 2264 C CA . THR A 1 289 ? 9.594 -0.868 -6.372 1.00 64.81 289 THR A CA 1
ATOM 2265 C C . THR A 1 289 ? 8.360 -1.761 -6.356 1.00 64.81 289 THR A C 1
ATOM 2267 O O . THR A 1 289 ? 7.522 -1.555 -5.495 1.00 64.81 289 THR A O 1
ATOM 2270 N N . LEU A 1 290 ? 8.205 -2.773 -7.218 1.00 69.62 290 LEU A N 1
ATOM 2271 C CA . LEU A 1 290 ? 6.921 -3.496 -7.302 1.00 69.62 290 LEU A CA 1
ATOM 2272 C C . LEU A 1 290 ? 6.637 -4.347 -6.053 1.00 69.6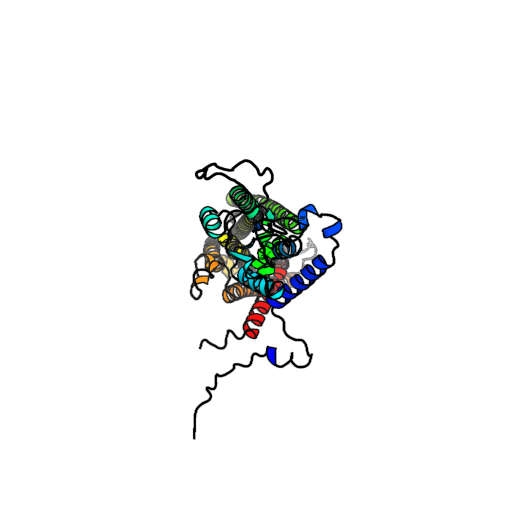2 290 LEU A C 1
ATOM 2274 O O . LEU A 1 290 ? 5.663 -4.111 -5.336 1.00 69.62 290 LEU A O 1
ATOM 2278 N N . VAL A 1 291 ? 7.508 -5.319 -5.760 1.00 75.6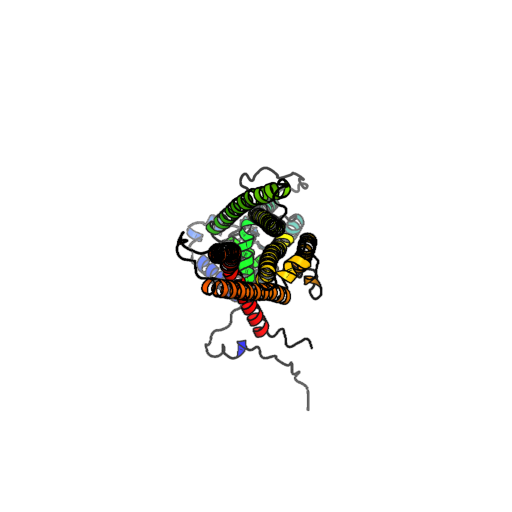9 291 VAL A N 1
ATOM 2279 C CA . VAL A 1 291 ? 7.366 -6.190 -4.579 1.00 75.69 291 VAL A CA 1
ATOM 2280 C C . VAL A 1 291 ? 7.444 -5.366 -3.294 1.00 75.69 291 VAL A C 1
ATOM 2282 O O . VAL A 1 291 ? 6.673 -5.608 -2.369 1.00 75.69 291 VAL A O 1
ATOM 2285 N N . GLY A 1 292 ? 8.313 -4.350 -3.246 1.00 79.75 292 GLY A N 1
ATOM 2286 C CA . GLY A 1 292 ? 8.409 -3.432 -2.111 1.00 79.75 292 GLY A CA 1
ATOM 2287 C C . GLY A 1 292 ? 7.127 -2.633 -1.880 1.00 79.75 292 GLY A C 1
ATOM 2288 O O . GLY A 1 292 ? 6.636 -2.603 -0.753 1.00 79.75 292 GLY A O 1
ATOM 2289 N N . VAL A 1 293 ? 6.533 -2.055 -2.931 1.00 80.25 293 VAL A N 1
ATOM 2290 C CA . VAL A 1 293 ? 5.250 -1.336 -2.858 1.00 80.25 293 VAL A CA 1
ATOM 2291 C C . VAL A 1 293 ? 4.151 -2.255 -2.340 1.00 80.25 293 VAL A C 1
ATOM 2293 O O . VAL A 1 293 ? 3.454 -1.873 -1.405 1.00 80.25 293 VAL A O 1
ATOM 2296 N N . PHE A 1 294 ? 4.020 -3.473 -2.874 1.00 81.06 294 PHE A N 1
ATOM 2297 C CA . PHE A 1 294 ? 3.007 -4.423 -2.404 1.00 81.06 294 PHE A CA 1
ATOM 2298 C C . PHE A 1 294 ? 3.218 -4.832 -0.945 1.00 81.06 294 PHE A C 1
ATOM 2300 O O . PHE A 1 294 ? 2.278 -4.791 -0.152 1.00 81.06 294 PHE A O 1
ATOM 2307 N N . CYS A 1 295 ? 4.441 -5.198 -0.566 1.00 86.94 295 CYS A N 1
ATOM 2308 C CA . CYS A 1 295 ? 4.766 -5.592 0.803 1.00 86.94 295 CYS A CA 1
ATOM 2309 C C . CYS A 1 295 ? 4.492 -4.459 1.802 1.00 86.94 295 CYS A C 1
ATOM 2311 O O . CYS A 1 295 ? 3.861 -4.687 2.834 1.00 86.94 295 CYS A O 1
ATOM 2313 N N . LEU A 1 296 ? 4.897 -3.226 1.481 1.00 88.75 296 LEU A N 1
ATOM 2314 C CA . LEU A 1 296 ? 4.650 -2.057 2.328 1.00 88.75 296 LEU A CA 1
ATOM 2315 C C . LEU A 1 296 ? 3.165 -1.670 2.370 1.00 88.75 296 LEU A C 1
ATOM 2317 O O . LEU A 1 296 ? 2.657 -1.328 3.438 1.00 88.75 296 LEU A O 1
ATOM 2321 N N . PHE A 1 297 ? 2.452 -1.788 1.248 1.00 87.75 297 PHE A N 1
ATOM 2322 C CA . PHE A 1 297 ? 1.008 -1.573 1.177 1.00 87.75 297 PHE A CA 1
ATOM 2323 C C . PHE A 1 297 ? 0.259 -2.525 2.116 1.00 87.75 297 PHE A C 1
ATOM 2325 O O . PHE A 1 297 ? -0.515 -2.089 2.972 1.00 87.75 297 PHE A O 1
ATOM 2332 N N . PHE A 1 298 ? 0.532 -3.829 2.005 1.00 88.88 298 PHE A N 1
ATOM 2333 C CA . PHE A 1 298 ? -0.077 -4.834 2.871 1.00 88.88 298 PHE A CA 1
ATOM 2334 C C . PHE A 1 298 ? 0.379 -4.706 4.326 1.00 88.88 298 PHE A C 1
ATOM 2336 O O . PHE A 1 298 ? -0.424 -4.939 5.226 1.00 88.88 298 PHE A O 1
ATOM 2343 N N . PHE A 1 299 ? 1.617 -4.274 4.575 1.00 92.81 299 PHE A N 1
ATOM 2344 C CA . PHE A 1 299 ? 2.101 -4.002 5.924 1.00 92.81 299 PHE A CA 1
ATOM 2345 C C . PHE A 1 299 ? 1.277 -2.913 6.616 1.00 92.81 299 PHE A C 1
ATOM 2347 O O . PHE A 1 299 ? 0.766 -3.153 7.709 1.00 92.81 299 PHE A O 1
ATOM 2354 N N . VAL A 1 300 ? 1.083 -1.757 5.970 1.00 91.56 300 VAL A N 1
ATOM 2355 C CA . VAL A 1 300 ? 0.246 -0.667 6.503 1.00 91.56 300 VAL A CA 1
ATOM 2356 C C . VAL A 1 300 ? -1.189 -1.148 6.735 1.00 91.56 300 VAL A C 1
ATOM 2358 O O . VAL A 1 300 ? -1.772 -0.901 7.790 1.00 91.56 300 VAL A O 1
ATOM 2361 N N . LEU A 1 301 ? -1.741 -1.892 5.777 1.00 89.31 301 LEU A N 1
ATOM 2362 C CA . LEU A 1 301 ? -3.084 -2.461 5.852 1.00 89.31 301 LEU A CA 1
ATOM 2363 C C . LEU A 1 301 ? -3.287 -3.393 7.049 1.00 89.31 301 LEU A C 1
ATOM 2365 O O . LEU A 1 301 ? -4.225 -3.217 7.829 1.00 89.31 301 LEU A O 1
ATOM 2369 N N . VAL A 1 302 ? -2.422 -4.399 7.185 1.00 92.12 302 VAL A N 1
ATOM 2370 C CA . VAL A 1 302 ? -2.509 -5.409 8.244 1.00 92.12 302 VAL A CA 1
ATOM 2371 C C . VAL A 1 302 ? -2.231 -4.774 9.602 1.00 92.12 302 VAL A C 1
ATOM 2373 O O . VAL A 1 302 ? -2.942 -5.073 10.560 1.00 92.12 302 VAL A O 1
ATOM 2376 N N . LEU A 1 303 ? -1.269 -3.851 9.687 1.00 93.00 303 LEU A N 1
ATOM 2377 C CA . LEU A 1 303 ? -0.971 -3.122 10.918 1.00 93.00 303 LEU A CA 1
ATOM 2378 C C . LEU A 1 303 ? -2.191 -2.326 11.409 1.00 93.00 303 LEU A C 1
ATOM 2380 O O . LEU A 1 303 ? -2.569 -2.425 12.581 1.00 93.00 303 LEU A O 1
ATOM 2384 N N . SER A 1 304 ? -2.863 -1.608 10.505 1.00 91.25 304 SER A N 1
ATOM 2385 C CA . SER A 1 304 ? -4.102 -0.886 10.810 1.00 91.25 304 SER A CA 1
ATOM 2386 C C . SER A 1 304 ? -5.255 -1.831 11.167 1.00 91.25 304 SER A C 1
ATOM 2388 O O . SER A 1 304 ? -5.963 -1.589 12.148 1.00 91.25 304 SER A O 1
ATOM 2390 N N . ALA A 1 305 ? -5.417 -2.950 10.450 1.00 91.31 305 ALA A N 1
ATOM 2391 C CA . ALA A 1 305 ? -6.438 -3.958 10.746 1.00 91.31 305 ALA A CA 1
ATOM 2392 C C . ALA A 1 305 ? -6.269 -4.547 12.155 1.00 91.31 305 ALA A C 1
ATOM 2394 O O . ALA A 1 305 ? -7.225 -4.603 12.932 1.00 91.31 305 ALA A O 1
ATOM 2395 N N . VAL A 1 306 ? -5.041 -4.937 12.513 1.00 92.50 306 VAL A N 1
ATOM 2396 C CA . VAL A 1 306 ? -4.706 -5.444 13.849 1.00 92.50 306 VAL A CA 1
ATOM 2397 C C . VAL A 1 306 ? -4.961 -4.372 14.910 1.00 92.50 306 VAL A C 1
ATOM 2399 O O . VAL A 1 306 ? -5.533 -4.680 15.955 1.00 92.50 306 VAL A O 1
ATOM 2402 N N . GLY A 1 307 ? -4.642 -3.103 14.635 1.00 91.62 307 GLY A N 1
ATOM 2403 C CA . GLY A 1 307 ? -4.975 -1.981 15.517 1.00 91.62 307 GLY A CA 1
ATOM 2404 C C . GLY A 1 307 ? -6.477 -1.868 15.812 1.00 91.62 307 GLY A C 1
ATOM 2405 O O . GLY A 1 307 ? -6.876 -1.778 16.976 1.00 91.62 307 GLY A O 1
ATOM 2406 N N . VAL A 1 308 ? -7.326 -1.943 14.781 1.00 92.12 308 VAL A N 1
ATOM 2407 C CA . VAL A 1 308 ? -8.796 -1.888 14.922 1.00 92.12 308 VAL A CA 1
ATOM 2408 C C . VAL A 1 308 ? -9.350 -3.132 15.630 1.00 92.12 308 VAL A C 1
ATOM 2410 O O . VAL A 1 308 ? -10.263 -3.016 16.457 1.00 92.12 308 VAL A O 1
ATOM 2413 N N . VAL A 1 309 ? -8.790 -4.316 15.361 1.00 93.94 309 VAL A N 1
ATOM 2414 C CA . VAL A 1 309 ? -9.123 -5.566 16.067 1.00 93.94 309 VAL A CA 1
ATOM 2415 C C . VAL A 1 309 ? -8.824 -5.431 17.557 1.00 93.94 309 VAL A C 1
ATOM 2417 O O . VAL A 1 309 ? -9.705 -5.678 18.382 1.00 93.94 309 VAL A O 1
ATOM 2420 N N . LEU A 1 310 ? -7.616 -4.995 17.917 1.00 92.38 310 LEU A N 1
ATOM 2421 C CA . LEU A 1 310 ? -7.208 -4.848 19.312 1.00 92.38 310 LEU A CA 1
ATOM 2422 C C . LEU A 1 310 ? -8.043 -3.787 20.037 1.00 92.38 310 LEU A C 1
ATOM 2424 O O . LEU A 1 310 ? -8.481 -4.031 21.162 1.00 92.38 310 LEU A O 1
ATOM 2428 N N . LEU A 1 311 ? -8.347 -2.663 19.380 1.00 92.19 311 LEU A N 1
ATOM 2429 C CA . LEU A 1 311 ? -9.258 -1.647 19.910 1.00 92.19 311 LEU A CA 1
ATOM 2430 C C . LEU A 1 311 ? -10.666 -2.222 20.156 1.00 92.19 311 LEU A C 1
ATOM 2432 O O . LEU A 1 311 ? -11.268 -1.976 21.202 1.00 92.19 311 LEU A O 1
ATOM 2436 N N . SER A 1 312 ? -11.184 -3.029 19.227 1.00 92.75 312 SER A N 1
ATOM 2437 C CA . SER A 1 312 ? -12.498 -3.673 19.358 1.00 92.75 312 SER A CA 1
ATOM 2438 C C . SER A 1 312 ? -12.523 -4.699 20.498 1.00 92.75 312 SER A C 1
ATOM 2440 O O . SER A 1 312 ? -13.475 -4.725 21.281 1.00 92.75 312 SER A O 1
ATOM 2442 N N . ILE A 1 313 ? -11.468 -5.508 20.644 1.00 92.25 313 ILE A N 1
ATOM 2443 C CA . ILE A 1 313 ? -11.313 -6.480 21.741 1.00 92.25 313 ILE A CA 1
ATOM 2444 C C . ILE A 1 313 ? -11.216 -5.766 23.091 1.00 92.25 313 ILE A C 1
ATOM 2446 O O . ILE A 1 313 ? -11.869 -6.164 24.055 1.00 92.25 313 ILE A O 1
ATOM 2450 N N . ASP A 1 314 ? -10.445 -4.688 23.174 1.00 90.62 314 ASP A N 1
ATOM 2451 C CA . ASP A 1 314 ? -10.334 -3.887 24.388 1.00 90.62 314 ASP A CA 1
ATOM 2452 C C . ASP A 1 314 ? -11.703 -3.335 24.823 1.00 90.62 314 ASP A C 1
ATOM 2454 O O . ASP A 1 314 ? -12.106 -3.493 25.981 1.00 90.62 314 ASP A O 1
ATOM 2458 N N . ARG A 1 315 ? -12.483 -2.777 23.886 1.00 91.31 315 ARG A N 1
ATOM 2459 C CA . ARG A 1 315 ? -13.855 -2.330 24.176 1.00 91.31 315 ARG A CA 1
ATOM 2460 C C . ARG A 1 315 ? -14.778 -3.482 24.560 1.00 91.31 315 ARG A C 1
ATOM 2462 O O . ARG A 1 315 ? -15.594 -3.323 25.470 1.00 91.31 315 ARG A O 1
ATOM 2469 N N . TYR A 1 316 ? -14.638 -4.637 23.917 1.00 92.94 316 TYR A N 1
ATOM 2470 C CA . TYR A 1 316 ? -15.400 -5.839 24.244 1.00 92.94 316 TYR A CA 1
ATOM 2471 C C . TYR A 1 316 ? -15.175 -6.268 25.693 1.00 92.94 316 TYR A C 1
ATOM 2473 O O . TYR A 1 316 ? -16.138 -6.415 26.451 1.00 92.94 316 TYR A O 1
ATOM 2481 N N . LEU A 1 317 ? -13.912 -6.400 26.103 1.00 92.38 317 LEU A N 1
ATOM 2482 C CA . LEU A 1 317 ? -13.549 -6.795 27.460 1.00 92.38 317 LEU A CA 1
ATOM 2483 C C . LEU A 1 317 ? -14.026 -5.761 28.486 1.00 92.38 317 LEU A C 1
ATOM 2485 O O . LEU A 1 317 ? -14.618 -6.142 29.496 1.00 92.38 317 LEU A O 1
ATOM 2489 N N . ALA A 1 318 ? -13.874 -4.466 28.198 1.00 89.69 318 ALA A N 1
ATOM 2490 C CA . ALA A 1 318 ? -14.322 -3.396 29.089 1.00 89.69 318 ALA A CA 1
ATOM 2491 C C . ALA A 1 318 ? -15.848 -3.391 29.331 1.00 89.69 318 ALA A C 1
ATOM 2493 O O . ALA A 1 318 ? -16.301 -2.968 30.395 1.00 89.69 318 ALA A O 1
ATOM 2494 N N . ILE A 1 319 ? -16.657 -3.846 28.363 1.00 91.44 319 ILE A N 1
ATOM 2495 C CA . ILE A 1 319 ? -18.129 -3.756 28.416 1.00 91.44 319 ILE A CA 1
ATOM 2496 C C . ILE A 1 319 ? -18.781 -5.071 28.849 1.00 91.44 319 ILE A C 1
ATOM 2498 O O . ILE A 1 319 ? -19.734 -5.057 29.643 1.00 91.44 319 ILE A O 1
ATOM 2502 N N . LEU A 1 320 ? -18.317 -6.203 28.317 1.00 91.38 320 LEU A N 1
ATOM 2503 C CA . LEU A 1 320 ? -18.900 -7.514 28.601 1.00 91.38 320 LEU A CA 1
ATOM 2504 C C . LEU A 1 320 ? -18.291 -8.161 29.846 1.00 91.38 320 LEU A C 1
ATOM 2506 O O . LEU A 1 320 ? -19.020 -8.832 30.574 1.00 91.38 320 LEU A O 1
ATOM 2510 N N . HIS A 1 321 ? -17.016 -7.898 30.145 1.00 91.44 321 HIS A N 1
ATOM 2511 C CA . HIS A 1 321 ? -16.302 -8.501 31.274 1.00 91.44 321 HIS A CA 1
ATOM 2512 C C . HIS A 1 321 ? -15.607 -7.445 32.160 1.00 91.44 321 HIS A C 1
ATOM 2514 O O . HIS A 1 321 ? -14.388 -7.480 32.331 1.00 91.44 321 HIS A O 1
ATOM 2520 N N . PRO A 1 322 ? -16.362 -6.516 32.782 1.00 89.38 322 PRO A N 1
ATOM 2521 C CA . PRO A 1 322 ? -15.792 -5.365 33.488 1.00 89.38 322 PRO A CA 1
ATOM 2522 C C . PRO A 1 322 ? -14.924 -5.745 34.698 1.00 89.38 322 PRO A C 1
ATOM 2524 O O . PRO A 1 322 ? -13.903 -5.106 34.931 1.00 89.38 322 PRO A O 1
ATOM 2527 N N . ILE A 1 323 ? -15.288 -6.793 35.448 1.00 90.12 323 ILE A N 1
ATOM 2528 C CA . ILE A 1 323 ? -14.509 -7.253 36.614 1.00 90.12 323 ILE A CA 1
ATOM 2529 C C . ILE A 1 323 ? -13.157 -7.810 36.159 1.00 90.12 323 ILE A C 1
ATOM 2531 O O . ILE A 1 323 ? -12.121 -7.450 36.713 1.00 90.12 323 ILE A O 1
ATOM 2535 N N . PHE A 1 324 ? -13.153 -8.640 35.113 1.00 90.88 324 PHE A N 1
ATOM 2536 C CA . PHE A 1 324 ? -11.921 -9.162 34.520 1.00 90.88 324 PHE A CA 1
ATOM 2537 C C . PHE A 1 324 ? -11.050 -8.027 33.970 1.00 90.88 324 PHE A C 1
ATOM 2539 O O . PHE A 1 324 ? -9.852 -7.988 34.228 1.00 90.88 324 PHE A O 1
ATOM 2546 N N . TYR A 1 325 ? -11.655 -7.065 33.271 1.00 89.75 325 TYR A N 1
ATOM 2547 C CA . TYR A 1 325 ? -10.936 -5.920 32.720 1.00 89.75 325 TYR A CA 1
ATOM 2548 C C . TYR A 1 325 ? -10.256 -5.086 33.817 1.00 89.75 325 TYR A C 1
ATOM 2550 O O . TYR A 1 325 ? -9.080 -4.773 33.696 1.00 89.75 325 TYR A O 1
ATOM 2558 N N . GLN A 1 326 ? -10.946 -4.790 34.921 1.00 87.19 326 GLN A N 1
ATOM 2559 C CA . GLN A 1 326 ? -10.372 -4.011 36.028 1.00 87.19 326 GLN A CA 1
ATOM 2560 C C . GLN A 1 326 ? -9.290 -4.764 36.816 1.00 87.19 326 GLN A C 1
ATOM 2562 O O . GLN A 1 326 ? -8.377 -4.145 37.350 1.00 87.19 326 GLN A O 1
ATOM 2567 N N . THR A 1 327 ? -9.385 -6.092 36.913 1.00 88.25 327 THR A N 1
ATOM 2568 C CA . THR A 1 327 ? -8.476 -6.901 37.750 1.00 88.25 327 THR A CA 1
ATOM 2569 C C . THR A 1 327 ? -7.266 -7.445 36.997 1.00 88.25 327 THR A C 1
ATOM 2571 O O . THR A 1 327 ? -6.231 -7.703 37.607 1.00 88.25 327 THR A O 1
ATOM 2574 N N . ARG A 1 328 ? -7.380 -7.657 35.680 1.00 85.44 328 ARG A N 1
ATOM 2575 C CA . ARG A 1 328 ? -6.353 -8.330 34.867 1.00 85.44 328 ARG A CA 1
ATOM 2576 C C . ARG A 1 328 ? -5.771 -7.447 33.774 1.00 85.44 328 ARG A C 1
ATOM 2578 O O . ARG A 1 328 ? -4.606 -7.639 33.420 1.00 85.44 328 ARG A O 1
ATOM 2585 N N . MET A 1 329 ? -6.533 -6.502 33.219 1.00 83.75 329 MET A N 1
ATOM 2586 C CA . MET A 1 329 ? -6.003 -5.631 32.172 1.00 83.75 329 MET A CA 1
ATOM 2587 C C . MET A 1 329 ? -5.252 -4.445 32.765 1.00 83.75 329 MET A C 1
ATOM 2589 O O . MET A 1 329 ? -5.765 -3.692 33.584 1.00 83.75 329 MET A O 1
ATOM 2593 N N . SER A 1 330 ? -4.009 -4.285 32.317 1.00 88.12 330 SER A N 1
ATOM 2594 C CA . SER A 1 330 ? -3.131 -3.182 32.692 1.00 88.12 330 SER A CA 1
ATOM 2595 C C . SER A 1 330 ? -2.579 -2.527 31.430 1.00 88.12 330 SER A C 1
ATOM 2597 O O . SER A 1 330 ? -2.504 -3.164 30.375 1.00 88.12 330 SER A O 1
ATOM 2599 N N . GLY A 1 331 ? -2.134 -1.272 31.540 1.00 85.88 331 GLY A N 1
ATOM 2600 C CA . GLY A 1 331 ? -1.464 -0.586 30.431 1.00 85.88 331 GLY A CA 1
ATOM 2601 C C . GLY A 1 331 ? -0.226 -1.338 29.929 1.00 85.88 331 GLY A C 1
ATOM 2602 O O . GLY A 1 331 ? 0.035 -1.347 28.731 1.00 85.88 331 GLY A O 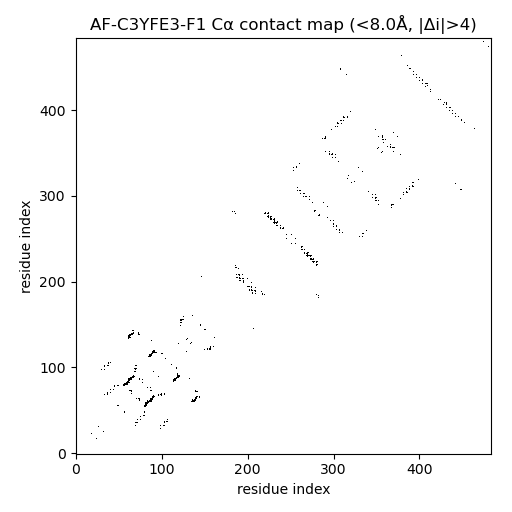1
ATOM 2603 N N . ARG A 1 332 ? 0.481 -2.058 30.816 1.00 88.06 332 ARG A N 1
ATOM 2604 C CA . ARG A 1 332 ? 1.643 -2.883 30.451 1.00 88.06 332 ARG A CA 1
ATOM 2605 C C . ARG A 1 332 ? 1.262 -4.039 29.530 1.00 88.06 332 ARG A C 1
ATOM 2607 O O . ARG A 1 332 ? 1.966 -4.276 28.557 1.00 88.06 332 ARG A O 1
ATOM 2614 N N . HIS A 1 333 ? 0.159 -4.736 29.808 1.00 89.38 333 HIS A N 1
ATOM 2615 C CA . HIS A 1 333 ? -0.308 -5.826 28.945 1.00 89.38 333 HIS A CA 1
ATOM 2616 C C . HIS A 1 333 ? -0.627 -5.313 27.538 1.00 89.38 333 HIS A C 1
ATOM 2618 O O . HIS A 1 333 ? -0.159 -5.889 26.563 1.00 89.38 333 HIS A O 1
ATOM 2624 N N . VAL A 1 334 ? -1.341 -4.187 27.440 1.00 89.75 334 VAL A N 1
ATOM 2625 C CA . VAL A 1 334 ? -1.675 -3.564 26.150 1.00 89.75 334 VAL A CA 1
ATOM 2626 C C . VAL A 1 334 ? -0.420 -3.105 25.410 1.00 89.75 334 VAL A C 1
ATOM 2628 O O . VAL A 1 334 ? -0.269 -3.415 24.233 1.00 89.75 334 VAL A O 1
ATOM 2631 N N . ALA A 1 335 ? 0.508 -2.430 26.091 1.00 90.44 335 ALA A N 1
ATOM 2632 C CA . ALA A 1 335 ? 1.762 -1.984 25.488 1.00 90.44 335 ALA A CA 1
ATOM 2633 C C . ALA A 1 335 ? 2.594 -3.158 24.942 1.00 90.44 335 ALA A C 1
ATOM 2635 O O . ALA A 1 335 ? 3.106 -3.074 23.830 1.00 90.44 335 ALA A O 1
ATOM 2636 N N . VAL A 1 336 ? 2.679 -4.270 25.681 1.00 91.88 336 VAL A N 1
ATOM 2637 C CA . VAL A 1 336 ? 3.368 -5.488 25.223 1.00 91.88 336 VAL A CA 1
ATOM 2638 C C . VAL A 1 336 ? 2.649 -6.112 24.026 1.00 91.88 336 VAL A C 1
ATOM 2640 O O . VAL A 1 336 ? 3.303 -6.451 23.045 1.00 91.88 336 VAL A O 1
ATOM 2643 N N . SER A 1 337 ? 1.317 -6.230 24.058 1.00 91.12 337 SER A N 1
ATOM 2644 C CA . SER A 1 337 ? 0.549 -6.758 22.922 1.00 91.12 337 SER A CA 1
ATOM 2645 C C . SER A 1 337 ? 0.756 -5.931 21.652 1.00 91.12 337 SER A C 1
ATOM 2647 O O . SER A 1 337 ? 0.963 -6.504 20.586 1.00 91.12 337 SER A O 1
ATOM 2649 N N . LEU A 1 338 ? 0.757 -4.599 21.763 1.00 92.19 338 LEU A N 1
ATOM 2650 C CA . LEU A 1 338 ? 1.053 -3.703 20.644 1.00 92.19 338 LEU A CA 1
ATOM 2651 C C . LEU A 1 338 ? 2.507 -3.860 20.180 1.00 92.19 338 LEU A C 1
ATOM 2653 O O . LEU A 1 338 ? 2.751 -4.030 18.991 1.00 92.19 338 LEU A O 1
ATOM 2657 N N . GLY A 1 339 ? 3.465 -3.905 21.108 1.00 92.81 339 GLY A N 1
ATOM 2658 C CA . GLY A 1 339 ? 4.882 -4.104 20.793 1.00 92.81 339 GLY A CA 1
ATOM 2659 C C . GLY A 1 339 ? 5.189 -5.427 20.083 1.00 92.81 339 GLY A C 1
ATOM 2660 O O . GLY A 1 339 ? 6.121 -5.474 19.291 1.00 92.81 339 GLY A O 1
ATOM 2661 N N . ILE A 1 340 ? 4.400 -6.482 20.318 1.00 94.69 340 ILE A N 1
ATOM 2662 C CA . ILE A 1 340 ? 4.505 -7.772 19.609 1.00 94.69 340 ILE A CA 1
ATOM 2663 C C . ILE A 1 340 ? 3.788 -7.726 18.252 1.00 94.69 340 ILE A C 1
ATOM 2665 O O . ILE A 1 340 ? 4.261 -8.316 17.280 1.00 94.69 340 ILE A O 1
ATOM 2669 N N . ALA A 1 341 ? 2.656 -7.025 18.166 1.00 94.00 341 ALA A N 1
ATOM 2670 C CA . ALA A 1 341 ? 1.866 -6.944 16.941 1.00 94.00 341 ALA A CA 1
ATOM 2671 C C . ALA A 1 341 ? 2.655 -6.329 15.775 1.00 94.00 341 ALA A C 1
ATOM 2673 O O . ALA A 1 341 ? 2.581 -6.835 14.659 1.00 94.00 341 ALA A O 1
ATOM 2674 N N . TRP A 1 342 ? 3.446 -5.286 16.033 1.00 95.62 342 TRP A N 1
ATOM 2675 C CA . TRP A 1 342 ? 4.259 -4.604 15.020 1.00 95.62 342 TRP A CA 1
ATOM 2676 C C . TRP A 1 342 ? 5.262 -5.521 14.297 1.00 95.62 342 TRP A C 1
ATOM 2678 O O . TRP A 1 342 ? 5.156 -5.658 13.075 1.00 95.62 342 TRP A O 1
ATOM 2688 N N . PRO A 1 343 ? 6.205 -6.188 14.993 1.00 95.81 343 PRO A N 1
ATOM 2689 C CA . PRO A 1 343 ? 7.144 -7.096 14.347 1.00 95.81 343 PRO A CA 1
ATOM 2690 C C . PRO A 1 343 ? 6.443 -8.311 13.735 1.00 95.81 343 PRO A C 1
ATOM 2692 O O . PRO A 1 343 ? 6.882 -8.779 12.692 1.00 95.81 343 PRO A O 1
ATOM 2695 N N . ALA A 1 344 ? 5.334 -8.794 14.309 1.00 95.00 344 ALA A N 1
ATOM 2696 C CA . ALA A 1 344 ? 4.553 -9.870 13.698 1.00 95.00 344 ALA A CA 1
ATOM 2697 C C . ALA A 1 344 ? 3.949 -9.445 12.345 1.00 95.00 344 ALA A C 1
ATOM 2699 O O . ALA A 1 344 ? 4.045 -10.187 11.369 1.00 95.00 344 ALA A O 1
ATOM 2700 N N . CYS A 1 345 ? 3.384 -8.234 12.261 1.00 95.50 345 CYS A N 1
ATOM 2701 C CA . CYS A 1 345 ? 2.876 -7.682 11.003 1.00 95.50 345 CYS A CA 1
ATOM 2702 C C . CYS A 1 345 ? 4.006 -7.492 9.986 1.00 95.50 345 CYS A C 1
ATOM 2704 O O . CYS A 1 345 ? 3.843 -7.867 8.827 1.00 95.50 345 CYS A O 1
ATOM 2706 N N . ALA A 1 346 ? 5.151 -6.956 10.417 1.00 94.25 346 ALA A N 1
ATOM 2707 C CA . ALA A 1 346 ? 6.312 -6.758 9.552 1.00 94.25 346 ALA A CA 1
ATOM 2708 C C . ALA A 1 346 ? 6.851 -8.092 9.020 1.00 94.25 346 ALA A C 1
ATOM 2710 O O . ALA A 1 346 ? 7.080 -8.223 7.824 1.00 94.25 346 ALA A O 1
ATOM 2711 N N . LEU A 1 347 ? 6.982 -9.104 9.881 1.00 93.31 347 LEU A N 1
ATOM 2712 C CA . LEU A 1 347 ? 7.459 -10.429 9.493 1.00 93.31 347 LEU A CA 1
ATOM 2713 C C . LEU A 1 347 ? 6.557 -11.061 8.432 1.00 93.31 347 LEU A C 1
ATOM 2715 O O . LEU A 1 347 ? 7.053 -11.565 7.430 1.00 93.31 347 LEU A O 1
ATOM 2719 N N . VAL A 1 348 ? 5.236 -11.013 8.627 1.00 91.69 348 VAL A N 1
ATOM 2720 C CA . VAL A 1 348 ? 4.287 -11.566 7.655 1.00 91.69 348 VAL A CA 1
ATOM 2721 C C . VAL A 1 348 ? 4.330 -10.764 6.354 1.00 91.69 348 VAL A C 1
ATOM 2723 O O . VAL A 1 348 ? 4.525 -11.351 5.295 1.00 91.69 348 VAL A O 1
ATOM 2726 N N . CYS A 1 349 ? 4.205 -9.437 6.420 1.00 92.31 349 CYS A N 1
ATOM 2727 C CA . CYS A 1 349 ? 3.989 -8.595 5.238 1.00 92.31 349 CYS A CA 1
ATOM 2728 C C . CYS A 1 349 ? 5.266 -8.257 4.452 1.00 92.31 349 CYS A C 1
ATOM 2730 O O . CYS A 1 349 ? 5.187 -7.863 3.293 1.00 92.31 349 CYS A O 1
ATOM 2732 N N . LEU A 1 350 ? 6.445 -8.376 5.065 1.00 90.06 350 LEU A N 1
ATOM 2733 C CA . LEU A 1 350 ? 7.734 -8.140 4.406 1.00 90.06 350 LEU A CA 1
ATOM 2734 C C . LEU A 1 350 ? 8.466 -9.451 4.083 1.00 90.06 350 LEU A C 1
ATOM 2736 O O . LEU A 1 350 ? 9.559 -9.414 3.524 1.00 90.06 350 LEU A O 1
ATOM 2740 N N . SER A 1 351 ? 7.864 -10.610 4.380 1.00 88.44 351 SER A N 1
ATOM 2741 C CA . SER A 1 351 ? 8.457 -11.929 4.111 1.00 8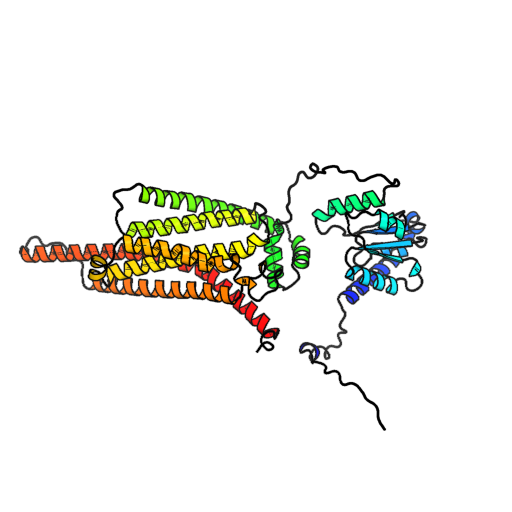8.44 351 SER A CA 1
ATOM 2742 C C . SER A 1 351 ? 8.938 -12.145 2.664 1.00 88.44 351 SER A C 1
ATOM 2744 O O . SER A 1 351 ? 9.996 -12.760 2.505 1.00 88.44 351 SER A O 1
ATOM 2746 N N . PRO A 1 352 ? 8.292 -11.615 1.599 1.00 83.06 352 PRO A N 1
ATOM 2747 C CA . PRO A 1 352 ? 8.833 -11.734 0.242 1.00 83.06 352 PRO A CA 1
ATOM 2748 C C . PRO A 1 352 ? 10.145 -10.962 0.054 1.00 83.06 352 PRO A C 1
ATOM 2750 O O . PRO A 1 352 ? 11.025 -11.418 -0.662 1.00 83.06 352 PRO A O 1
ATOM 2753 N N . LEU A 1 353 ? 10.329 -9.830 0.742 1.00 79.75 353 LEU A N 1
ATOM 2754 C CA . LEU A 1 353 ? 11.593 -9.080 0.707 1.00 79.75 353 LEU A CA 1
ATOM 2755 C C . LEU A 1 353 ? 12.721 -9.811 1.449 1.00 79.75 353 LEU A C 1
ATOM 2757 O O . LEU A 1 353 ? 13.893 -9.562 1.189 1.00 79.75 353 LEU A O 1
ATOM 2761 N N . MET A 1 354 ? 12.370 -10.731 2.352 1.00 80.56 354 MET A N 1
ATOM 2762 C CA . MET A 1 354 ? 13.314 -11.594 3.067 1.00 80.56 354 MET A CA 1
ATOM 2763 C C . MET A 1 354 ? 13.666 -12.876 2.287 1.00 80.56 354 MET A C 1
ATOM 2765 O O . MET A 1 354 ? 14.393 -13.718 2.809 1.00 80.56 354 MET A O 1
ATOM 2769 N N . GLY A 1 355 ? 13.160 -13.043 1.059 1.00 73.25 355 GLY A N 1
ATOM 2770 C CA . GLY A 1 355 ? 13.488 -14.171 0.182 1.00 73.25 355 GLY A CA 1
ATOM 2771 C C . GLY A 1 355 ? 12.534 -15.367 0.257 1.00 73.25 355 GLY A C 1
ATOM 2772 O O . GLY A 1 355 ? 12.820 -16.399 -0.349 1.00 73.25 355 GLY A O 1
ATOM 2773 N N . TRP A 1 356 ? 11.385 -15.256 0.943 1.00 73.12 356 TRP A N 1
ATOM 2774 C CA . TRP A 1 356 ? 10.382 -16.338 0.985 1.00 73.12 356 TRP A CA 1
ATOM 2775 C C . TRP A 1 356 ? 9.917 -16.752 -0.421 1.00 73.12 356 TRP A C 1
ATOM 2777 O O . TRP A 1 356 ? 9.665 -17.921 -0.706 1.00 73.12 356 TRP A O 1
ATOM 2787 N N . ASN A 1 357 ? 9.814 -15.795 -1.335 1.00 70.38 357 ASN A N 1
ATOM 2788 C CA . ASN A 1 357 ? 9.414 -16.010 -2.723 1.00 70.38 357 ASN A CA 1
ATOM 2789 C C . ASN A 1 357 ? 10.408 -16.858 -3.546 1.00 70.38 357 ASN A C 1
ATOM 2791 O O . ASN A 1 357 ? 10.019 -17.342 -4.608 1.00 70.38 357 ASN A O 1
ATOM 2795 N N . CYS A 1 358 ? 11.643 -17.088 -3.077 1.00 66.56 358 CYS A N 1
ATOM 2796 C CA . CYS A 1 358 ? 12.697 -17.740 -3.869 1.00 66.56 358 CYS A CA 1
ATOM 2797 C C . CYS A 1 358 ? 12.907 -19.232 -3.574 1.00 66.56 358 CYS A C 1
ATOM 2799 O O . CYS A 1 358 ? 13.785 -19.838 -4.180 1.00 66.56 358 CYS A O 1
ATOM 2801 N N . PHE A 1 359 ? 12.131 -19.861 -2.681 1.00 65.88 359 PHE A N 1
ATOM 2802 C CA . PHE A 1 359 ? 12.400 -21.253 -2.282 1.00 65.88 359 PHE A CA 1
ATOM 2803 C C . PHE A 1 359 ? 12.262 -22.286 -3.420 1.00 65.88 359 PHE A C 1
ATOM 2805 O O . PHE A 1 359 ? 12.934 -23.310 -3.373 1.00 65.88 359 PHE A O 1
ATOM 2812 N N . ASN A 1 360 ? 11.433 -22.024 -4.442 1.00 59.16 360 ASN A N 1
ATOM 2813 C CA . ASN A 1 360 ? 11.108 -22.983 -5.515 1.00 59.16 360 ASN A CA 1
ATOM 2814 C C . ASN A 1 360 ? 11.267 -22.425 -6.952 1.00 59.16 360 ASN A C 1
ATOM 2816 O O . ASN A 1 360 ? 10.841 -23.077 -7.906 1.00 59.16 360 ASN A O 1
ATOM 2820 N N . VAL A 1 361 ? 11.836 -21.225 -7.128 1.00 59.50 361 VAL A N 1
ATOM 2821 C CA . VAL A 1 361 ? 11.920 -20.512 -8.423 1.00 59.50 361 VAL A CA 1
ATOM 2822 C C . VAL A 1 361 ? 13.381 -20.181 -8.743 1.00 59.50 361 VAL A C 1
ATOM 2824 O O . VAL A 1 361 ? 14.163 -19.899 -7.839 1.00 59.50 361 VAL A O 1
ATOM 2827 N N . THR A 1 362 ? 13.769 -20.217 -10.021 1.00 57.03 362 THR A N 1
ATOM 2828 C CA . THR A 1 362 ? 15.110 -19.805 -10.466 1.00 57.03 362 THR A CA 1
ATOM 2829 C C . THR A 1 362 ? 15.388 -18.337 -10.109 1.00 57.03 362 THR A C 1
ATOM 2831 O O . THR A 1 362 ? 14.500 -17.485 -10.166 1.00 57.03 362 THR A O 1
ATOM 2834 N N . SER A 1 363 ? 16.639 -18.047 -9.732 1.00 54.44 363 SER A N 1
ATOM 2835 C CA . SER A 1 363 ? 17.077 -16.782 -9.113 1.00 54.44 363 SER A CA 1
ATOM 2836 C C . SER A 1 363 ? 16.676 -15.504 -9.865 1.00 54.44 363 SER A C 1
ATOM 2838 O O . SER A 1 363 ? 16.503 -14.467 -9.232 1.00 54.44 363 SER A O 1
ATOM 2840 N N . GLU A 1 364 ? 16.521 -15.554 -11.189 1.00 53.06 364 GLU A N 1
ATOM 2841 C CA . GLU A 1 364 ? 16.234 -14.377 -12.026 1.00 53.06 364 GLU A CA 1
ATOM 2842 C C . GLU A 1 364 ? 14.743 -13.992 -12.071 1.00 53.06 364 GLU A C 1
ATOM 2844 O O . GLU A 1 364 ? 14.417 -12.829 -12.296 1.00 53.06 364 GLU A O 1
ATOM 2849 N N . ASN A 1 365 ? 13.830 -14.930 -11.790 1.00 51.75 365 ASN A N 1
ATOM 2850 C CA . ASN A 1 365 ? 12.379 -14.692 -11.838 1.00 51.75 365 ASN A CA 1
ATOM 2851 C C . ASN A 1 365 ? 11.746 -14.482 -10.456 1.00 51.75 365 ASN A C 1
ATOM 2853 O O . ASN A 1 365 ? 10.590 -14.072 -10.356 1.00 51.75 365 ASN A O 1
ATOM 2857 N N . CYS A 1 366 ? 12.490 -14.738 -9.377 1.00 59.97 366 CYS A N 1
ATOM 2858 C CA . CYS A 1 366 ? 11.971 -14.648 -8.014 1.00 59.97 366 CYS A CA 1
ATOM 2859 C C . CYS A 1 366 ? 11.511 -13.225 -7.633 1.00 59.97 366 CYS A C 1
ATOM 2861 O O . CYS A 1 366 ? 10.490 -13.041 -6.969 1.00 59.97 366 CYS A O 1
ATOM 2863 N N . THR A 1 367 ? 12.242 -12.202 -8.069 1.00 54.22 367 THR A N 1
ATOM 2864 C CA . THR A 1 367 ? 12.012 -10.798 -7.691 1.00 54.22 367 THR A CA 1
ATOM 2865 C C . THR A 1 367 ? 10.844 -10.142 -8.429 1.00 54.22 367 THR A C 1
ATOM 2867 O O . THR A 1 367 ? 10.445 -9.040 -8.059 1.00 54.22 367 THR A O 1
ATOM 2870 N N . LYS A 1 368 ? 10.271 -10.807 -9.442 1.00 54.91 368 LYS A N 1
ATOM 2871 C CA . LYS A 1 368 ? 9.195 -10.256 -10.282 1.00 54.91 368 LYS A CA 1
ATOM 2872 C C . LYS A 1 368 ? 7.786 -10.656 -9.836 1.00 54.91 368 LYS A C 1
ATOM 2874 O O . LYS A 1 368 ? 6.843 -9.925 -10.123 1.00 54.91 368 LYS A O 1
ATOM 2879 N N . TYR A 1 369 ? 7.624 -11.763 -9.106 1.00 62.53 369 TYR A N 1
ATOM 2880 C CA . TYR A 1 369 ? 6.301 -12.322 -8.807 1.00 62.53 369 TYR A CA 1
ATOM 2881 C C . TYR A 1 369 ? 6.051 -12.495 -7.305 1.00 62.53 369 TYR A C 1
ATOM 2883 O O . TYR A 1 369 ? 6.840 -13.105 -6.583 1.00 62.53 369 TYR A O 1
ATOM 2891 N N . LEU A 1 370 ? 4.899 -12.001 -6.839 1.00 70.25 370 LEU A N 1
ATOM 2892 C CA . LEU A 1 370 ? 4.364 -12.351 -5.524 1.00 70.25 370 LEU A CA 1
ATOM 2893 C C . LEU A 1 370 ? 3.691 -13.731 -5.597 1.00 70.25 370 LEU A C 1
ATOM 2895 O O . LEU A 1 370 ? 2.830 -13.936 -6.455 1.00 70.25 370 LEU A O 1
ATOM 2899 N N . PRO A 1 371 ? 4.020 -14.677 -4.697 1.00 74.81 371 PRO A N 1
ATOM 2900 C CA . PRO A 1 371 ? 3.374 -15.984 -4.690 1.00 74.81 371 PRO A CA 1
ATOM 2901 C C . PRO A 1 371 ? 1.859 -15.864 -4.481 1.00 74.81 371 PRO A C 1
ATOM 2903 O O . PRO A 1 371 ? 1.402 -15.177 -3.567 1.00 74.81 371 PRO A O 1
ATOM 2906 N N . VAL A 1 372 ? 1.059 -16.607 -5.248 1.00 75.50 372 VAL A N 1
ATOM 2907 C CA . VAL A 1 372 ? -0.409 -16.627 -5.079 1.00 75.50 372 VAL A CA 1
ATOM 2908 C C . VAL A 1 372 ? -0.806 -17.023 -3.651 1.00 75.50 372 VAL A C 1
ATOM 2910 O O . VAL A 1 372 ? -1.696 -16.416 -3.059 1.00 75.50 372 VAL A O 1
ATOM 2913 N N . ALA A 1 373 ? -0.093 -17.982 -3.050 1.00 79.69 373 ALA A N 1
ATOM 2914 C CA . ALA A 1 373 ? -0.320 -18.406 -1.667 1.00 79.69 373 ALA A CA 1
ATOM 2915 C C . ALA A 1 373 ? -0.137 -17.260 -0.653 1.00 79.69 373 ALA A C 1
ATOM 2917 O O . ALA A 1 373 ? -0.874 -17.178 0.328 1.00 79.69 373 ALA A O 1
ATOM 2918 N N . TYR A 1 374 ? 0.807 -16.350 -0.912 1.00 83.00 374 TYR A N 1
ATOM 2919 C CA . TYR A 1 374 ? 1.041 -15.169 -0.084 1.00 83.00 374 TYR A CA 1
ATOM 2920 C C . TYR A 1 374 ? -0.131 -14.181 -0.171 1.00 83.00 374 TYR A C 1
ATOM 2922 O O . TYR A 1 374 ? -0.625 -13.705 0.851 1.00 83.00 374 TYR A O 1
ATOM 2930 N N . LEU A 1 375 ? -0.646 -13.940 -1.380 1.00 81.44 375 LEU A N 1
ATOM 2931 C CA . LEU A 1 375 ? -1.832 -13.103 -1.577 1.00 81.44 375 LEU A CA 1
ATOM 2932 C C . LEU A 1 375 ? -3.073 -13.710 -0.907 1.00 81.44 375 LEU A C 1
ATOM 2934 O O . LEU A 1 375 ? -3.842 -12.985 -0.274 1.00 81.44 375 LEU A O 1
ATOM 2938 N N . ILE A 1 376 ? -3.257 -15.032 -0.991 1.00 83.88 376 ILE A N 1
ATOM 2939 C CA . ILE A 1 376 ? -4.347 -15.742 -0.303 1.00 83.88 376 ILE A CA 1
ATOM 2940 C C . ILE A 1 376 ? -4.215 -15.592 1.216 1.00 83.88 376 ILE A C 1
ATOM 2942 O O . ILE A 1 376 ? -5.204 -15.276 1.880 1.00 83.88 376 ILE A O 1
ATOM 2946 N N . LEU A 1 377 ? -3.012 -15.775 1.769 1.00 87.75 377 LEU A N 1
ATOM 2947 C CA . LEU A 1 377 ? -2.745 -15.613 3.199 1.00 87.75 377 LEU A CA 1
ATOM 2948 C C . LEU A 1 377 ? -3.148 -14.214 3.683 1.00 87.75 377 LEU A C 1
ATOM 2950 O O . LEU A 1 377 ? -3.931 -14.097 4.624 1.00 87.75 377 LEU A O 1
ATOM 2954 N N . LEU A 1 378 ? -2.667 -13.159 3.020 1.00 88.06 378 LEU A N 1
ATOM 2955 C CA . LEU A 1 378 ? -2.957 -11.775 3.404 1.00 88.06 378 LEU A CA 1
ATOM 2956 C C . LEU A 1 378 ? -4.449 -11.438 3.318 1.00 88.06 378 LEU A C 1
ATOM 2958 O O . LEU A 1 378 ? -5.009 -10.869 4.255 1.00 88.06 378 LEU A O 1
ATOM 2962 N N . ASN A 1 379 ? -5.113 -11.828 2.226 1.00 85.00 379 ASN A N 1
ATOM 2963 C CA . ASN A 1 379 ? -6.553 -11.616 2.071 1.00 85.00 379 ASN A CA 1
ATOM 2964 C C . ASN A 1 379 ? -7.354 -12.380 3.133 1.00 85.00 379 ASN A C 1
ATOM 2966 O O . ASN A 1 379 ? -8.319 -11.846 3.677 1.00 85.00 379 ASN A O 1
ATOM 2970 N N . THR A 1 380 ? -6.928 -13.597 3.486 1.00 87.94 380 THR A N 1
ATOM 2971 C CA . THR A 1 380 ? -7.552 -14.386 4.557 1.00 87.94 380 THR A CA 1
ATOM 2972 C C . THR A 1 380 ? -7.400 -13.689 5.909 1.00 87.94 380 THR A C 1
ATOM 2974 O O . THR A 1 380 ? -8.377 -13.567 6.646 1.00 87.94 380 THR A O 1
ATOM 2977 N N . VAL A 1 381 ? -6.207 -13.173 6.226 1.00 90.50 381 VAL A N 1
ATOM 2978 C CA . VAL A 1 381 ? -5.952 -12.413 7.462 1.00 90.50 381 VAL A CA 1
ATOM 2979 C C . VAL A 1 381 ? -6.848 -11.174 7.543 1.00 90.50 381 VAL A C 1
ATOM 2981 O O . VAL A 1 381 ? -7.503 -10.959 8.565 1.00 90.50 381 VAL A O 1
ATOM 2984 N N . LEU A 1 382 ? -6.935 -10.388 6.465 1.00 89.38 382 LEU A N 1
ATOM 2985 C CA . LEU A 1 382 ? -7.786 -9.194 6.410 1.00 89.38 382 LEU A CA 1
ATOM 2986 C C . LEU A 1 382 ? -9.275 -9.544 6.526 1.00 89.38 382 LEU A C 1
ATOM 2988 O O . LEU A 1 382 ? -10.003 -8.895 7.277 1.00 89.38 382 LEU A O 1
ATOM 2992 N N . PHE A 1 383 ? -9.731 -10.598 5.847 1.00 88.69 383 PHE A N 1
ATOM 2993 C CA . PHE A 1 383 ? -11.116 -11.057 5.927 1.00 88.69 383 PHE A CA 1
ATOM 2994 C C . PHE A 1 383 ? -11.494 -11.492 7.348 1.00 88.69 383 PHE A C 1
ATOM 2996 O O . PHE A 1 383 ? -12.511 -11.048 7.884 1.00 88.69 383 PHE A O 1
ATOM 3003 N N . VAL A 1 384 ? -10.651 -12.303 7.996 1.00 91.88 384 VAL A N 1
ATOM 3004 C CA . VAL A 1 384 ? -10.856 -12.726 9.390 1.00 91.88 384 VAL A CA 1
ATOM 3005 C C . VAL A 1 384 ? -10.891 -11.516 10.325 1.00 91.88 384 VAL A C 1
ATOM 3007 O O . VAL A 1 384 ? -11.762 -11.448 11.196 1.00 91.88 384 VAL A O 1
ATOM 3010 N N . ALA A 1 385 ? -10.004 -10.535 10.128 1.00 92.44 385 ALA A N 1
ATOM 3011 C CA . ALA A 1 385 ? -10.003 -9.300 10.906 1.00 92.44 385 ALA A CA 1
ATOM 3012 C C . ALA A 1 385 ? -11.327 -8.530 10.759 1.00 92.44 385 ALA A C 1
ATOM 3014 O O . ALA A 1 385 ? -11.923 -8.146 11.767 1.00 92.44 385 ALA A O 1
ATOM 3015 N N . VAL A 1 386 ? -11.837 -8.363 9.532 1.00 91.38 386 VAL A N 1
ATOM 3016 C CA . VAL A 1 386 ? -13.123 -7.693 9.269 1.00 91.38 386 VAL A CA 1
ATOM 3017 C C . VAL A 1 386 ? -14.282 -8.431 9.937 1.00 91.38 386 VAL A C 1
ATOM 3019 O O . VAL A 1 386 ? -15.067 -7.808 10.655 1.00 91.38 386 VAL A O 1
ATOM 3022 N N . VAL A 1 387 ? -14.377 -9.753 9.762 1.00 93.00 387 VAL A N 1
ATOM 3023 C CA . VAL A 1 387 ? -15.438 -10.568 10.376 1.00 93.00 387 VAL A CA 1
ATOM 3024 C C . VAL A 1 387 ? -15.414 -10.431 11.898 1.00 93.00 387 VAL A C 1
ATOM 3026 O O . VAL A 1 387 ? -16.456 -10.194 12.515 1.00 93.00 387 VAL A O 1
ATOM 3029 N N . LEU A 1 388 ? -14.228 -10.520 12.506 1.00 94.56 388 LEU A N 1
ATOM 3030 C CA . LEU A 1 388 ? -14.057 -10.380 13.948 1.00 94.56 388 LEU A CA 1
ATOM 3031 C C . LEU A 1 388 ? -14.485 -8.989 14.426 1.00 94.56 388 LEU A C 1
ATOM 3033 O O . LEU A 1 388 ? -15.267 -8.885 15.371 1.00 94.56 388 LEU A O 1
ATOM 3037 N N . VAL A 1 389 ? -14.026 -7.923 13.768 1.00 94.31 389 VAL A N 1
ATOM 3038 C CA . VAL A 1 389 ? -14.359 -6.534 14.122 1.00 94.31 389 VAL A CA 1
ATOM 3039 C C . VAL A 1 389 ? -15.863 -6.285 14.026 1.00 94.31 389 VAL A C 1
ATOM 3041 O O . VAL A 1 389 ? -16.447 -5.725 14.958 1.00 94.31 389 VAL A O 1
ATOM 3044 N N . VAL A 1 390 ? -16.510 -6.721 12.943 1.00 94.44 390 VAL A N 1
ATOM 3045 C CA . VAL A 1 390 ? -17.961 -6.571 12.756 1.00 94.44 390 VAL A CA 1
ATOM 3046 C C . VAL A 1 390 ? -18.718 -7.334 13.837 1.00 94.44 390 VAL A C 1
ATOM 3048 O O . VAL A 1 390 ? -19.585 -6.763 14.504 1.00 94.44 390 VAL A O 1
ATOM 3051 N N . PHE A 1 391 ? -18.368 -8.603 14.062 1.00 95.56 391 PHE A N 1
ATOM 3052 C CA . PHE A 1 391 ? -19.020 -9.440 15.064 1.00 95.56 391 PHE A CA 1
ATOM 3053 C C . PHE A 1 391 ? -18.895 -8.846 16.473 1.00 95.56 391 PHE A C 1
ATOM 3055 O O . PHE A 1 391 ? -19.896 -8.678 17.177 1.00 95.56 391 PHE A O 1
ATOM 3062 N N . VAL A 1 392 ? -17.676 -8.485 16.880 1.00 95.69 392 VAL A N 1
ATOM 3063 C CA . VAL A 1 392 ? -17.388 -7.931 18.207 1.00 95.69 392 VAL A CA 1
ATOM 3064 C C . VAL A 1 392 ? -18.143 -6.620 18.423 1.00 95.69 392 VAL A C 1
ATOM 3066 O O . VAL A 1 392 ? -18.849 -6.473 19.425 1.00 95.69 392 VAL A O 1
ATOM 3069 N N . ASN A 1 393 ? -18.074 -5.692 17.468 1.00 94.06 393 ASN A N 1
ATOM 3070 C CA . ASN A 1 393 ? -18.737 -4.397 17.591 1.00 94.06 393 ASN A CA 1
ATOM 3071 C C . ASN A 1 393 ? -20.269 -4.512 17.559 1.00 94.06 393 ASN A C 1
ATOM 3073 O O . ASN A 1 393 ? -20.948 -3.847 18.347 1.00 94.06 393 ASN A O 1
ATOM 3077 N N . ALA A 1 394 ? -20.836 -5.411 16.748 1.00 95.44 394 ALA A N 1
ATOM 3078 C CA . ALA A 1 394 ? -22.270 -5.692 16.765 1.00 95.44 394 ALA A CA 1
ATOM 3079 C C . ALA A 1 394 ? -22.725 -6.222 18.136 1.00 95.44 394 ALA A C 1
ATOM 3081 O O . ALA A 1 394 ? -23.704 -5.731 18.707 1.00 95.44 394 ALA A O 1
ATOM 3082 N N . ARG A 1 395 ? -21.983 -7.176 18.719 1.00 95.75 395 ARG A N 1
ATOM 3083 C CA . ARG A 1 395 ? -22.272 -7.719 20.059 1.00 95.75 395 ARG A CA 1
ATOM 3084 C C . ARG A 1 395 ? -22.194 -6.644 21.143 1.00 95.75 395 ARG A C 1
ATOM 3086 O O . ARG A 1 395 ? -23.067 -6.610 22.017 1.00 95.75 395 ARG A O 1
ATOM 3093 N N . ILE A 1 396 ? -21.209 -5.746 21.073 1.00 95.00 396 ILE A N 1
ATOM 3094 C CA . ILE A 1 396 ? -21.079 -4.600 21.985 1.00 95.00 396 ILE A CA 1
ATOM 3095 C C . ILE A 1 396 ? -22.304 -3.684 21.880 1.00 95.00 396 ILE A C 1
ATOM 3097 O O . ILE A 1 396 ? -22.943 -3.398 22.896 1.00 95.00 396 ILE A O 1
ATOM 3101 N N . LEU A 1 397 ? -22.672 -3.261 20.666 1.00 94.94 397 LEU A N 1
ATOM 3102 C CA . LEU A 1 397 ? -23.788 -2.339 20.446 1.00 94.94 397 LEU A CA 1
ATOM 3103 C C . LEU A 1 397 ? -25.128 -2.932 20.886 1.00 94.94 397 LEU A C 1
ATOM 3105 O O . LEU A 1 397 ? -25.904 -2.250 21.556 1.00 94.94 397 LEU A O 1
ATOM 3109 N N . ILE A 1 398 ? -25.392 -4.204 20.571 1.00 94.94 398 ILE A N 1
ATOM 3110 C CA . ILE A 1 398 ? -26.606 -4.903 21.014 1.00 94.94 398 ILE A CA 1
ATOM 3111 C C . ILE A 1 398 ? -26.658 -4.948 22.545 1.00 94.94 398 ILE A C 1
ATOM 3113 O O . ILE A 1 398 ? -27.692 -4.646 23.144 1.00 94.94 398 ILE A O 1
ATOM 3117 N N . THR A 1 399 ? -25.541 -5.288 23.192 1.00 94.06 399 THR A N 1
ATOM 3118 C CA . THR A 1 399 ? -25.460 -5.373 24.657 1.00 94.06 399 THR A CA 1
ATOM 3119 C C . THR A 1 399 ? -25.697 -4.013 25.309 1.00 94.06 399 THR A C 1
ATOM 3121 O O . THR A 1 399 ? -26.481 -3.912 26.254 1.00 94.06 399 THR A O 1
ATOM 3124 N N . LEU A 1 400 ? -25.073 -2.953 24.791 1.00 93.19 400 LEU A N 1
ATOM 3125 C CA . LEU A 1 400 ? -25.248 -1.595 25.301 1.00 93.19 400 LEU A CA 1
ATOM 3126 C C . LEU A 1 400 ? -26.672 -1.081 25.098 1.00 93.19 400 LEU A C 1
ATOM 3128 O O . LEU A 1 400 ? -27.258 -0.574 26.051 1.00 93.19 400 LEU A O 1
ATOM 3132 N N . LYS A 1 401 ? -27.258 -1.267 23.909 1.00 91.81 401 LYS A N 1
ATOM 3133 C CA . LYS A 1 401 ? -28.645 -0.861 23.633 1.00 91.81 401 LYS A CA 1
ATOM 3134 C C . LYS A 1 401 ? -29.637 -1.581 24.545 1.00 91.81 401 LYS A C 1
ATOM 3136 O O . LYS A 1 401 ? -30.515 -0.932 25.101 1.00 91.81 401 LYS A O 1
ATOM 3141 N N . ARG A 1 402 ? -29.458 -2.889 24.778 1.00 92.12 402 ARG A N 1
ATOM 3142 C CA . ARG A 1 402 ? -30.289 -3.668 25.718 1.00 92.12 402 ARG A CA 1
ATOM 3143 C C . ARG A 1 402 ? -30.149 -3.196 27.168 1.00 92.12 402 ARG A C 1
ATOM 3145 O O . ARG A 1 402 ? -31.135 -3.172 27.898 1.00 92.12 402 ARG A O 1
ATOM 3152 N N . ARG A 1 403 ? -28.936 -2.843 27.613 1.00 91.62 403 ARG A N 1
ATOM 3153 C CA . ARG A 1 403 ? -28.720 -2.273 28.957 1.00 91.62 403 ARG A CA 1
ATOM 3154 C C . ARG A 1 403 ? -29.370 -0.895 29.070 1.00 91.62 403 ARG A C 1
ATOM 3156 O O . ARG A 1 403 ? -30.016 -0.620 30.070 1.00 91.62 403 ARG A O 1
ATOM 3163 N N . LEU A 1 404 ? -29.256 -0.067 28.035 1.00 90.50 404 LEU A N 1
ATOM 3164 C CA . LEU A 1 404 ? -29.820 1.279 28.019 1.00 90.50 404 LEU A CA 1
ATOM 3165 C C . LEU A 1 404 ? -31.354 1.277 27.979 1.00 90.50 404 LEU A C 1
ATOM 3167 O O . LEU A 1 404 ? -31.973 2.065 28.681 1.00 90.50 404 LEU A O 1
ATOM 3171 N N . SER A 1 405 ? -31.976 0.362 27.228 1.00 88.38 405 SER A N 1
ATOM 3172 C CA . SER A 1 405 ? -33.439 0.246 27.168 1.00 88.38 405 SER A CA 1
ATOM 3173 C C . SER A 1 405 ? -34.058 -0.230 28.487 1.00 88.38 405 SER A C 1
ATOM 3175 O O . SER A 1 405 ? -35.199 0.109 28.789 1.00 88.38 405 SER A O 1
ATOM 3177 N N . ARG A 1 406 ? -33.317 -1.018 29.281 1.00 87.31 406 ARG A N 1
ATOM 3178 C CA . ARG A 1 406 ? -33.730 -1.440 30.631 1.00 87.31 406 ARG A CA 1
ATOM 3179 C C . ARG A 1 406 ? -33.588 -0.309 31.650 1.00 87.31 406 ARG A C 1
ATOM 3181 O O . ARG A 1 406 ? -34.419 -0.188 32.544 1.00 87.31 406 ARG A O 1
ATOM 3188 N N . THR A 1 407 ? -32.572 0.534 31.498 1.00 81.75 407 THR A N 1
ATOM 3189 C CA . THR A 1 407 ? -32.317 1.683 32.372 1.00 81.75 407 THR A CA 1
ATOM 3190 C C . THR A 1 407 ? -33.011 2.927 31.804 1.00 81.75 407 THR A C 1
ATOM 3192 O O . THR A 1 407 ? -32.365 3.760 31.166 1.00 81.75 407 THR A O 1
ATOM 3195 N N . ARG A 1 408 ? -34.338 3.039 31.990 1.00 67.31 408 ARG A N 1
ATOM 3196 C CA . ARG A 1 408 ? -35.128 4.197 31.521 1.00 67.31 408 ARG A CA 1
ATOM 3197 C C . ARG A 1 408 ? -34.557 5.521 32.069 1.00 67.31 408 ARG A C 1
ATOM 3199 O O . ARG A 1 408 ? -34.101 5.536 33.216 1.00 67.31 408 ARG A O 1
ATOM 3206 N N . PRO A 1 409 ? -34.595 6.626 31.300 1.00 63.84 409 PRO A N 1
ATOM 3207 C CA . PRO A 1 409 ? -34.377 7.957 31.856 1.00 63.84 409 PRO A CA 1
ATOM 3208 C C . PRO A 1 409 ? -35.416 8.186 32.954 1.00 63.84 409 PRO A C 1
ATOM 3210 O O . PRO A 1 409 ? -36.607 7.980 32.720 1.00 63.84 409 PRO A O 1
ATOM 3213 N N . MET A 1 410 ? -34.979 8.545 34.158 1.00 61.31 410 MET A N 1
ATOM 3214 C CA . MET A 1 410 ? -35.922 8.988 35.179 1.00 61.31 410 MET A CA 1
ATOM 3215 C C . MET A 1 410 ? -36.466 10.350 34.771 1.00 61.31 410 MET A C 1
ATOM 3217 O O . MET A 1 410 ? -35.696 11.246 34.429 1.00 61.31 410 MET A O 1
ATOM 3221 N N . GLU A 1 411 ? -37.790 10.457 34.786 1.00 62.78 411 GLU A N 1
ATOM 3222 C CA . GLU A 1 411 ? -38.509 11.724 34.699 1.00 62.78 411 GLU A CA 1
ATOM 3223 C C . GLU A 1 411 ? -38.081 12.641 35.854 1.00 62.78 411 GLU A C 1
ATOM 3225 O O . GLU A 1 411 ? -37.616 12.150 36.890 1.00 62.78 411 GLU A O 1
ATOM 3230 N N . ASP A 1 412 ? -38.191 13.951 35.626 1.00 63.59 412 ASP A N 1
ATOM 3231 C CA . ASP A 1 412 ? -37.616 15.032 36.437 1.00 63.59 412 ASP A CA 1
ATOM 3232 C C . ASP A 1 412 ? -37.765 14.782 37.956 1.00 63.59 412 ASP A C 1
ATOM 3234 O O . ASP A 1 412 ? -38.822 14.298 38.390 1.00 63.59 412 ASP A O 1
ATOM 3238 N N . PRO A 1 413 ? -36.729 15.035 38.789 1.00 59.00 413 PRO A N 1
ATOM 3239 C CA . PRO A 1 413 ? -36.783 14.738 40.213 1.00 59.00 413 PRO A CA 1
ATOM 3240 C C . PRO A 1 413 ? -37.955 15.487 40.846 1.00 59.00 413 PRO A C 1
ATOM 3242 O O . PRO A 1 413 ? -37.921 16.702 40.987 1.00 59.00 413 PRO A O 1
ATOM 3245 N N . ARG A 1 414 ? -39.002 14.765 41.254 1.00 62.88 414 ARG A N 1
ATOM 3246 C CA . ARG A 1 414 ? -40.021 15.348 42.129 1.00 62.88 414 ARG A CA 1
ATOM 3247 C C . ARG A 1 414 ? -39.348 15.624 43.475 1.00 62.88 414 ARG A C 1
ATOM 3249 O O . ARG A 1 414 ? -38.766 14.708 44.063 1.00 62.88 414 ARG A O 1
ATOM 3256 N N . ASP A 1 415 ? -39.402 16.862 43.953 1.00 64.44 415 ASP A N 1
ATOM 3257 C CA . ASP A 1 415 ? -38.743 17.260 45.205 1.00 64.44 415 ASP A CA 1
ATOM 3258 C C . ASP A 1 415 ?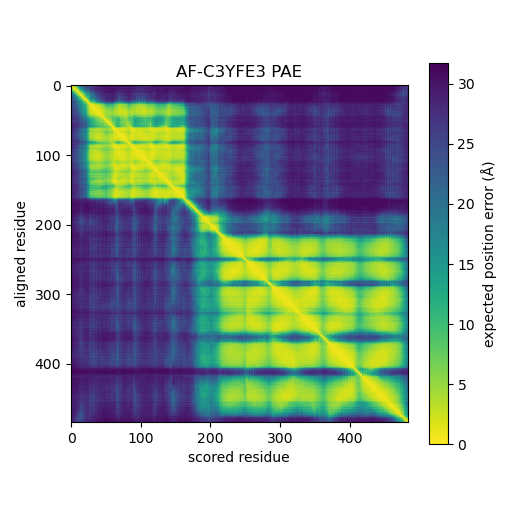 -39.429 16.680 46.462 1.00 64.44 415 ASP A C 1
ATOM 3260 O O . ASP A 1 415 ? -38.814 16.585 47.529 1.00 64.44 415 ASP A O 1
ATOM 3264 N N . ASP A 1 416 ? -40.639 16.136 46.302 1.00 72.38 416 ASP A N 1
ATOM 3265 C CA . ASP A 1 416 ? -41.510 15.647 47.384 1.00 72.38 416 ASP A CA 1
ATOM 3266 C C . ASP A 1 416 ? -41.233 14.191 47.812 1.00 72.38 416 ASP A C 1
ATOM 3268 O O . ASP A 1 416 ? -42.036 13.547 48.488 1.00 72.38 416 ASP A O 1
ATOM 3272 N N . VAL A 1 417 ? -40.110 13.609 47.383 1.00 75.75 417 VAL A N 1
ATOM 3273 C CA . VAL A 1 417 ? -39.876 12.161 47.482 1.00 75.75 417 VAL A CA 1
ATOM 3274 C C . VAL A 1 417 ? -38.944 11.816 48.664 1.00 75.75 417 VAL A C 1
ATOM 3276 O O . VAL A 1 417 ? -37.952 12.525 48.896 1.00 75.75 417 VAL A O 1
ATOM 3279 N N . PRO A 1 418 ? -39.187 10.716 49.415 1.00 83.06 418 PRO A N 1
ATOM 3280 C CA . PRO A 1 418 ? -38.328 10.293 50.525 1.00 83.06 418 PRO A CA 1
ATOM 3281 C C . PRO A 1 418 ? -36.842 10.194 50.147 1.00 83.06 418 PRO A C 1
ATOM 3283 O O . PRO A 1 418 ? -36.493 9.805 49.028 1.00 83.06 418 PRO A O 1
ATOM 3286 N N . ALA A 1 419 ? -35.948 10.497 51.097 1.00 81.56 419 ALA A N 1
ATOM 3287 C CA . ALA A 1 419 ? -34.497 10.542 50.872 1.00 81.56 419 ALA A CA 1
ATOM 3288 C C . ALA A 1 419 ? -33.918 9.241 50.269 1.00 81.56 419 ALA A C 1
ATOM 3290 O O . ALA A 1 419 ? -33.011 9.295 49.435 1.00 81.56 419 ALA A O 1
ATOM 3291 N N . ALA A 1 420 ? -34.475 8.077 50.629 1.00 82.31 420 ALA A N 1
ATOM 3292 C CA . ALA A 1 420 ? -34.093 6.778 50.069 1.00 82.31 420 ALA A CA 1
ATOM 3293 C C . ALA A 1 420 ? -34.357 6.688 48.553 1.00 82.31 420 ALA A C 1
ATOM 3295 O O . ALA A 1 420 ? -33.455 6.344 47.788 1.00 82.31 420 ALA A O 1
ATOM 3296 N N . ARG A 1 421 ? -35.543 7.110 48.094 1.00 81.12 421 ARG A N 1
ATOM 3297 C CA . ARG A 1 421 ? -35.893 7.134 46.663 1.00 81.12 421 ARG A CA 1
ATOM 3298 C C . ARG A 1 421 ? -35.053 8.149 45.890 1.00 81.12 421 ARG A C 1
ATOM 3300 O O . ARG A 1 421 ? -34.648 7.877 44.765 1.00 81.12 421 ARG A O 1
ATOM 3307 N N . ARG A 1 422 ? -34.723 9.295 46.503 1.00 77.69 422 ARG A N 1
ATOM 3308 C CA . ARG A 1 422 ? -33.786 10.271 45.916 1.00 77.69 422 ARG A CA 1
ATOM 3309 C C . ARG A 1 422 ? -32.397 9.661 45.696 1.00 77.69 422 ARG A C 1
ATOM 3311 O O . ARG A 1 422 ? -31.753 9.952 44.687 1.00 77.69 422 ARG A O 1
ATOM 3318 N N . ARG A 1 423 ? -31.924 8.791 46.598 1.00 81.88 423 ARG A N 1
ATOM 3319 C CA . ARG A 1 423 ? -30.655 8.061 46.425 1.00 81.88 423 ARG A CA 1
ATOM 3320 C C . ARG A 1 423 ? -30.731 7.071 45.261 1.00 81.88 423 ARG A C 1
ATOM 3322 O O . ARG A 1 423 ? -29.826 7.075 44.429 1.00 81.88 423 ARG A O 1
ATOM 3329 N N . GLU A 1 424 ? -31.805 6.292 45.161 1.00 83.94 424 GLU A N 1
ATOM 3330 C CA . GLU A 1 424 ? -32.050 5.373 44.036 1.00 83.94 424 GLU A CA 1
ATOM 3331 C C . GLU A 1 424 ? -32.114 6.117 42.695 1.00 83.94 424 GLU A C 1
ATOM 3333 O O . GLU A 1 424 ? -31.444 5.721 41.739 1.00 83.94 424 GLU A O 1
ATOM 3338 N N . GLN A 1 425 ? -32.815 7.256 42.645 1.00 81.62 425 GLN A N 1
ATOM 3339 C CA . GLN A 1 425 ? -32.894 8.100 41.450 1.00 81.62 425 GLN A CA 1
ATOM 3340 C C . GLN A 1 425 ? -31.528 8.643 41.018 1.00 81.62 425 GLN A C 1
ATOM 3342 O O . GLN A 1 425 ? -31.177 8.618 39.835 1.00 81.62 425 GLN A O 1
ATOM 3347 N N . ARG A 1 426 ? -30.711 9.106 41.974 1.00 82.69 426 ARG A N 1
ATOM 3348 C CA . ARG A 1 426 ? -29.343 9.570 41.693 1.00 82.69 426 ARG A CA 1
ATOM 3349 C C . ARG A 1 426 ? -28.461 8.441 41.161 1.00 82.69 426 ARG A C 1
ATOM 3351 O O . ARG A 1 426 ? -27.658 8.685 40.260 1.00 82.69 426 ARG A O 1
ATOM 3358 N N . VAL A 1 427 ? -28.595 7.222 41.689 1.00 85.88 427 VAL A N 1
ATOM 3359 C CA . VAL A 1 427 ? -27.833 6.050 41.225 1.00 85.88 427 VAL A CA 1
ATOM 3360 C C . VAL A 1 427 ? -28.263 5.639 39.816 1.00 85.88 427 VAL A C 1
ATOM 3362 O O . VAL A 1 427 ? -27.399 5.503 38.951 1.00 85.88 427 VAL A O 1
ATOM 3365 N N . ALA A 1 428 ? -29.567 5.539 39.548 1.00 84.50 428 ALA A N 1
ATOM 3366 C CA . ALA A 1 428 ? -30.096 5.208 38.224 1.00 84.50 428 ALA A CA 1
ATOM 3367 C C . ALA A 1 428 ? -29.682 6.243 37.162 1.00 84.50 428 ALA A C 1
ATOM 3369 O O . ALA A 1 428 ? -29.190 5.878 36.092 1.00 84.50 428 ALA A O 1
ATOM 3370 N N . THR A 1 429 ? -29.769 7.539 37.482 1.00 85.12 429 THR A N 1
ATOM 3371 C CA . THR A 1 429 ? -29.324 8.625 36.592 1.00 85.12 429 THR A CA 1
ATOM 3372 C C . THR A 1 429 ? -27.815 8.574 36.333 1.00 85.12 429 THR A C 1
ATOM 3374 O O . THR A 1 429 ? -27.376 8.739 35.191 1.00 85.12 429 THR A O 1
ATOM 3377 N N . ARG A 1 430 ? -26.990 8.305 37.359 1.00 86.25 430 ARG A N 1
ATOM 3378 C CA . ARG A 1 430 ? -25.536 8.112 37.190 1.00 86.25 430 ARG A CA 1
ATOM 3379 C C . ARG A 1 430 ? -25.233 6.910 36.296 1.00 86.25 430 ARG A C 1
ATOM 3381 O O . ARG A 1 430 ? -24.416 7.034 35.386 1.00 86.25 430 ARG A O 1
ATOM 3388 N N . GLN A 1 431 ? -25.919 5.788 36.505 1.00 88.44 431 GLN A N 1
ATOM 3389 C CA . GLN A 1 431 ? -25.756 4.573 35.708 1.00 88.44 431 GLN A CA 1
ATOM 3390 C C . GLN A 1 431 ? -26.162 4.794 34.244 1.00 88.44 431 GLN A C 1
ATOM 3392 O O . GLN A 1 431 ? -25.428 4.406 33.336 1.00 88.44 431 GLN A O 1
ATOM 3397 N N . HIS A 1 432 ? -27.283 5.477 33.997 1.00 87.31 432 HIS A N 1
ATOM 3398 C CA . HIS A 1 432 ? -27.723 5.841 32.650 1.00 87.31 432 HIS A CA 1
ATOM 3399 C C . HIS A 1 432 ? -26.707 6.764 31.952 1.00 87.31 432 HIS A C 1
ATOM 3401 O O . HIS A 1 432 ? -26.320 6.513 30.810 1.00 87.31 432 HIS A O 1
ATOM 3407 N N . ARG A 1 433 ? -26.183 7.787 32.650 1.00 88.12 433 ARG A N 1
ATOM 3408 C CA . ARG A 1 433 ? -25.120 8.668 32.122 1.00 88.12 433 ARG A CA 1
ATOM 3409 C C . ARG A 1 433 ? -23.833 7.902 31.797 1.00 88.12 433 ARG A C 1
ATOM 3411 O O . ARG A 1 433 ? -23.236 8.145 30.750 1.00 88.12 433 ARG A O 1
ATOM 3418 N N . GLN A 1 434 ? -23.419 6.964 32.650 1.00 89.44 434 GLN A N 1
ATOM 3419 C CA . GLN A 1 434 ? -22.247 6.116 32.405 1.00 89.44 434 GLN A CA 1
ATOM 3420 C C . GLN A 1 434 ? -22.441 5.209 31.183 1.00 89.44 434 GLN A C 1
ATOM 3422 O O . GLN A 1 434 ? -21.556 5.145 30.332 1.00 89.44 434 GLN A O 1
ATOM 3427 N N . LEU A 1 435 ? -23.605 4.564 31.048 1.00 89.56 435 LEU A N 1
ATOM 3428 C CA . LEU A 1 435 ? -23.938 3.740 29.881 1.00 89.56 435 LEU A CA 1
ATOM 3429 C C . LEU A 1 435 ? -23.951 4.563 28.588 1.00 89.56 435 LEU A C 1
ATOM 3431 O O . LEU A 1 435 ? -23.359 4.133 27.600 1.00 89.56 435 LEU A O 1
ATOM 3435 N N . ASN A 1 436 ? -24.542 5.761 28.604 1.00 89.44 436 ASN A N 1
ATOM 3436 C CA . ASN A 1 436 ? -24.508 6.680 27.463 1.00 89.44 436 ASN A CA 1
ATOM 3437 C C . ASN A 1 436 ? -23.082 7.122 27.114 1.00 89.44 436 ASN A C 1
ATOM 3439 O O . ASN A 1 436 ? -22.733 7.192 25.937 1.00 89.44 436 ASN A O 1
ATOM 3443 N N . SER A 1 437 ? -22.232 7.386 28.111 1.00 89.88 437 SER A N 1
ATOM 3444 C CA . SER A 1 437 ? -20.814 7.683 27.876 1.00 89.88 437 SER A CA 1
ATOM 3445 C C . SER A 1 437 ? -20.091 6.495 27.229 1.00 89.88 437 SER A C 1
ATOM 3447 O O . SER A 1 437 ? -19.389 6.671 26.234 1.00 89.88 437 SER A O 1
ATOM 3449 N N . SER A 1 438 ? -20.306 5.274 27.728 1.00 90.44 438 SER A N 1
ATOM 3450 C CA . SER A 1 438 ? -19.744 4.053 27.135 1.00 90.44 438 SER A CA 1
ATOM 3451 C C . SER A 1 438 ? -20.268 3.781 25.724 1.00 90.44 438 SER A C 1
ATOM 3453 O O . SER A 1 438 ? -19.505 3.322 24.874 1.00 90.44 438 SER A O 1
ATOM 3455 N N . LEU A 1 439 ? -21.536 4.102 25.446 1.00 91.75 439 LEU A N 1
ATOM 3456 C CA . LEU A 1 439 ? -22.110 4.026 24.105 1.00 91.75 439 LEU A CA 1
ATOM 3457 C C . LEU A 1 439 ? -21.421 4.997 23.153 1.00 91.75 439 LEU A C 1
ATOM 3459 O O . LEU A 1 439 ? -20.967 4.558 22.104 1.00 91.75 439 LEU A O 1
ATOM 3463 N N . LYS A 1 440 ? -21.266 6.272 23.531 1.00 90.75 440 LYS A N 1
ATOM 3464 C CA . LYS A 1 440 ? -20.550 7.265 22.712 1.00 90.75 440 LYS A CA 1
ATOM 3465 C C . LYS A 1 440 ? -19.129 6.802 22.378 1.00 90.75 440 LYS A C 1
ATOM 3467 O O . LYS A 1 440 ? -18.752 6.816 21.215 1.00 90.75 440 LYS A O 1
ATOM 3472 N N . LYS A 1 441 ? -18.387 6.293 23.370 1.00 89.06 441 LYS A N 1
ATOM 3473 C CA . LYS A 1 441 ? -17.036 5.733 23.169 1.00 89.06 441 LYS A CA 1
ATOM 3474 C C . LYS A 1 441 ? -17.030 4.535 22.213 1.00 89.06 441 LYS A C 1
ATOM 3476 O O . LYS A 1 441 ? -16.147 4.425 21.372 1.00 89.06 441 LYS A O 1
ATOM 3481 N N . SER A 1 442 ? -18.011 3.639 22.334 1.00 90.62 442 SER A N 1
ATOM 3482 C CA . SER A 1 442 ? -18.117 2.455 21.466 1.00 90.62 442 SER A CA 1
ATOM 3483 C C . SER A 1 442 ? -18.534 2.824 20.043 1.00 90.62 442 SER A C 1
ATOM 3485 O O . SER A 1 442 ? -18.044 2.227 19.093 1.00 90.62 442 SER A O 1
ATOM 3487 N N . LEU A 1 443 ? -19.397 3.831 19.885 1.00 92.19 443 LEU A N 1
ATOM 3488 C CA . LEU A 1 443 ? -19.761 4.375 18.579 1.00 92.19 443 LEU A CA 1
ATOM 3489 C C . LEU A 1 443 ? -18.544 4.964 17.867 1.00 92.19 443 LEU A C 1
ATOM 3491 O O . LEU A 1 443 ? -18.403 4.739 16.675 1.00 92.19 443 LEU A O 1
ATOM 3495 N N . THR A 1 444 ? -17.630 5.626 18.582 1.00 89.88 444 THR A N 1
ATOM 3496 C CA . THR A 1 444 ? -16.356 6.069 17.995 1.00 89.88 444 THR A CA 1
ATOM 3497 C C . THR A 1 444 ? -15.563 4.903 17.404 1.00 89.88 444 THR A C 1
ATOM 3499 O O . THR A 1 444 ? -15.133 4.990 16.261 1.00 89.88 444 THR A O 1
ATOM 3502 N N . VAL A 1 445 ? -15.437 3.784 18.124 1.00 91.06 445 VAL A N 1
ATOM 3503 C CA . VAL A 1 445 ? -14.738 2.588 17.612 1.00 91.06 445 VAL A CA 1
ATOM 3504 C C . VAL A 1 445 ? -15.458 1.973 16.411 1.00 91.06 445 VAL A C 1
ATOM 3506 O O . VAL A 1 445 ? -14.811 1.591 15.441 1.00 91.06 445 VAL A O 1
ATOM 3509 N N . VAL A 1 446 ? -16.792 1.936 16.431 1.00 93.50 446 VAL A N 1
ATOM 3510 C CA . VAL A 1 446 ? -17.601 1.472 15.292 1.00 93.50 446 VAL A CA 1
ATOM 3511 C C . VAL A 1 446 ? -17.400 2.369 14.074 1.00 93.50 446 VAL A C 1
ATOM 3513 O O . VAL A 1 446 ? -17.244 1.849 12.978 1.00 93.50 446 VAL A O 1
ATOM 3516 N N . MET A 1 447 ? -17.374 3.694 14.243 1.00 91.69 447 MET A N 1
ATOM 3517 C CA . MET A 1 447 ? -17.114 4.625 13.141 1.00 91.69 447 MET A CA 1
ATOM 3518 C C . MET A 1 447 ? -15.730 4.391 12.532 1.00 91.69 447 MET A C 1
ATOM 3520 O O . MET A 1 447 ? -15.624 4.323 11.314 1.00 91.69 447 MET A O 1
ATOM 3524 N N . ILE A 1 448 ? -14.697 4.196 13.362 1.00 90.25 448 ILE A N 1
ATOM 3525 C CA . ILE A 1 448 ? -13.339 3.863 12.898 1.00 90.25 448 ILE A CA 1
ATOM 3526 C C . ILE A 1 448 ? -13.346 2.539 12.118 1.00 90.25 448 ILE A C 1
ATOM 3528 O O . ILE A 1 448 ? -12.808 2.465 11.018 1.00 90.25 448 ILE A O 1
ATOM 3532 N N . ALA A 1 449 ? -14.000 1.503 12.651 1.00 90.56 449 ALA A N 1
ATOM 3533 C CA . ALA A 1 449 ? -14.107 0.200 11.999 1.00 90.56 449 ALA A CA 1
ATOM 3534 C C . ALA A 1 449 ? -14.866 0.258 10.664 1.00 90.56 449 ALA A C 1
ATOM 3536 O O . ALA A 1 449 ? -14.447 -0.355 9.688 1.00 90.56 449 ALA A O 1
ATOM 3537 N N . VAL A 1 450 ? -15.978 0.994 10.608 1.00 91.81 450 VAL A N 1
ATOM 3538 C CA . VAL A 1 450 ? -16.772 1.168 9.385 1.00 91.81 450 VAL A CA 1
ATOM 3539 C C . VAL A 1 450 ? -15.990 1.965 8.347 1.00 91.81 450 VAL A C 1
ATOM 3541 O O . VAL A 1 450 ? -15.970 1.556 7.191 1.00 91.81 450 VAL A O 1
ATOM 3544 N N . ALA A 1 451 ? -15.314 3.046 8.750 1.00 90.62 451 ALA A N 1
ATOM 3545 C CA . ALA A 1 451 ? -14.448 3.810 7.858 1.00 90.62 451 ALA A CA 1
ATOM 3546 C C . ALA A 1 451 ? -13.373 2.904 7.246 1.00 90.62 451 ALA A C 1
ATOM 3548 O O . ALA A 1 451 ? -13.271 2.851 6.028 1.00 90.62 451 ALA A O 1
ATOM 3549 N N . PHE A 1 452 ? -12.682 2.108 8.073 1.00 87.44 452 PHE A N 1
ATOM 3550 C CA . PHE A 1 452 ? -11.710 1.112 7.618 1.00 87.44 452 PHE A CA 1
ATOM 3551 C C . PHE A 1 452 ? -12.327 0.125 6.611 1.00 87.44 452 PHE A C 1
ATOM 3553 O O . PHE A 1 452 ? -11.810 -0.063 5.514 1.00 87.44 452 PHE A O 1
ATOM 3560 N N . ILE A 1 453 ? -13.466 -0.493 6.931 1.00 88.19 453 ILE A N 1
ATOM 3561 C CA . ILE A 1 453 ? -14.092 -1.468 6.025 1.00 88.19 453 ILE A CA 1
ATOM 3562 C C . ILE A 1 453 ? -14.461 -0.812 4.690 1.00 88.19 453 ILE A C 1
ATOM 3564 O O . ILE A 1 453 ? -14.159 -1.372 3.644 1.00 88.19 453 ILE A O 1
ATOM 3568 N N . ILE A 1 454 ? -15.068 0.376 4.701 1.00 89.94 454 ILE A N 1
ATOM 3569 C CA . ILE A 1 454 ? -15.485 1.065 3.472 1.00 89.94 454 ILE A CA 1
ATOM 3570 C C . ILE A 1 454 ? -14.278 1.446 2.612 1.00 89.94 454 ILE A C 1
ATOM 3572 O O . ILE A 1 454 ? -14.323 1.259 1.398 1.00 89.94 454 ILE A O 1
ATOM 3576 N N . THR A 1 455 ? -13.199 1.949 3.217 1.00 85.44 455 THR A N 1
ATOM 3577 C CA . THR A 1 455 ? -12.011 2.378 2.468 1.00 85.44 455 THR A CA 1
ATOM 3578 C C . THR A 1 455 ? -11.249 1.209 1.855 1.00 85.44 455 THR A C 1
ATOM 3580 O O . THR A 1 455 ? -10.663 1.362 0.788 1.00 85.44 455 THR A O 1
ATOM 3583 N N . TRP A 1 456 ? -11.253 0.039 2.499 1.00 79.50 456 TRP A N 1
ATOM 3584 C CA . TRP A 1 456 ? -10.382 -1.074 2.106 1.00 79.50 456 TRP A CA 1
ATOM 3585 C C . TRP A 1 456 ? -11.097 -2.226 1.395 1.00 79.50 456 TRP A C 1
ATOM 3587 O O . TRP A 1 456 ? -10.455 -2.978 0.660 1.00 79.50 456 TRP A O 1
ATOM 3597 N N . LEU A 1 457 ? -12.413 -2.371 1.572 1.00 80.19 457 LEU A N 1
ATOM 3598 C CA . LEU A 1 457 ? -13.194 -3.444 0.953 1.00 80.19 457 LEU A CA 1
ATOM 3599 C C . LEU A 1 457 ? -13.094 -3.465 -0.585 1.00 80.19 457 LEU A C 1
ATOM 3601 O O . LEU A 1 457 ? -12.888 -4.559 -1.114 1.00 80.19 457 LEU A O 1
ATOM 3605 N N . PRO A 1 458 ? -13.171 -2.328 -1.314 1.00 84.06 458 PRO A N 1
ATOM 3606 C CA . PRO A 1 458 ? -13.036 -2.338 -2.773 1.00 84.06 458 PRO A CA 1
ATOM 3607 C C . PRO A 1 458 ? -11.700 -2.932 -3.223 1.00 84.06 458 PRO A C 1
ATOM 3609 O O . PRO A 1 458 ? -11.666 -3.788 -4.103 1.00 84.06 458 PRO A O 1
ATOM 3612 N N . ILE A 1 459 ? -10.620 -2.553 -2.538 1.00 76.12 459 ILE A N 1
ATOM 3613 C CA . ILE A 1 459 ? -9.262 -2.986 -2.857 1.00 76.12 459 ILE A CA 1
ATOM 3614 C C . ILE A 1 459 ? -9.095 -4.492 -2.601 1.00 76.12 459 ILE A C 1
ATOM 3616 O O . ILE A 1 459 ? -8.550 -5.211 -3.434 1.00 76.12 459 ILE A O 1
ATOM 3620 N N . CYS A 1 460 ? -9.616 -5.003 -1.481 1.00 72.38 460 CYS A N 1
ATOM 3621 C CA . CYS A 1 460 ? -9.568 -6.439 -1.180 1.00 72.38 460 CYS A CA 1
ATOM 3622 C C . CYS A 1 460 ? -10.355 -7.271 -2.209 1.00 72.38 460 CYS A C 1
ATOM 3624 O O . CYS A 1 460 ? -9.911 -8.346 -2.612 1.00 72.38 460 CYS A O 1
ATOM 3626 N N . ILE A 1 461 ? -11.515 -6.773 -2.653 1.00 76.56 461 ILE A N 1
ATOM 3627 C CA . ILE A 1 461 ? -12.335 -7.441 -3.673 1.00 76.56 461 ILE A CA 1
ATOM 3628 C C . ILE A 1 461 ? -11.601 -7.467 -5.013 1.00 76.56 461 ILE A C 1
ATOM 3630 O O . ILE A 1 461 ? -11.540 -8.517 -5.652 1.00 76.56 461 ILE A O 1
ATOM 3634 N N . GLU A 1 462 ? -11.030 -6.339 -5.430 1.00 73.19 462 GLU A N 1
ATOM 3635 C CA . GLU A 1 462 ? -10.301 -6.226 -6.692 1.00 73.19 462 GLU A CA 1
ATOM 3636 C C . GLU A 1 462 ? -9.099 -7.180 -6.737 1.00 73.19 462 GLU A C 1
ATOM 3638 O O . GLU A 1 462 ? -8.946 -7.942 -7.696 1.00 73.19 462 GLU A O 1
ATOM 3643 N N . TYR A 1 463 ? -8.309 -7.244 -5.661 1.00 69.25 463 TYR A N 1
ATOM 3644 C CA . TYR A 1 463 ? -7.207 -8.203 -5.561 1.00 69.25 463 TYR A CA 1
ATOM 3645 C C . TYR A 1 463 ? -7.684 -9.655 -5.537 1.00 69.25 463 TYR A C 1
ATOM 3647 O O . TYR A 1 463 ? -7.107 -10.493 -6.229 1.00 69.25 463 TYR A O 1
ATOM 3655 N N . GLY A 1 464 ? -8.750 -9.970 -4.794 1.00 68.69 464 GLY A N 1
ATOM 3656 C CA . GLY A 1 464 ? -9.324 -11.317 -4.776 1.00 68.69 464 GLY A CA 1
ATOM 3657 C C . GLY A 1 464 ? -9.803 -11.768 -6.160 1.00 68.69 464 GLY A C 1
ATOM 3658 O O . GLY A 1 464 ? -9.570 -12.908 -6.568 1.00 68.69 464 GLY A O 1
ATOM 3659 N N . GLN A 1 465 ? -10.414 -10.859 -6.923 1.00 71.88 465 GLN A N 1
ATOM 3660 C CA . GLN A 1 465 ? -10.807 -11.118 -8.306 1.00 71.88 465 GLN A CA 1
ATOM 3661 C C . GLN A 1 465 ? -9.597 -11.300 -9.224 1.00 71.88 465 GLN A C 1
ATOM 3663 O O . GLN A 1 465 ? -9.620 -12.202 -10.059 1.00 71.88 465 GLN A O 1
ATOM 3668 N N . SER A 1 466 ? -8.554 -10.482 -9.067 1.00 63.34 466 SER A N 1
ATOM 3669 C CA . SER A 1 466 ? -7.309 -10.600 -9.832 1.00 63.34 466 SER A CA 1
ATOM 3670 C C . SER A 1 466 ? -6.659 -11.972 -9.623 1.00 63.34 466 SER A C 1
ATOM 3672 O O . SER A 1 466 ? -6.447 -12.709 -10.584 1.00 63.34 466 SER A O 1
ATOM 3674 N N . VAL A 1 467 ? -6.508 -12.401 -8.364 1.00 62.28 467 VAL A N 1
ATOM 3675 C CA . VAL A 1 467 ? -5.984 -13.732 -8.014 1.00 62.28 467 VAL A CA 1
ATOM 3676 C C . VAL A 1 467 ? -6.840 -14.854 -8.606 1.00 62.28 467 VAL A C 1
ATOM 3678 O O . VAL A 1 467 ? -6.302 -15.817 -9.153 1.00 62.28 467 VAL A O 1
ATOM 3681 N N . SER A 1 468 ? -8.172 -14.737 -8.543 1.00 64.88 468 SER A N 1
ATOM 3682 C CA . SER A 1 468 ? -9.068 -15.741 -9.127 1.00 64.88 468 SER A CA 1
ATOM 3683 C C . SER A 1 468 ? -8.923 -15.848 -10.646 1.00 64.88 468 SER A C 1
ATOM 3685 O O . SER A 1 468 ? -9.037 -16.957 -11.173 1.00 64.88 468 SER A O 1
ATOM 3687 N N . ARG A 1 469 ? -8.677 -14.734 -11.349 1.00 64.38 469 ARG A N 1
ATOM 3688 C CA . ARG A 1 469 ? -8.423 -14.735 -12.797 1.00 64.38 469 ARG A CA 1
ATOM 3689 C C . ARG A 1 469 ? -7.092 -15.411 -13.110 1.00 64.38 469 ARG A C 1
ATOM 3691 O O . ARG A 1 469 ? -7.082 -16.324 -13.930 1.00 64.38 469 ARG A O 1
ATOM 3698 N N . THR A 1 470 ? -6.023 -15.050 -12.398 1.00 56.44 470 THR A N 1
ATOM 3699 C CA . THR A 1 470 ? -4.695 -15.656 -12.574 1.00 56.44 470 THR A CA 1
ATOM 3700 C C . THR A 1 470 ? -4.734 -17.164 -12.342 1.00 56.44 470 THR A C 1
ATOM 3702 O O . THR A 1 470 ? -4.230 -17.913 -13.174 1.00 56.44 470 THR A O 1
ATOM 3705 N N . TYR A 1 471 ? -5.395 -17.622 -11.272 1.00 56.38 471 TYR A N 1
ATOM 3706 C CA . TYR A 1 471 ? -5.526 -19.051 -10.962 1.00 56.38 471 TYR A CA 1
ATOM 3707 C C . TYR A 1 471 ? -6.302 -19.805 -12.050 1.00 56.38 471 TYR A C 1
ATOM 3709 O O . TYR A 1 471 ? -5.879 -20.864 -12.502 1.00 56.38 471 TYR A O 1
ATOM 3717 N N . ARG A 1 472 ? -7.409 -19.228 -12.538 1.00 54.09 472 ARG A N 1
ATOM 3718 C CA . ARG A 1 472 ? -8.218 -19.823 -13.614 1.00 54.09 472 ARG A CA 1
ATOM 3719 C C . ARG A 1 472 ? -7.446 -19.907 -14.938 1.00 54.09 472 ARG A C 1
ATOM 3721 O O . ARG A 1 472 ? -7.656 -20.831 -15.716 1.00 54.09 472 ARG A O 1
ATOM 3728 N N . GLN A 1 473 ? -6.541 -18.963 -15.183 1.00 49.66 473 GLN A N 1
ATOM 3729 C CA . GLN A 1 473 ? -5.667 -18.942 -16.355 1.00 49.66 473 GLN A CA 1
ATOM 3730 C C . GLN A 1 473 ? -4.525 -19.968 -16.243 1.00 49.66 473 GLN A C 1
ATOM 3732 O O . GLN A 1 473 ? -4.178 -20.596 -17.239 1.00 49.66 473 GLN A O 1
ATOM 3737 N N . THR A 1 474 ? -4.000 -20.216 -15.035 1.00 50.25 474 THR A N 1
ATOM 3738 C CA . THR A 1 474 ? -2.999 -21.277 -14.796 1.00 50.25 474 THR A CA 1
ATOM 3739 C C . THR A 1 474 ? -3.599 -22.680 -14.894 1.00 50.25 474 THR A C 1
ATOM 3741 O O . THR A 1 474 ? -2.954 -23.584 -15.424 1.00 50.25 474 THR A O 1
ATOM 3744 N N . ASP A 1 475 ? -4.837 -22.854 -14.425 1.00 48.62 475 ASP A N 1
ATOM 3745 C CA . ASP A 1 475 ? -5.578 -24.121 -14.486 1.00 48.62 475 ASP A CA 1
ATOM 3746 C C . ASP A 1 475 ? -5.955 -24.480 -15.937 1.00 48.62 475 ASP A C 1
ATOM 3748 O O . ASP A 1 475 ? -5.692 -25.586 -16.407 1.00 48.62 475 ASP A O 1
ATOM 3752 N N . ASN A 1 476 ? -6.422 -23.496 -16.718 1.00 44.72 476 ASN A N 1
ATOM 3753 C CA . ASN A 1 476 ? -6.678 -23.663 -18.155 1.00 44.72 476 ASN A CA 1
ATOM 3754 C C . ASN A 1 476 ? -5.409 -23.966 -18.980 1.00 44.72 476 ASN A C 1
ATOM 3756 O O . ASN A 1 476 ? -5.509 -24.598 -20.031 1.00 44.72 476 ASN A O 1
ATOM 3760 N N . ASN A 1 477 ? -4.227 -23.552 -18.509 1.00 44.88 477 ASN A N 1
ATOM 3761 C CA . ASN A 1 477 ? -2.935 -23.843 -19.143 1.00 44.88 477 ASN A CA 1
ATOM 3762 C C . ASN A 1 477 ? -2.292 -25.162 -18.654 1.00 44.88 477 ASN A C 1
ATOM 3764 O O . ASN A 1 477 ? -1.164 -25.473 -19.038 1.00 44.88 477 ASN A O 1
ATOM 3768 N N . GLY A 1 478 ? -2.992 -25.963 -17.838 1.00 40.72 478 GLY A N 1
ATOM 3769 C CA . GLY A 1 478 ? -2.620 -27.349 -17.528 1.00 40.72 478 GLY A CA 1
ATOM 3770 C C . GLY A 1 478 ? -1.313 -27.536 -16.746 1.00 40.72 478 GLY A C 1
ATOM 3771 O O . GLY A 1 478 ? -0.711 -28.608 -16.814 1.00 40.72 478 GLY A O 1
ATOM 3772 N N . GLN A 1 479 ? -0.837 -26.532 -16.001 1.00 41.06 479 GLN A N 1
ATOM 3773 C CA . GLN A 1 479 ? 0.446 -26.637 -15.286 1.00 41.06 479 GLN A CA 1
ATOM 3774 C C . GLN A 1 479 ? 0.387 -27.342 -13.918 1.00 41.06 479 GLN A C 1
ATOM 3776 O O . GLN A 1 479 ? 1.439 -27.564 -13.321 1.00 41.06 479 GLN A O 1
ATOM 3781 N N . PHE A 1 480 ? -0.786 -27.773 -13.438 1.00 37.34 480 PHE A N 1
ATOM 3782 C CA . PHE A 1 480 ? -0.901 -28.497 -12.160 1.00 37.34 480 PHE A CA 1
ATOM 3783 C C . PHE A 1 480 ? -0.942 -30.032 -12.266 1.00 37.34 480 PHE A C 1
ATOM 3785 O O . PHE A 1 480 ? -0.836 -30.702 -11.243 1.00 37.34 480 PHE A O 1
ATOM 3792 N N . GLU A 1 481 ? -1.000 -30.620 -13.467 1.00 32.53 481 GLU A N 1
ATOM 3793 C CA . GLU A 1 481 ? -1.137 -32.083 -13.621 1.00 32.53 481 GLU A CA 1
ATOM 3794 C C . GLU A 1 481 ? 0.191 -32.836 -13.855 1.00 32.53 481 GLU A C 1
ATOM 3796 O O . GLU A 1 481 ? 0.204 -34.018 -14.191 1.00 32.53 481 GLU A O 1
ATOM 3801 N N . LYS A 1 482 ? 1.345 -32.180 -13.665 1.00 30.61 482 LYS A N 1
ATOM 3802 C CA . LYS A 1 482 ? 2.669 -32.825 -13.775 1.00 30.61 482 LYS A CA 1
ATOM 3803 C C . LYS A 1 482 ? 3.646 -32.363 -12.699 1.00 30.61 482 LYS A C 1
ATOM 3805 O O . LYS A 1 482 ? 4.665 -31.759 -13.017 1.00 30.61 482 LYS A O 1
ATOM 3810 N N . ARG A 1 483 ? 3.346 -32.646 -11.433 1.00 34.03 483 ARG A N 1
ATOM 3811 C CA . ARG A 1 483 ? 4.331 -32.799 -10.340 1.00 34.03 483 ARG A CA 1
ATOM 3812 C C . ARG A 1 483 ? 3.607 -33.364 -9.113 1.00 34.03 483 ARG A C 1
ATOM 3814 O O . ARG A 1 483 ? 3.309 -32.646 -8.165 1.00 34.03 483 ARG A O 1
ATOM 3821 N N . ALA A 1 484 ? 3.285 -34.651 -9.201 1.00 30.62 484 ALA A N 1
ATOM 3822 C CA . ALA A 1 484 ? 3.136 -35.536 -8.052 1.00 30.62 484 ALA A CA 1
ATOM 3823 C C . ALA A 1 484 ? 4.356 -36.459 -8.026 1.00 30.62 484 ALA A C 1
ATOM 3825 O O . ALA A 1 484 ? 4.811 -36.823 -9.140 1.00 30.62 484 ALA A O 1
#

InterPro domains:
  IPR000276 G protein-coupled receptor, rhodopsin-like [PF00001] (238-461)
  IPR000276 G protein-coupled receptor, rhodopsin-like [PR00237] (222-246)
  IPR000276 G protein-coupled receptor, rhodopsin-like [PR00237] (255-276)
  IPR000276 G protein-coupled receptor, rhodopsin-like [PR00237] (297-319)
  IPR000276 G protein-coupled receptor, rhodopsin-like [PR00237] (441-465)
  IPR000276 G protein-coupled receptor, rhodopsin-like [PS00237] (303-319)
  IPR017452 GPCR, rhodopsin-like, 7TM [PS50262] (237-461)
  IPR019410 Lysine methyltransferase [PF10294] (62-167)
  IPR029063 S-adenosyl-L-methionine-dependent methyltransferase superfamily [G3DSA:3.40.50.150] (40-193)
  IPR029063 S-adenosyl-L-methionine-dependent methyltransferase superfamily [SSF53335] (39-163)

Radius of gyration: 36.08 Å; Cα contacts (8 Å, |Δi|>4): 428; chains: 1; bounding box: 83×79×115 Å

Organism: Branchiostoma floridae (NCBI:txid7739)

Secondary structure (DSSP, 8-state):
-------------GGGSSSTTS--PPPPHHHHHHHHHHHHHHHHHTS-HHHH-HHHHT--SEEEESS-TT-HHHHHHHHH-TT--EEEEEES-HHHHHHHHHHHHHH-TTTGGGEEEEE--TTS-THHHHHHH---SEEE-SS--SSTTHHHHHHHHHHHHH--S----------S---S---TTTTHHHHHHHHHHHT--HHHHHHHHTTS-THHHHHHHHHHHHHHHHHHHHHHHHHHHHHHHHH-TT--SHHHHHHHHHHHHHHHHHHHHHHHHHHHHS---HHHHHHHHHHHHHHHHHHHHHHHHHHHHHHHHHHH-HHHHHHH--HHHHHHHHHHHHHHHHHHHHGGGGTGGGSSS-TTTGGG---HHHHHHHHHHHHHHHHHHHHHHHHHHHHHHHHHHHSPPPPS--TTS-HHHHHHHHHHHHHHHHHHHHHHHHHHHHHHHHHHHHHHHHHHHHHHHHHHHHHHHHHHTTTTSS--

Sequence (484 aa):
MTAKDDKKSGTKDPWTSNLGKIGLQRYTVEEIAARDVHLKIQAVHDLNIEEEHPDVVDFAGSVLELGAGPGLPGLAAAQICRKAEKVVMSDNKDLVLRLLRKNIDKNFPKERARFQCAHLQWGDDVTSFRAKHGRFDVILGADLAYFRPDIPLLIETAKELLTEKKHHKMNGNMSNFTGVNWTEHETFWPCTRWHLENDIDYDLAIAACSHLPTPFLEENRKVGIAAAVVGTISLLTNGLVLSCILKSQHLTGIMYLFMANLAAADCVAGLFSFFICGVLQWELPPYLTLVGVFCLFFFVLVLSAVGVVLLSIDRYLAILHPIFYQTRMSGRHVAVSLGIAWPACALVCLSPLMGWNCFNVTSENCTKYLPVAYLILLNTVLFVAVVLVVFVNARILITLKRRLSRTRPMEDPRDDVPAARRREQRVATRQHRQLNSSLKKSLTVVMIAVAFIITWLPICIEYGQSVSRTYRQTDNNGQFEKRA